Protein AF-A0A950AQI4-F1 (afdb_monomer_lite)

Foldseek 3Di:
DFWPFWDDDPFKIKTKDWDCPPCVPFWPTWMKMKMWGDDPFFTKIKIKTKTWGDFKDKDKDWDPFPFPWAKDWPDDWDADDQFPADPVDDADPPDDPVNVCVVRNQRRQKGWGTKDWDAAWIKMKTPHDPVGWIKIKTKAWDDGWMKIKTFGAGPPPDPPPPPPPDPGIIMIMIMDGHPVRDIDIIITIIMITTHPSHDDWPDWYWDDDPPQKTWIWTQDPVGIKIKIAGNQAQDWDWDQDPVRKIKIFSAGMWIDDPVAIKGWGGAKIAIPVGGMWGDDWFKFWFQFWAQDDDDLFRTWTDGQAAGPPFAVLAQWWKWKQFPVRHIDIFGFHTWDADPRYIIGTTNDGPQWGFDHDQQTWTFGPDPVRDITTDNIMITTIDMID

Sequence (385 aa):
GDFLFFAADPDFQVATLDDPRAYPRSTTRYRQTIVTASGARASYAVSVFEVHGGVQHDQVFHAAPGSPARWRTSIPMAPGPATLLPPSIPFVASARVEDGRWFVQSYGEFTPLGQGRVTRPEMAWLAGTAEMPGVRLHLLGDVPASIITAVSPDPTDSVGRGAADAPGRAGLILRRRSEDGTTLKSTFVTVFEPVGAGPPFARVGRVVSSSELVVVLIETDEGPEQVMVNLAPGTARKAKLADGRVLTTDGLAVRVTDRGLVLAGGTFAETSDGRRVRVEPASGTIHGVVRQASGESRGWFESDTPMPDAPALAGRALLIRHGDGTVRGWTLVQVKNVARGARLFVREEPGFALEKGRDGEARYYQFPRTSKPGPHHFRIARIAR

Radius of gyration: 23.17 Å; chains: 1; bounding box: 58×45×64 Å

Structure (mmCIF, N/CA/C/O backbone):
data_AF-A0A950AQI4-F1
#
_entry.id   AF-A0A950AQI4-F1
#
loop_
_atom_site.group_PDB
_atom_site.id
_atom_site.type_symbol
_atom_site.label_atom_id
_atom_site.label_alt_id
_atom_site.label_comp_id
_atom_site.label_asym_id
_atom_site.label_entity_id
_atom_site.label_seq_id
_atom_site.pdbx_PDB_ins_code
_atom_site.Cartn_x
_atom_site.Cartn_y
_atom_site.Cartn_z
_atom_site.occupancy
_atom_site.B_iso_or_equiv
_atom_site.auth_seq_id
_atom_site.auth_comp_id
_atom_site.auth_asym_id
_atom_site.auth_atom_id
_atom_site.pdbx_PDB_model_num
ATOM 1 N N . GLY A 1 1 ? 9.270 -1.930 8.769 1.00 76.31 1 GLY A N 1
ATOM 2 C CA . GLY A 1 1 ? 8.077 -1.142 8.432 1.00 76.31 1 GLY A CA 1
ATOM 3 C C . GLY A 1 1 ? 7.001 -1.281 9.489 1.00 76.31 1 GLY A C 1
ATOM 4 O O . GLY A 1 1 ? 6.984 -2.258 10.230 1.00 76.31 1 GLY A O 1
ATOM 5 N N . ASP A 1 2 ? 6.134 -0.283 9.561 1.00 89.44 2 ASP A N 1
ATOM 6 C CA . ASP A 1 2 ? 4.992 -0.153 10.454 1.00 89.44 2 ASP A CA 1
ATOM 7 C C . ASP A 1 2 ? 3.702 -0.348 9.641 1.00 89.44 2 ASP A C 1
ATOM 9 O O . ASP A 1 2 ? 3.498 0.300 8.611 1.00 89.44 2 ASP A O 1
ATOM 13 N N . PHE A 1 3 ? 2.818 -1.242 10.092 1.00 90.25 3 PHE A N 1
ATOM 14 C CA . PHE A 1 3 ? 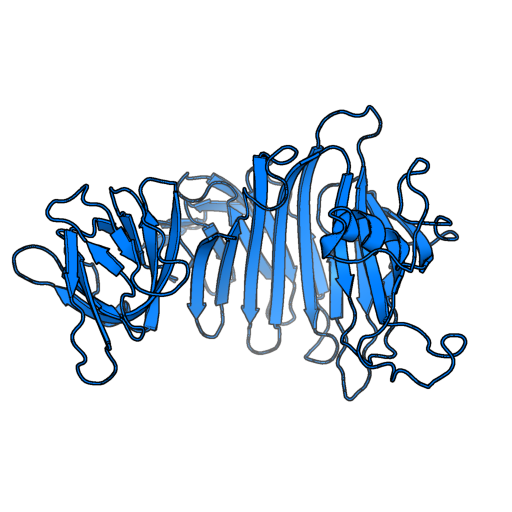1.497 -1.406 9.481 1.00 90.25 3 PHE A CA 1
ATOM 15 C C . PHE A 1 3 ? 0.606 -0.231 9.879 1.00 90.25 3 PHE A C 1
ATOM 17 O O . PHE A 1 3 ? 0.207 -0.090 11.033 1.00 90.25 3 PHE A O 1
ATOM 24 N N . LEU A 1 4 ? 0.273 0.618 8.912 1.00 94.25 4 LEU A N 1
ATOM 25 C CA . LEU A 1 4 ? -0.611 1.759 9.109 1.00 94.25 4 LEU A CA 1
ATOM 26 C C . LEU A 1 4 ? -2.075 1.443 8.792 1.00 94.25 4 LEU A C 1
ATOM 28 O O . LEU A 1 4 ? -2.939 2.256 9.089 1.00 94.25 4 LEU A O 1
ATOM 32 N N . PHE A 1 5 ? -2.400 0.335 8.151 1.00 96.88 5 PHE A N 1
ATOM 33 C CA . PHE A 1 5 ? -3.787 -0.079 7.972 1.00 96.88 5 PHE A CA 1
ATOM 34 C C . PHE A 1 5 ? -3.801 -1.523 7.501 1.00 96.88 5 PHE A C 1
ATOM 36 O O . PHE A 1 5 ? -2.950 -1.903 6.698 1.00 96.88 5 PHE A O 1
ATOM 43 N N . PHE A 1 6 ? -4.765 -2.306 7.970 1.00 96.94 6 PHE A N 1
ATOM 44 C CA . PHE A 1 6 ? -5.069 -3.601 7.382 1.00 96.94 6 PHE A CA 1
ATOM 45 C C . PHE A 1 6 ? -6.526 -3.946 7.650 1.00 96.94 6 PHE A C 1
ATOM 47 O O . PHE A 1 6 ? -6.919 -4.118 8.801 1.00 96.94 6 PHE A O 1
ATOM 54 N N . ALA A 1 7 ? -7.324 -4.052 6.599 1.00 96.25 7 ALA A N 1
ATOM 55 C CA . ALA A 1 7 ? -8.656 -4.622 6.686 1.00 96.25 7 ALA A CA 1
ATOM 56 C C . ALA A 1 7 ? -8.922 -5.468 5.446 1.00 96.25 7 ALA A C 1
ATOM 58 O O . ALA A 1 7 ? -8.535 -5.091 4.341 1.00 96.25 7 ALA A O 1
ATOM 59 N N . ALA A 1 8 ? -9.588 -6.598 5.648 1.00 95.44 8 ALA A N 1
ATOM 60 C CA . ALA A 1 8 ? -9.932 -7.528 4.591 1.00 95.44 8 ALA A CA 1
ATOM 61 C C . ALA A 1 8 ? -11.395 -7.941 4.738 1.00 95.44 8 ALA A C 1
ATOM 63 O O . ALA A 1 8 ? -11.787 -8.499 5.763 1.00 95.44 8 ALA A O 1
ATOM 64 N N . ASP A 1 9 ? -12.176 -7.653 3.706 1.00 94.75 9 ASP A N 1
ATOM 65 C CA . ASP A 1 9 ? -13.454 -8.290 3.423 1.00 94.75 9 ASP A CA 1
ATOM 66 C C . ASP A 1 9 ? -13.278 -9.203 2.190 1.00 94.75 9 ASP A C 1
ATOM 68 O O . ASP A 1 9 ? -12.279 -9.070 1.472 1.00 94.75 9 ASP A O 1
ATOM 72 N N . PRO A 1 10 ? -14.206 -10.140 1.917 1.00 92.62 10 PRO A N 1
ATOM 73 C CA . PRO A 1 10 ? -14.045 -11.109 0.828 1.00 92.62 10 PRO A CA 1
ATOM 74 C C . PRO A 1 10 ? -13.777 -10.494 -0.555 1.00 92.62 10 PRO A C 1
ATOM 76 O O . PRO A 1 10 ? -13.023 -11.067 -1.337 1.00 92.62 10 PRO A O 1
ATOM 79 N N . ASP A 1 11 ? -14.370 -9.332 -0.839 1.00 94.25 11 ASP A N 1
ATOM 80 C CA . ASP A 1 11 ? -14.351 -8.650 -2.138 1.00 94.25 11 ASP A CA 1
ATOM 81 C C . ASP A 1 11 ? -13.507 -7.363 -2.165 1.00 94.25 11 ASP A C 1
ATOM 83 O O . ASP A 1 11 ? -13.350 -6.739 -3.218 1.00 94.25 11 ASP A O 1
ATOM 87 N N . PHE A 1 12 ? -12.983 -6.931 -1.013 1.00 97.19 12 PHE A N 1
ATOM 88 C CA . PHE A 1 12 ? -12.209 -5.699 -0.889 1.00 97.19 12 PHE A CA 1
ATOM 89 C C . PHE A 1 12 ? -11.249 -5.765 0.296 1.00 97.19 12 PHE A C 1
ATOM 91 O O . PHE A 1 12 ? -11.668 -5.944 1.441 1.00 97.19 12 PHE A O 1
ATOM 98 N N . GLN A 1 13 ? -9.955 -5.591 0.042 1.00 98.00 13 GLN A N 1
ATOM 99 C CA . GLN A 1 13 ? -8.935 -5.582 1.088 1.00 98.00 13 GLN A CA 1
ATOM 100 C C . GLN A 1 13 ? -7.980 -4.419 0.878 1.00 98.00 13 GLN A C 1
ATOM 102 O O . GLN A 1 13 ? -7.653 -4.052 -0.249 1.00 98.00 13 GLN A O 1
ATOM 107 N N . VAL A 1 14 ? -7.527 -3.826 1.976 1.00 98.50 14 VAL A N 1
ATOM 108 C CA . VAL A 1 14 ? -6.619 -2.681 1.947 1.00 98.50 14 VAL A CA 1
ATOM 109 C C . VAL A 1 14 ? -5.551 -2.864 3.006 1.00 98.50 14 VAL A C 1
ATOM 111 O O . VAL A 1 14 ? -5.854 -3.103 4.176 1.00 98.50 14 VAL A O 1
ATOM 114 N N . ALA A 1 15 ? -4.298 -2.706 2.596 1.00 98.12 15 ALA A N 1
ATOM 115 C CA . ALA A 1 15 ? -3.141 -2.696 3.473 1.00 98.12 15 ALA A CA 1
ATOM 116 C C . ALA A 1 15 ? -2.306 -1.443 3.210 1.00 98.12 15 ALA A C 1
ATOM 118 O O . ALA A 1 15 ? -2.033 -1.111 2.059 1.00 98.12 15 ALA A O 1
ATOM 119 N N . THR A 1 16 ? -1.858 -0.776 4.271 1.00 98.06 16 THR A N 1
ATOM 120 C CA . THR A 1 16 ? -0.880 0.311 4.173 1.00 98.06 16 THR A CA 1
ATOM 121 C C . THR A 1 16 ? 0.282 0.033 5.102 1.00 98.06 16 THR A C 1
ATOM 123 O O . THR A 1 16 ? 0.084 -0.218 6.291 1.00 98.06 16 THR A O 1
ATOM 126 N N . LEU A 1 17 ? 1.492 0.123 4.565 1.00 95.75 17 LEU A N 1
ATOM 127 C CA . LEU A 1 17 ? 2.746 -0.055 5.283 1.00 95.75 17 LEU A CA 1
ATOM 128 C C . LEU A 1 17 ? 3.630 1.166 5.050 1.00 95.75 17 LEU A C 1
ATOM 130 O O . LEU A 1 17 ? 3.672 1.680 3.936 1.00 95.75 17 LEU A O 1
ATOM 134 N N . ASP A 1 18 ? 4.336 1.615 6.079 1.00 94.81 18 ASP A N 1
ATOM 135 C CA . ASP A 1 18 ? 5.338 2.685 5.991 1.00 94.81 18 ASP A CA 1
ATOM 136 C C . ASP A 1 18 ? 6.663 2.190 6.566 1.00 94.81 18 ASP A C 1
ATOM 138 O O . ASP A 1 18 ? 6.672 1.395 7.505 1.00 94.81 18 AS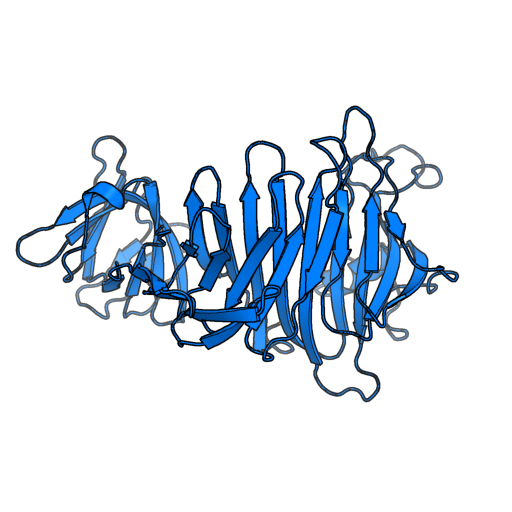P A O 1
ATOM 142 N N . ASP A 1 19 ? 7.794 2.624 6.024 1.00 92.56 19 ASP A N 1
ATOM 143 C CA . ASP A 1 19 ? 9.094 2.321 6.615 1.00 92.56 19 ASP A CA 1
ATOM 144 C C . ASP A 1 19 ? 10.013 3.544 6.668 1.00 92.56 19 ASP A C 1
ATOM 146 O O . ASP A 1 19 ? 10.917 3.689 5.840 1.00 92.56 19 ASP A O 1
ATOM 150 N N . PRO A 1 20 ? 9.861 4.405 7.691 1.00 88.38 20 PRO A N 1
ATOM 151 C CA . PRO A 1 20 ? 10.747 5.555 7.867 1.00 88.38 20 PRO A CA 1
ATOM 152 C C . PRO A 1 20 ? 12.207 5.153 8.146 1.00 88.38 20 PRO A C 1
ATOM 154 O O . PRO A 1 20 ? 13.095 6.003 8.133 1.00 88.38 20 PRO A O 1
ATOM 157 N N . ARG A 1 21 ? 12.476 3.865 8.410 1.00 88.31 21 ARG A N 1
ATOM 158 C CA . ARG A 1 21 ? 13.806 3.335 8.737 1.00 88.31 21 ARG A CA 1
ATOM 159 C C . ARG A 1 21 ? 14.492 2.669 7.547 1.00 88.31 21 ARG A C 1
ATOM 161 O O . ARG A 1 21 ? 15.654 2.303 7.688 1.00 88.31 21 ARG A O 1
ATOM 168 N N . ALA A 1 22 ? 13.821 2.523 6.401 1.00 87.12 22 ALA A N 1
ATOM 169 C CA . ALA A 1 22 ? 14.419 1.910 5.215 1.00 87.12 22 ALA A CA 1
ATOM 170 C C . ALA A 1 22 ? 15.615 2.729 4.697 1.00 87.12 22 ALA A C 1
ATOM 172 O O . ALA A 1 22 ? 16.681 2.178 4.434 1.00 87.12 22 ALA A O 1
ATOM 173 N N . TYR A 1 23 ? 15.461 4.058 4.624 1.00 88.81 23 TYR A N 1
ATOM 174 C CA . TYR A 1 23 ? 16.510 4.989 4.193 1.00 88.81 23 TYR A CA 1
ATOM 175 C C . TYR A 1 23 ? 16.523 6.253 5.073 1.00 88.81 23 TYR A C 1
ATOM 177 O O . TYR A 1 23 ? 16.213 7.351 4.608 1.00 88.81 23 TYR A O 1
ATOM 185 N N . PRO A 1 24 ? 16.918 6.145 6.354 1.00 85.31 24 PRO A N 1
ATOM 186 C CA . PRO A 1 24 ? 16.646 7.163 7.376 1.00 85.31 24 PRO A CA 1
ATOM 187 C C . PRO A 1 24 ? 17.345 8.509 7.134 1.00 85.31 24 PRO A C 1
ATOM 189 O O . PRO A 1 24 ? 16.967 9.517 7.720 1.00 85.31 24 PRO A O 1
ATOM 192 N N . ARG A 1 25 ? 18.377 8.542 6.280 1.00 89.25 25 ARG A N 1
ATOM 193 C CA . ARG A 1 25 ? 19.100 9.771 5.902 1.00 89.25 25 ARG A CA 1
ATOM 194 C C . ARG A 1 25 ? 18.665 10.358 4.563 1.00 89.25 25 ARG A C 1
ATOM 196 O O . ARG A 1 25 ? 19.067 11.469 4.240 1.00 89.25 25 ARG A O 1
ATOM 203 N N . SER A 1 26 ? 17.913 9.605 3.764 1.00 89.44 26 SER A N 1
ATOM 204 C CA . SER A 1 26 ? 17.645 9.956 2.367 1.00 89.44 26 SER A CA 1
ATOM 205 C C . SER A 1 26 ? 16.165 10.054 2.051 1.00 89.44 26 SER A C 1
ATOM 207 O O . SER A 1 26 ? 15.835 10.723 1.079 1.00 89.44 26 SER A O 1
ATOM 209 N N . THR A 1 27 ? 15.286 9.443 2.849 1.00 92.50 27 THR A N 1
ATOM 210 C CA . THR A 1 27 ? 13.840 9.468 2.623 1.00 92.50 27 THR A CA 1
ATOM 211 C C . THR A 1 27 ? 13.086 10.023 3.819 1.00 92.50 27 THR A C 1
ATOM 213 O O . THR A 1 27 ? 13.374 9.666 4.956 1.00 92.50 27 THR A O 1
ATOM 216 N N . THR A 1 28 ? 12.063 10.829 3.554 1.00 94.25 28 THR A N 1
ATOM 217 C CA . THR A 1 28 ? 11.080 11.281 4.555 1.00 94.25 28 THR A CA 1
ATOM 218 C C . THR A 1 28 ? 9.743 10.549 4.434 1.00 94.25 28 THR A C 1
ATOM 220 O O . THR A 1 28 ? 8.886 10.679 5.305 1.00 94.25 28 THR A O 1
ATOM 223 N N . ARG A 1 29 ? 9.557 9.774 3.359 1.00 95.19 29 ARG A N 1
ATOM 224 C CA . ARG A 1 29 ? 8.380 8.942 3.103 1.00 95.19 29 ARG A CA 1
ATOM 225 C C . ARG A 1 29 ? 8.796 7.688 2.350 1.00 95.19 29 ARG A C 1
ATOM 227 O O . ARG A 1 29 ? 9.491 7.810 1.343 1.00 95.19 29 ARG A O 1
ATOM 234 N N . TYR A 1 30 ? 8.342 6.528 2.819 1.00 96.38 30 TYR A N 1
ATOM 235 C CA . TYR A 1 30 ? 8.510 5.245 2.140 1.00 96.38 30 TYR A CA 1
ATOM 236 C C . TYR A 1 30 ? 7.285 4.371 2.433 1.00 96.38 30 TYR A C 1
ATOM 238 O O . TYR A 1 30 ? 7.325 3.463 3.263 1.00 96.38 30 TYR A O 1
ATOM 246 N N . ARG A 1 31 ? 6.156 4.708 1.800 1.00 97.38 31 ARG A N 1
ATOM 247 C CA . ARG A 1 31 ? 4.841 4.150 2.139 1.00 97.38 31 ARG A CA 1
ATOM 248 C C . ARG A 1 31 ? 4.205 3.461 0.949 1.00 97.38 31 ARG A C 1
ATOM 250 O O . ARG A 1 31 ? 4.088 4.058 -0.114 1.00 97.38 31 ARG A O 1
ATOM 257 N N . GLN A 1 32 ? 3.713 2.246 1.150 1.00 97.94 32 GLN A N 1
ATOM 258 C CA . GLN A 1 32 ? 2.958 1.502 0.151 1.00 97.94 32 GLN A CA 1
ATOM 259 C C . GLN A 1 32 ? 1.541 1.238 0.651 1.00 97.94 32 GLN A C 1
ATOM 261 O O . GLN A 1 32 ? 1.346 0.704 1.741 1.00 97.94 32 GLN A O 1
ATOM 266 N N . THR A 1 33 ? 0.555 1.594 -0.166 1.00 98.69 33 THR A N 1
ATOM 267 C CA . THR A 1 33 ? -0.833 1.156 -0.018 1.00 98.69 33 THR A CA 1
ATOM 268 C C . THR A 1 33 ? -1.146 0.152 -1.115 1.00 98.69 33 THR A C 1
ATOM 270 O O . THR A 1 33 ? -0.856 0.396 -2.287 1.00 98.69 33 THR A O 1
ATOM 273 N N . ILE A 1 34 ? -1.722 -0.982 -0.738 1.00 98.62 34 ILE A N 1
ATOM 274 C CA . ILE A 1 34 ? -2.213 -2.007 -1.653 1.00 98.62 34 ILE A CA 1
ATOM 275 C C . ILE A 1 34 ? -3.708 -2.146 -1.410 1.00 98.62 34 ILE A C 1
ATOM 277 O O . ILE A 1 34 ? -4.136 -2.353 -0.276 1.00 98.62 34 ILE A O 1
ATOM 281 N N . VAL A 1 35 ? -4.481 -2.021 -2.479 1.00 98.69 35 VAL A N 1
ATOM 282 C CA . VAL A 1 35 ? -5.916 -2.287 -2.509 1.00 98.69 35 VAL A CA 1
ATOM 283 C C . VAL A 1 35 ? -6.123 -3.515 -3.377 1.00 98.69 35 VAL A C 1
ATOM 285 O O . VAL A 1 35 ? -5.701 -3.508 -4.527 1.00 98.69 35 VAL A O 1
ATOM 288 N N . THR A 1 36 ? -6.756 -4.558 -2.863 1.00 97.88 36 THR A N 1
ATOM 289 C CA . THR A 1 36 ? -7.225 -5.683 -3.673 1.00 97.88 36 THR A CA 1
ATOM 290 C C . THR A 1 36 ? -8.737 -5.631 -3.754 1.00 97.88 36 THR A C 1
ATOM 292 O O . THR A 1 36 ? -9.418 -5.306 -2.779 1.00 97.88 36 THR A O 1
ATOM 295 N N . ALA A 1 37 ? -9.266 -5.917 -4.933 1.00 95.44 37 ALA A N 1
ATOM 296 C CA . ALA A 1 37 ? -10.695 -6.002 -5.147 1.00 95.44 37 ALA A CA 1
ATOM 297 C C . ALA A 1 37 ? -11.001 -7.206 -6.025 1.00 95.44 37 ALA A C 1
ATOM 299 O O . ALA A 1 37 ? -10.246 -7.540 -6.943 1.00 95.44 37 ALA A O 1
ATOM 300 N N . SER A 1 38 ? -12.124 -7.844 -5.736 1.00 91.62 38 SER A N 1
ATOM 301 C CA . SER A 1 38 ? -12.682 -8.906 -6.558 1.00 91.62 38 SER A CA 1
ATOM 302 C C . SER A 1 38 ? -14.172 -8.665 -6.792 1.00 91.62 38 SER A C 1
ATOM 304 O O . SER A 1 38 ? -14.884 -8.066 -5.979 1.00 91.62 38 SER A O 1
ATOM 306 N N . GLY A 1 39 ? -14.617 -9.069 -7.972 1.00 84.00 39 GLY A N 1
ATOM 307 C CA . GLY A 1 39 ? -16.001 -9.257 -8.376 1.00 84.00 39 GLY A CA 1
ATOM 308 C C . GLY A 1 39 ? -16.248 -10.735 -8.674 1.00 84.00 39 GLY A C 1
ATOM 309 O O . GLY A 1 39 ? -15.477 -11.604 -8.262 1.00 84.00 39 GLY A O 1
ATOM 310 N N . ALA A 1 40 ? -17.318 -11.032 -9.405 1.00 80.38 40 ALA A N 1
ATOM 311 C CA . ALA A 1 40 ? -17.630 -12.399 -9.812 1.00 80.38 40 ALA A CA 1
ATOM 312 C C . ALA A 1 40 ? -16.689 -12.919 -10.917 1.00 80.38 40 ALA A C 1
ATOM 314 O O . ALA A 1 40 ? -16.460 -14.125 -11.006 1.00 80.38 40 ALA A O 1
ATOM 315 N N . ARG A 1 41 ? -16.166 -12.027 -11.766 1.00 82.19 41 ARG A N 1
ATOM 316 C CA . ARG A 1 41 ? -15.380 -12.350 -12.972 1.00 82.19 41 ARG A CA 1
ATOM 317 C C . ARG A 1 41 ? -14.075 -11.577 -13.103 1.00 82.19 41 ARG A C 1
ATOM 319 O O . ARG A 1 41 ? -13.217 -11.961 -13.894 1.00 82.19 41 ARG A O 1
ATOM 326 N N . ALA A 1 42 ? -13.903 -10.523 -12.313 1.00 88.00 42 ALA A N 1
ATOM 327 C CA . ALA A 1 42 ? -12.705 -9.702 -12.308 1.00 88.00 42 ALA A CA 1
ATOM 328 C C . ALA A 1 42 ? -12.061 -9.691 -10.923 1.00 88.00 42 ALA A C 1
ATOM 330 O O . ALA A 1 42 ? -12.737 -9.612 -9.902 1.00 88.00 42 ALA A O 1
ATOM 331 N N . SER A 1 43 ? -10.735 -9.724 -10.874 1.00 93.06 43 SER A N 1
ATOM 332 C CA . SER A 1 43 ? -9.985 -9.408 -9.660 1.00 93.06 43 SER A CA 1
ATOM 333 C C . SER A 1 43 ? -8.736 -8.633 -10.024 1.00 93.06 43 SER A C 1
ATOM 335 O O . SER A 1 43 ? -8.168 -8.828 -11.096 1.00 93.06 43 SER A O 1
ATOM 337 N N . TYR A 1 44 ? -8.327 -7.723 -9.153 1.00 95.88 44 TYR A N 1
ATOM 338 C CA . TYR A 1 44 ? -7.143 -6.908 -9.364 1.00 95.88 44 TYR A CA 1
ATOM 339 C C . TYR A 1 44 ? -6.536 -6.468 -8.040 1.00 95.88 44 TYR A C 1
ATOM 341 O O . TYR A 1 44 ? -7.178 -6.478 -6.986 1.00 95.88 44 TYR A O 1
ATOM 349 N N . ALA A 1 45 ? -5.288 -6.019 -8.120 1.00 97.69 45 ALA A N 1
ATOM 350 C CA . ALA A 1 45 ? -4.670 -5.230 -7.069 1.00 97.69 45 ALA A CA 1
ATOM 351 C C . ALA A 1 45 ? -4.247 -3.867 -7.619 1.00 97.69 45 ALA A C 1
ATOM 353 O O . ALA A 1 45 ? -3.778 -3.765 -8.746 1.00 97.69 45 ALA A O 1
ATOM 354 N N . VAL A 1 46 ? -4.371 -2.817 -6.822 1.00 98.62 46 VAL A N 1
ATOM 355 C CA . VAL A 1 46 ? -3.819 -1.489 -7.083 1.00 98.62 46 VAL A CA 1
ATOM 356 C C . VAL A 1 46 ? -2.757 -1.244 -6.022 1.00 98.62 46 VAL A C 1
ATOM 358 O O . VAL A 1 46 ? -3.058 -1.248 -4.830 1.00 98.62 46 VAL A O 1
ATOM 361 N N . SER A 1 47 ? -1.514 -1.018 -6.436 1.00 98.62 47 SER A N 1
ATOM 362 C CA . SER A 1 47 ? -0.453 -0.557 -5.545 1.00 98.62 47 SER A CA 1
ATOM 363 C C . SER A 1 47 ? -0.162 0.915 -5.785 1.00 98.62 47 SER A C 1
ATOM 365 O O . SER A 1 47 ? 0.122 1.320 -6.910 1.00 98.62 47 SER A O 1
ATOM 367 N N . VAL A 1 48 ? -0.200 1.693 -4.707 1.00 98.69 48 VAL A N 1
ATOM 368 C CA . VAL A 1 48 ? 0.227 3.090 -4.650 1.00 98.69 48 VAL A CA 1
ATOM 369 C C . VAL A 1 48 ? 1.435 3.170 -3.725 1.00 98.69 48 VAL A C 1
ATOM 371 O O . VAL A 1 48 ? 1.315 2.904 -2.530 1.00 98.69 48 VAL A O 1
ATOM 374 N N . PHE A 1 49 ? 2.600 3.496 -4.275 1.00 98.38 49 PHE A N 1
ATOM 375 C CA . PHE A 1 49 ? 3.865 3.530 -3.549 1.00 98.38 49 PHE A CA 1
ATOM 376 C C . PHE A 1 49 ? 4.484 4.929 -3.598 1.00 98.38 49 PHE A C 1
ATOM 378 O O . PHE A 1 49 ? 4.834 5.431 -4.666 1.00 98.38 49 PHE A O 1
ATOM 385 N N . GLU A 1 50 ? 4.591 5.558 -2.431 1.00 97.94 50 GLU A N 1
ATOM 386 C CA . GLU A 1 50 ? 5.117 6.905 -2.233 1.00 97.94 50 GLU A CA 1
ATOM 387 C C . GLU A 1 50 ? 6.550 6.859 -1.713 1.00 97.94 50 GLU A C 1
ATOM 389 O O . GLU A 1 50 ? 6.822 6.265 -0.663 1.00 97.94 50 GLU A O 1
ATOM 394 N N . VAL A 1 51 ? 7.438 7.583 -2.393 1.00 97.31 51 VAL A N 1
ATOM 395 C CA . VAL A 1 51 ? 8.808 7.815 -1.936 1.00 97.31 51 VAL A CA 1
ATOM 396 C C . VAL A 1 51 ? 9.144 9.298 -2.034 1.00 97.31 51 VAL A C 1
ATOM 398 O O . VAL A 1 51 ? 9.039 9.895 -3.109 1.00 97.31 51 VAL A O 1
ATOM 401 N N . HIS A 1 52 ? 9.536 9.904 -0.913 1.00 97.00 52 HIS A N 1
ATOM 402 C CA . HIS A 1 52 ? 9.993 11.297 -0.852 1.00 97.00 52 HIS A CA 1
ATOM 403 C C . HIS A 1 52 ? 11.423 11.363 -0.330 1.00 97.00 52 HIS A C 1
ATOM 405 O O . HIS A 1 52 ? 11.722 10.752 0.697 1.00 97.00 52 HIS A O 1
ATOM 411 N N . GLY A 1 53 ? 12.258 12.174 -0.974 1.00 96.50 53 GLY A N 1
ATOM 412 C CA . GLY A 1 53 ? 13.695 12.244 -0.726 1.00 96.50 53 GLY A CA 1
ATOM 413 C C . GLY A 1 53 ? 14.473 11.535 -1.833 1.00 96.50 53 GLY A C 1
ATOM 414 O O . GLY A 1 53 ? 13.887 11.170 -2.839 1.00 96.50 53 GLY A O 1
ATOM 415 N N . GLY A 1 54 ? 15.788 11.376 -1.677 1.00 94.31 54 GLY A N 1
ATOM 416 C CA . GLY A 1 54 ? 16.640 10.683 -2.651 1.00 94.31 54 GLY A CA 1
ATOM 417 C C . GLY A 1 54 ? 16.658 11.300 -4.058 1.00 94.31 54 GLY A C 1
ATOM 418 O O . GLY A 1 54 ? 15.926 12.229 -4.377 1.00 94.31 54 GLY A O 1
ATOM 419 N N . VAL A 1 55 ? 17.531 10.784 -4.923 1.00 94.94 55 VAL A N 1
ATOM 420 C CA . VAL A 1 55 ? 17.673 11.250 -6.322 1.00 94.94 55 VAL A CA 1
ATOM 421 C C . VAL A 1 55 ? 17.329 10.167 -7.345 1.00 94.94 55 VAL A C 1
ATOM 423 O O . VAL A 1 55 ? 17.347 10.411 -8.550 1.00 94.94 55 VAL A O 1
ATOM 426 N N . GLN A 1 56 ? 17.027 8.958 -6.876 1.00 94.75 56 GLN A N 1
ATOM 427 C CA . GLN A 1 56 ? 16.620 7.827 -7.696 1.00 94.75 56 GLN A CA 1
ATOM 428 C C . GLN A 1 56 ? 15.637 6.969 -6.908 1.00 94.75 56 GLN A C 1
ATOM 430 O O . 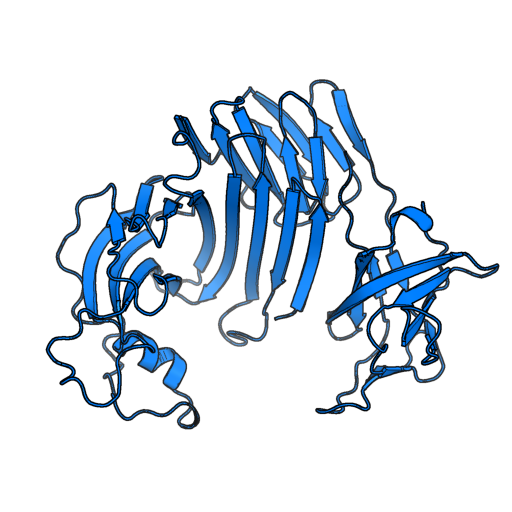GLN A 1 56 ? 15.912 6.614 -5.763 1.00 94.75 56 GLN A O 1
ATOM 435 N N . HIS A 1 57 ? 14.520 6.625 -7.537 1.00 96.69 57 HIS A N 1
ATOM 436 C CA . HIS A 1 57 ? 13.504 5.735 -6.997 1.00 96.69 57 HIS A CA 1
ATOM 437 C C . HIS A 1 57 ? 13.244 4.608 -7.981 1.00 96.69 57 HIS A C 1
ATOM 439 O O . HIS A 1 57 ? 12.940 4.875 -9.143 1.00 96.69 57 HIS A O 1
ATOM 445 N N . ASP A 1 58 ? 13.312 3.374 -7.492 1.00 96.25 58 ASP A N 1
ATOM 446 C CA . ASP A 1 58 ? 13.088 2.171 -8.282 1.00 96.25 58 ASP A CA 1
ATOM 447 C C . ASP A 1 58 ? 11.937 1.366 -7.670 1.00 96.25 58 ASP A C 1
ATOM 449 O O . ASP A 1 58 ? 11.952 1.053 -6.478 1.00 96.25 58 ASP A O 1
ATOM 453 N N . GLN A 1 59 ? 10.943 1.020 -8.488 1.00 97.38 59 GLN A N 1
ATOM 454 C CA . GLN A 1 59 ? 9.973 -0.025 -8.177 1.00 97.38 59 GLN A CA 1
ATOM 455 C C . GLN A 1 59 ? 10.358 -1.277 -8.962 1.00 97.38 59 GLN A C 1
ATOM 457 O O . GLN A 1 59 ? 10.415 -1.248 -10.193 1.00 97.38 59 GLN A O 1
ATOM 462 N N . VAL A 1 60 ? 10.642 -2.362 -8.246 1.00 96.62 60 VAL A N 1
ATOM 463 C CA . VAL A 1 60 ? 11.153 -3.605 -8.831 1.00 96.62 60 VAL A CA 1
ATOM 464 C C . VAL A 1 60 ? 10.090 -4.694 -8.750 1.00 96.62 60 VAL A C 1
ATOM 466 O O . VAL A 1 60 ? 9.515 -4.937 -7.690 1.00 96.62 60 VAL A O 1
ATOM 469 N N . PHE A 1 61 ? 9.860 -5.375 -9.868 1.00 97.00 61 PHE A N 1
ATOM 470 C CA . PHE A 1 61 ? 8.983 -6.534 -9.973 1.00 97.00 61 PHE A CA 1
ATOM 471 C C . PHE A 1 61 ? 9.800 -7.739 -10.412 1.00 97.00 61 PHE A C 1
ATOM 473 O O . PHE A 1 61 ? 10.508 -7.684 -11.415 1.00 97.00 61 PHE A O 1
ATOM 480 N N . HIS A 1 62 ? 9.659 -8.849 -9.699 1.00 94.38 62 HIS A N 1
ATOM 481 C CA . HIS A 1 62 ? 10.299 -10.107 -10.062 1.00 94.38 62 HIS A CA 1
ATOM 482 C C . HIS A 1 62 ? 9.253 -11.136 -10.484 1.00 94.38 62 HIS A C 1
ATOM 484 O O . HIS A 1 62 ? 8.179 -11.207 -9.888 1.00 94.38 62 HIS A O 1
ATOM 490 N N . ALA A 1 63 ? 9.593 -11.978 -11.461 1.00 92.75 63 ALA A N 1
ATOM 491 C CA . ALA A 1 63 ? 8.859 -13.218 -11.710 1.00 92.75 63 ALA A CA 1
ATOM 492 C C . ALA A 1 63 ? 8.905 -14.135 -10.475 1.00 92.75 63 ALA A C 1
ATOM 494 O O . ALA A 1 63 ? 9.713 -13.912 -9.574 1.00 92.75 63 ALA A O 1
ATOM 495 N N . ALA A 1 64 ? 8.066 -15.166 -10.392 1.00 90.06 64 ALA A N 1
ATOM 496 C CA . ALA A 1 64 ? 8.202 -16.163 -9.327 1.00 90.06 64 ALA A CA 1
ATOM 497 C C . ALA A 1 64 ? 9.565 -16.894 -9.426 1.00 90.06 64 ALA A C 1
ATOM 499 O O . ALA A 1 64 ? 10.090 -17.017 -10.535 1.00 90.06 64 ALA A O 1
ATOM 500 N N . PRO A 1 65 ? 10.156 -17.355 -8.307 1.00 89.44 65 PRO A N 1
ATOM 501 C CA . PRO A 1 65 ? 11.322 -18.240 -8.350 1.00 89.44 65 PRO A CA 1
ATOM 502 C C . PRO A 1 65 ? 11.085 -19.464 -9.245 1.00 89.44 65 PRO A C 1
ATOM 504 O O . PRO A 1 65 ? 10.002 -20.047 -9.200 1.00 89.44 65 PRO A O 1
ATOM 507 N N . GLY A 1 66 ? 12.070 -19.829 -10.064 1.00 86.62 66 GLY A N 1
ATOM 508 C CA . GLY A 1 66 ? 11.993 -20.936 -11.023 1.00 86.62 66 GLY A CA 1
ATOM 509 C C . GLY A 1 66 ? 11.119 -20.655 -12.250 1.00 86.62 66 GLY A C 1
ATOM 510 O O . GLY A 1 66 ? 10.916 -21.536 -13.086 1.00 86.62 66 GLY A O 1
ATOM 511 N N . SER A 1 67 ? 10.579 -19.440 -12.386 1.00 87.19 67 SER A N 1
ATOM 512 C CA . SER A 1 67 ? 9.694 -19.106 -13.498 1.00 87.19 67 SER A CA 1
ATOM 513 C C . SER A 1 67 ? 10.476 -18.832 -14.791 1.00 87.19 67 SER A C 1
ATOM 515 O O . SER A 1 67 ? 11.328 -17.937 -14.825 1.00 87.19 67 SER A O 1
ATOM 517 N N . PRO A 1 68 ? 10.131 -19.499 -15.910 1.00 86.12 68 PRO A N 1
ATOM 518 C CA . PRO A 1 68 ? 10.712 -19.190 -17.214 1.00 86.12 68 PRO A CA 1
ATOM 519 C C . PRO A 1 68 ? 10.109 -17.919 -17.835 1.00 86.12 68 PRO A C 1
ATOM 521 O O . PRO A 1 68 ? 10.542 -17.483 -18.901 1.00 86.12 68 PRO A O 1
ATOM 524 N N . ALA A 1 69 ? 9.102 -17.313 -17.197 1.00 89.38 69 ALA A N 1
ATOM 525 C CA . ALA A 1 69 ? 8.398 -16.157 -17.726 1.00 89.38 69 ALA A CA 1
ATOM 526 C C . ALA A 1 69 ? 9.331 -14.951 -17.914 1.00 89.38 69 ALA A C 1
ATOM 528 O O . ALA A 1 69 ? 10.274 -14.736 -17.150 1.00 89.38 69 ALA A O 1
ATOM 529 N N . ARG A 1 70 ? 9.065 -14.137 -18.938 1.00 91.69 70 ARG A N 1
ATOM 530 C CA . ARG A 1 70 ? 9.841 -12.928 -19.245 1.00 91.69 70 ARG A CA 1
ATOM 531 C C . ARG A 1 70 ? 8.928 -11.721 -19.355 1.00 91.69 70 ARG A C 1
ATOM 533 O O . ARG A 1 70 ? 7.812 -11.816 -19.870 1.00 91.69 70 ARG A O 1
ATOM 540 N N . TRP A 1 71 ? 9.420 -10.592 -18.857 1.00 95.44 71 TRP A N 1
ATOM 541 C CA . TRP A 1 71 ? 8.725 -9.320 -18.967 1.00 95.44 71 TRP A CA 1
ATOM 542 C C . TRP A 1 71 ? 8.737 -8.828 -20.409 1.00 95.44 71 TRP A C 1
ATOM 544 O O . TRP A 1 71 ? 9.766 -8.839 -21.081 1.00 95.44 71 TRP A O 1
ATOM 554 N N . ARG A 1 72 ? 7.575 -8.372 -20.865 1.00 95.44 72 ARG A N 1
ATOM 555 C CA . ARG A 1 72 ? 7.375 -7.679 -22.137 1.00 95.44 72 ARG A CA 1
ATOM 556 C C . ARG A 1 72 ? 6.719 -6.332 -21.858 1.00 95.44 72 ARG A C 1
ATOM 558 O O . ARG A 1 72 ? 6.048 -6.174 -20.840 1.00 95.44 72 ARG A O 1
ATOM 565 N N . THR A 1 73 ? 6.918 -5.371 -22.749 1.00 96.81 73 THR A N 1
ATOM 566 C CA . THR A 1 73 ? 6.459 -3.985 -22.590 1.00 96.81 73 THR A CA 1
ATOM 567 C C . THR A 1 73 ? 5.613 -3.554 -23.783 1.00 96.81 73 THR A C 1
ATOM 569 O O . THR A 1 73 ? 5.799 -4.050 -24.894 1.00 96.81 73 THR A O 1
ATOM 572 N N . SER A 1 74 ? 4.698 -2.604 -23.571 1.00 96.75 74 SER A N 1
ATOM 573 C CA . SER A 1 74 ? 3.916 -1.968 -24.645 1.00 96.75 74 SER A CA 1
ATOM 574 C C . SER A 1 74 ? 4.721 -0.972 -25.478 1.00 96.75 74 SER A C 1
ATOM 576 O O . SER A 1 74 ? 4.253 -0.541 -26.529 1.00 96.75 74 SER A O 1
ATOM 578 N N . ILE A 1 75 ? 5.914 -0.593 -25.014 1.00 96.88 75 ILE A N 1
ATOM 579 C CA . ILE A 1 75 ? 6.790 0.365 -25.689 1.00 96.88 75 ILE A CA 1
ATOM 580 C C . ILE A 1 75 ? 8.015 -0.311 -26.303 1.00 96.88 75 ILE A C 1
ATOM 582 O O . ILE A 1 75 ? 8.452 -1.350 -25.793 1.00 96.88 75 ILE A O 1
ATOM 586 N N . PRO A 1 76 ? 8.603 0.297 -27.350 1.00 96.56 76 PRO A N 1
ATOM 587 C CA . PRO A 1 76 ? 9.904 -0.104 -27.865 1.00 96.56 76 PRO A CA 1
ATOM 588 C C . PRO A 1 76 ? 10.990 -0.037 -26.788 1.00 96.56 76 PRO A C 1
ATOM 590 O O . PRO A 1 76 ? 11.034 0.903 -25.991 1.00 96.56 76 PRO A O 1
ATOM 593 N N . MET A 1 77 ? 11.889 -1.019 -26.814 1.00 97.69 77 MET A N 1
ATOM 594 C CA . MET A 1 77 ? 13.022 -1.126 -25.897 1.00 97.69 77 MET A CA 1
ATOM 595 C C . MET A 1 77 ? 14.324 -0.996 -26.689 1.00 97.69 77 MET A C 1
ATOM 597 O O . MET A 1 77 ? 14.509 -1.673 -27.698 1.00 97.69 77 MET A O 1
ATOM 601 N N . ALA A 1 78 ? 15.222 -0.133 -26.225 1.00 97.88 78 ALA A N 1
ATOM 602 C CA . ALA A 1 78 ? 16.620 -0.109 -26.643 1.00 97.88 78 ALA A CA 1
ATOM 603 C C . ALA A 1 78 ? 17.431 -1.095 -25.780 1.00 97.88 78 ALA A C 1
ATOM 605 O O . ALA A 1 78 ? 16.925 -1.526 -24.739 1.00 97.88 78 ALA A O 1
ATOM 606 N N . PRO A 1 79 ? 18.675 -1.445 -26.157 1.00 97.81 79 PRO A N 1
ATOM 607 C CA . PRO A 1 79 ? 19.567 -2.194 -25.278 1.00 97.81 79 PRO A CA 1
ATOM 608 C C . PRO A 1 79 ? 19.653 -1.562 -23.883 1.00 97.81 79 PRO A C 1
ATOM 610 O O . PRO A 1 79 ? 19.698 -0.337 -23.746 1.00 97.81 79 PRO A O 1
ATOM 613 N N . GLY A 1 80 ? 19.628 -2.404 -22.850 1.00 95.06 80 GLY A N 1
ATOM 614 C CA . GLY A 1 80 ? 19.730 -1.955 -21.465 1.00 95.06 80 GLY A CA 1
ATOM 615 C C . GLY A 1 80 ? 21.093 -1.320 -21.154 1.00 95.06 80 GLY A C 1
ATOM 616 O O . GLY A 1 80 ? 22.058 -1.518 -21.896 1.00 95.06 80 GLY A O 1
ATOM 617 N N . PRO A 1 81 ? 21.205 -0.560 -20.050 1.00 94.62 81 PRO A N 1
ATOM 618 C CA . PRO A 1 81 ? 22.499 -0.073 -19.589 1.00 94.62 81 PRO A CA 1
ATOM 619 C C . PRO A 1 81 ? 23.395 -1.252 -19.189 1.00 94.62 81 PRO A C 1
ATOM 621 O O . PRO A 1 81 ? 22.904 -2.288 -18.751 1.00 94.62 81 PRO A O 1
ATOM 624 N N . ALA A 1 82 ? 24.715 -1.075 -19.263 1.00 92.25 82 ALA A N 1
ATOM 625 C CA . ALA A 1 82 ? 25.665 -2.131 -18.897 1.00 92.25 82 ALA A CA 1
ATOM 626 C C . ALA A 1 82 ? 25.529 -2.597 -17.432 1.00 92.25 82 ALA A C 1
ATOM 628 O O . ALA A 1 82 ? 25.832 -3.739 -17.109 1.00 92.25 82 ALA A O 1
ATOM 629 N N . THR A 1 83 ? 25.081 -1.713 -16.538 1.00 93.25 83 THR A N 1
ATOM 630 C CA . THR A 1 83 ? 24.834 -2.017 -15.125 1.00 93.25 83 THR A CA 1
ATOM 631 C C . THR A 1 83 ? 23.757 -1.092 -14.560 1.00 93.25 83 THR A C 1
ATOM 633 O O . THR A 1 83 ? 23.535 0.009 -15.073 1.00 93.25 83 THR A O 1
ATOM 636 N N . LEU A 1 84 ? 23.084 -1.522 -13.487 1.00 93.38 84 LEU A N 1
ATOM 637 C CA . LEU A 1 84 ? 22.200 -0.654 -12.704 1.00 93.38 84 LEU A CA 1
ATOM 638 C C . LEU A 1 84 ? 22.930 0.118 -11.598 1.00 93.38 84 LEU A C 1
ATOM 640 O O . LEU A 1 84 ? 22.309 0.988 -10.979 1.00 93.38 84 LEU A O 1
ATOM 644 N N . LEU A 1 85 ? 24.210 -0.180 -11.356 1.00 91.19 85 LEU A N 1
ATOM 645 C CA . LEU A 1 85 ? 25.034 0.526 -10.383 1.00 91.19 85 LEU A CA 1
ATOM 646 C C . LEU A 1 85 ? 25.372 1.950 -10.855 1.00 91.19 85 LEU A C 1
ATOM 648 O O . LEU A 1 85 ? 25.515 2.202 -12.055 1.00 91.19 85 LEU A O 1
ATOM 652 N N . PRO A 1 86 ? 25.536 2.908 -9.926 1.00 84.81 86 PRO A N 1
ATOM 653 C CA . PRO A 1 86 ? 26.159 4.185 -10.246 1.00 84.81 86 PRO A CA 1
ATOM 654 C C . PRO A 1 86 ? 27.570 3.985 -10.833 1.00 84.81 86 PRO A C 1
ATOM 656 O O . PRO A 1 86 ? 28.283 3.099 -10.364 1.00 84.81 86 PRO A O 1
ATOM 659 N N . PRO A 1 87 ? 28.030 4.841 -11.769 1.00 83.00 87 PRO A N 1
ATOM 660 C CA . PRO A 1 87 ? 29.354 4.702 -12.391 1.00 83.00 87 PRO A CA 1
ATOM 661 C C . PRO A 1 87 ? 30.529 4.663 -11.403 1.00 83.00 87 PRO A C 1
ATOM 663 O O . PRO A 1 87 ? 31.572 4.093 -11.700 1.00 83.00 87 PRO A O 1
ATOM 666 N N . SER A 1 88 ? 30.367 5.267 -10.222 1.00 83.25 88 SER A N 1
ATOM 667 C CA . SER A 1 88 ? 31.376 5.307 -9.160 1.00 83.25 88 SER A CA 1
ATOM 668 C C . SER A 1 88 ? 31.429 4.048 -8.287 1.00 83.25 88 SER A C 1
ATOM 670 O O . SER A 1 88 ? 32.236 3.992 -7.359 1.00 83.25 88 SER A O 1
ATOM 672 N N . ILE A 1 89 ? 30.566 3.056 -8.530 1.00 85.25 89 ILE A N 1
ATOM 673 C CA . ILE A 1 89 ? 30.442 1.861 -7.694 1.00 85.25 89 ILE A CA 1
ATOM 674 C C . ILE A 1 89 ? 30.720 0.622 -8.548 1.00 85.25 89 ILE A C 1
ATOM 676 O O . ILE A 1 89 ? 29.845 0.204 -9.307 1.00 85.25 89 ILE A O 1
ATOM 680 N N . PRO A 1 90 ? 31.914 0.010 -8.431 1.00 85.94 90 PRO A N 1
ATOM 681 C CA . PRO A 1 90 ? 32.177 -1.264 -9.080 1.00 85.94 90 PRO A CA 1
ATOM 682 C C . PRO A 1 90 ? 31.349 -2.374 -8.423 1.00 85.94 90 PRO A C 1
ATOM 684 O O . PRO A 1 90 ? 31.135 -2.370 -7.203 1.00 85.94 90 PRO A O 1
ATOM 687 N N . PHE A 1 91 ? 30.903 -3.328 -9.239 1.00 87.62 91 PHE A N 1
ATOM 688 C CA . PHE A 1 91 ? 30.271 -4.543 -8.745 1.00 87.62 91 PHE A CA 1
ATOM 689 C C . PHE A 1 91 ? 31.318 -5.472 -8.126 1.00 87.62 91 PHE A C 1
ATOM 691 O O . PHE A 1 91 ? 32.383 -5.692 -8.705 1.00 87.62 91 PHE A O 1
ATOM 698 N N . VAL A 1 92 ? 31.006 -6.028 -6.958 1.00 85.19 92 VAL A N 1
ATOM 699 C CA . VAL A 1 92 ? 31.849 -6.982 -6.239 1.00 85.19 92 VAL A CA 1
ATOM 700 C C . VAL A 1 92 ? 31.004 -8.211 -5.916 1.00 85.19 92 VAL A C 1
ATOM 702 O O . VAL A 1 92 ? 30.311 -8.237 -4.904 1.00 85.19 92 VAL A O 1
ATOM 705 N N . ALA A 1 93 ? 31.089 -9.245 -6.758 1.00 78.44 93 ALA A N 1
ATOM 706 C CA . ALA A 1 93 ? 30.293 -10.474 -6.627 1.00 78.44 93 ALA A CA 1
ATOM 707 C C . ALA A 1 93 ? 30.511 -11.226 -5.297 1.00 78.44 93 ALA A C 1
ATOM 709 O O . ALA A 1 93 ? 29.677 -12.020 -4.878 1.00 78.44 93 ALA A O 1
ATOM 710 N N . SER A 1 94 ? 31.638 -10.987 -4.618 1.00 79.50 94 SER A N 1
ATOM 711 C CA . SER A 1 94 ? 31.954 -11.583 -3.316 1.00 79.50 94 SER A CA 1
ATOM 712 C C . SER A 1 94 ? 31.497 -10.747 -2.115 1.00 79.50 94 SER A C 1
ATOM 714 O O . SER A 1 94 ? 31.795 -11.130 -0.983 1.00 79.50 94 SER A O 1
ATOM 716 N N . ALA A 1 95 ? 30.860 -9.589 -2.329 1.00 76.81 95 ALA A N 1
ATOM 717 C CA . ALA A 1 95 ? 30.410 -8.723 -1.243 1.00 76.81 95 ALA A CA 1
ATOM 718 C C . ALA A 1 95 ? 29.324 -9.420 -0.421 1.00 76.81 95 ALA A C 1
ATOM 720 O O . ALA A 1 95 ? 28.366 -9.956 -0.975 1.00 76.81 95 ALA A O 1
ATOM 721 N N . ARG A 1 96 ? 29.454 -9.394 0.905 1.00 72.19 96 ARG A N 1
ATOM 722 C CA . ARG A 1 96 ? 28.503 -10.036 1.813 1.00 72.19 96 ARG A CA 1
ATOM 723 C C . ARG A 1 96 ? 27.547 -9.027 2.434 1.00 72.19 96 ARG A C 1
ATOM 725 O O . ARG A 1 96 ? 27.782 -7.816 2.417 1.00 72.19 96 ARG A O 1
ATOM 732 N N . VAL A 1 97 ? 26.452 -9.529 3.007 1.00 68.06 97 VAL A N 1
ATOM 733 C CA . VAL A 1 97 ? 25.435 -8.699 3.678 1.00 68.06 97 VAL A CA 1
ATOM 734 C C . VAL A 1 97 ? 26.054 -7.903 4.829 1.00 68.06 97 VAL A C 1
ATOM 736 O O . VAL A 1 97 ? 25.773 -6.714 4.988 1.00 68.06 97 VAL A O 1
ATOM 739 N N . GLU A 1 98 ? 26.949 -8.541 5.580 1.00 73.81 98 GLU A N 1
ATOM 740 C CA . GLU A 1 98 ? 27.684 -7.971 6.708 1.00 73.81 98 GLU A CA 1
ATOM 741 C C . GLU A 1 98 ? 28.650 -6.833 6.332 1.00 73.81 98 GLU A C 1
ATOM 743 O O . GLU A 1 98 ? 28.951 -6.000 7.185 1.00 73.81 98 GLU A O 1
ATOM 748 N N . ASP A 1 99 ? 29.059 -6.711 5.063 1.00 70.56 99 ASP A N 1
ATOM 749 C CA . ASP A 1 99 ? 30.001 -5.676 4.604 1.00 70.56 99 ASP A CA 1
ATOM 750 C C . ASP A 1 99 ? 29.345 -4.283 4.465 1.00 70.56 99 ASP A C 1
ATOM 752 O O . ASP A 1 99 ? 29.965 -3.313 4.019 1.00 70.56 99 ASP A O 1
ATOM 756 N N . GLY A 1 100 ? 28.055 -4.158 4.804 1.00 62.06 100 GLY A N 1
ATOM 757 C CA . GLY A 1 100 ? 27.338 -2.882 4.908 1.00 62.06 100 GLY A CA 1
ATOM 758 C C . GLY A 1 100 ? 27.031 -2.179 3.578 1.00 62.06 100 GLY A C 1
ATOM 759 O O . GLY A 1 100 ? 26.378 -1.136 3.575 1.00 62.06 100 GLY A O 1
ATOM 760 N N . ARG A 1 101 ? 27.460 -2.741 2.437 1.00 64.19 101 ARG A N 1
ATOM 761 C CA . ARG A 1 101 ? 27.191 -2.223 1.074 1.00 64.19 101 ARG A CA 1
ATOM 762 C C . ARG A 1 101 ? 26.300 -3.123 0.220 1.00 64.19 101 ARG A C 1
ATOM 764 O O . ARG A 1 101 ? 26.004 -2.774 -0.923 1.00 64.19 101 ARG A O 1
ATOM 771 N N . TRP A 1 102 ? 25.848 -4.245 0.771 1.00 66.00 102 TRP A N 1
ATOM 772 C CA . TRP A 1 102 ? 25.069 -5.256 0.055 1.00 66.00 102 TRP A CA 1
ATOM 773 C C . TRP A 1 102 ? 23.842 -4.701 -0.674 1.00 66.00 102 TRP A C 1
ATOM 775 O O . TRP A 1 102 ? 23.600 -5.059 -1.819 1.00 66.00 102 TRP A O 1
ATOM 785 N N . PHE A 1 103 ? 23.104 -3.768 -0.067 1.00 70.31 103 PHE A N 1
ATOM 786 C CA . PHE A 1 103 ? 21.895 -3.205 -0.684 1.00 70.31 103 PHE A CA 1
ATOM 787 C C . PHE A 1 103 ? 22.167 -2.393 -1.962 1.00 70.31 103 PHE A C 1
ATOM 789 O O . PHE A 1 103 ? 21.265 -2.224 -2.776 1.00 70.31 103 PHE A O 1
ATOM 796 N N . VAL A 1 104 ? 23.380 -1.853 -2.126 1.00 78.75 104 VAL A N 1
ATOM 797 C CA . VAL A 1 104 ? 23.791 -1.200 -3.376 1.00 78.75 104 VAL A CA 1
ATOM 798 C C . VAL A 1 104 ? 24.338 -2.244 -4.335 1.00 78.75 104 VAL A C 1
ATOM 800 O O . VAL A 1 104 ? 23.966 -2.243 -5.501 1.00 78.75 104 VAL A O 1
ATOM 803 N N . GLN A 1 105 ? 25.185 -3.152 -3.843 1.00 86.50 105 GLN A N 1
ATOM 804 C CA . GLN A 1 105 ? 25.798 -4.213 -4.646 1.00 86.50 105 GLN A CA 1
ATOM 805 C C . GLN A 1 105 ? 24.763 -5.150 -5.280 1.00 86.50 105 GLN A C 1
ATOM 807 O O . GLN A 1 105 ? 24.977 -5.600 -6.400 1.00 86.50 105 GLN A O 1
ATOM 812 N N . SER A 1 106 ? 23.601 -5.347 -4.650 1.00 86.12 106 SER A N 1
ATOM 813 C CA . SER A 1 106 ? 22.498 -6.136 -5.208 1.00 86.12 106 SER A CA 1
ATOM 814 C C . SER A 1 106 ? 21.958 -5.589 -6.535 1.00 86.12 106 SER A C 1
ATOM 816 O O . SER A 1 106 ? 21.423 -6.352 -7.331 1.00 86.12 106 SER A O 1
ATOM 818 N N . TYR A 1 107 ? 22.129 -4.295 -6.835 1.00 90.38 107 TYR A N 1
ATOM 819 C CA . TYR A 1 107 ? 21.809 -3.761 -8.164 1.00 90.38 107 TYR A CA 1
ATOM 820 C C . TYR A 1 107 ? 22.773 -4.258 -9.250 1.00 90.38 107 TYR A C 1
ATOM 822 O O . TYR A 1 107 ? 22.397 -4.285 -10.419 1.00 90.38 107 TYR A O 1
ATOM 830 N N . GLY A 1 108 ? 23.996 -4.648 -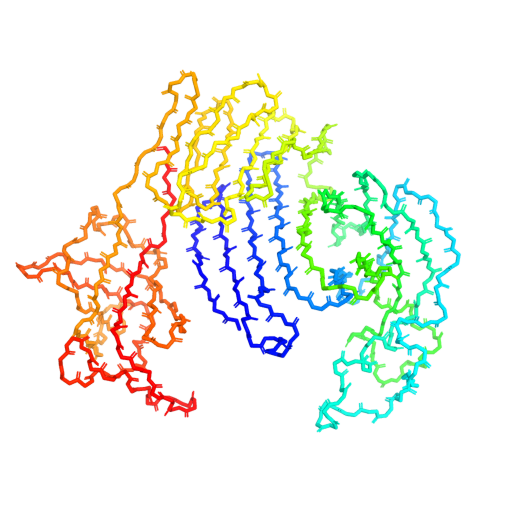8.884 1.00 89.88 108 GLY A N 1
ATOM 831 C CA . GLY A 1 108 ? 24.970 -5.243 -9.800 1.00 89.88 108 GLY A CA 1
ATOM 832 C C . GLY A 1 108 ? 24.651 -6.689 -10.186 1.00 89.88 108 GLY A C 1
ATOM 833 O O . GLY A 1 108 ? 25.108 -7.135 -11.231 1.00 89.88 108 GLY A O 1
ATOM 834 N N . GLU A 1 109 ? 23.811 -7.380 -9.409 1.00 90.12 109 GLU A N 1
ATOM 835 C CA . GLU A 1 109 ? 23.311 -8.729 -9.729 1.00 90.12 109 GLU A CA 1
ATOM 836 C C . GLU A 1 109 ? 22.318 -8.729 -10.899 1.00 90.12 109 GLU A C 1
ATOM 838 O O . GLU A 1 109 ? 22.040 -9.764 -11.505 1.00 90.12 109 GLU A O 1
ATOM 843 N N . PHE A 1 110 ? 21.741 -7.571 -11.223 1.00 93.12 110 PHE A N 1
ATOM 844 C CA . PHE A 1 110 ? 20.881 -7.449 -12.388 1.00 93.12 110 PHE A CA 1
ATOM 845 C C . PHE A 1 110 ? 21.724 -7.299 -13.645 1.00 93.12 110 PHE A C 1
ATOM 847 O O . PHE A 1 110 ? 22.531 -6.379 -13.756 1.00 93.12 110 PHE A O 1
ATOM 854 N N . THR A 1 111 ? 21.431 -8.131 -14.637 1.00 95.06 111 THR A N 1
ATOM 855 C CA . THR A 1 111 ? 21.871 -7.950 -16.021 1.00 95.06 111 THR A CA 1
ATOM 856 C C . THR A 1 111 ? 20.740 -7.283 -16.806 1.00 95.06 111 THR A C 1
ATOM 858 O O . THR A 1 111 ? 19.737 -7.944 -17.106 1.00 95.06 111 THR A O 1
ATOM 861 N N . PRO A 1 112 ? 20.824 -5.973 -17.116 1.00 96.69 112 PRO A N 1
ATOM 862 C CA . PRO A 1 112 ? 19.787 -5.284 -17.872 1.00 96.69 112 PRO A CA 1
ATOM 863 C C . PRO A 1 112 ? 19.776 -5.762 -19.322 1.00 96.69 112 PRO A C 1
ATOM 865 O O . PRO A 1 112 ? 20.799 -5.781 -19.996 1.00 96.69 112 PRO A O 1
ATOM 868 N N . LEU A 1 113 ? 18.597 -6.123 -19.814 1.00 96.50 113 LEU A N 1
ATOM 869 C CA . LEU A 1 113 ? 18.390 -6.600 -21.181 1.00 96.50 113 LEU A CA 1
ATOM 870 C C . LEU A 1 113 ? 17.907 -5.479 -22.102 1.00 96.50 113 LEU A C 1
ATOM 872 O O . LEU A 1 113 ? 18.303 -5.396 -23.260 1.00 96.50 113 LEU A O 1
ATOM 876 N N . GLY A 1 114 ? 17.053 -4.598 -21.581 1.00 97.50 114 GLY A N 1
ATOM 877 C CA . GLY A 1 114 ? 16.428 -3.544 -22.367 1.00 97.50 114 GLY A CA 1
ATOM 878 C C . GLY A 1 114 ? 15.996 -2.367 -21.509 1.00 97.50 114 GLY A C 1
ATOM 879 O O . GLY A 1 114 ? 15.675 -2.547 -20.335 1.00 97.50 114 GLY A O 1
ATOM 880 N N . GLN A 1 115 ? 15.943 -1.177 -22.103 1.00 98.25 115 GLN A N 1
ATOM 881 C CA . GLN A 1 115 ? 15.425 0.040 -21.483 1.00 98.25 115 GLN A CA 1
ATOM 882 C C . GLN A 1 115 ? 14.505 0.810 -22.440 1.00 98.25 115 GLN A C 1
ATOM 884 O O . GLN A 1 115 ? 14.792 0.944 -23.627 1.00 98.25 115 GLN A O 1
ATOM 889 N N . GLY A 1 116 ? 13.420 1.365 -21.904 1.00 98.00 116 GLY A N 1
ATOM 890 C CA . GLY A 1 116 ? 12.502 2.257 -22.610 1.00 98.00 116 GLY A CA 1
ATOM 891 C C . GLY A 1 116 ? 12.138 3.480 -21.765 1.00 98.00 116 GLY A C 1
ATOM 892 O O . GLY A 1 116 ? 12.247 3.457 -20.535 1.00 98.00 116 GLY A O 1
ATOM 893 N N . ARG A 1 117 ? 11.701 4.564 -22.416 1.00 97.69 117 ARG A N 1
ATOM 894 C CA . ARG A 1 117 ? 11.239 5.792 -21.746 1.00 97.69 117 ARG A CA 1
ATOM 895 C C . ARG A 1 117 ? 9.717 5.788 -21.627 1.00 97.69 117 ARG A C 1
ATOM 897 O O . ARG A 1 117 ? 9.019 5.643 -22.622 1.00 97.69 117 ARG A O 1
ATOM 904 N N . VAL A 1 118 ? 9.220 6.017 -20.418 1.00 97.62 118 VAL A N 1
ATOM 905 C CA . VAL A 1 118 ? 7.794 6.106 -20.091 1.00 97.62 118 VAL A CA 1
ATOM 906 C C . VAL A 1 118 ? 7.426 7.580 -19.923 1.00 97.62 118 VAL A C 1
ATOM 908 O O . VAL A 1 118 ? 7.940 8.256 -19.030 1.00 97.62 118 VAL A O 1
ATOM 911 N N . THR A 1 119 ? 6.554 8.090 -20.792 1.00 97.00 119 THR A N 1
ATOM 912 C CA . THR A 1 119 ? 6.079 9.494 -20.784 1.00 97.00 119 THR A CA 1
ATOM 913 C C . THR A 1 119 ? 4.564 9.622 -20.631 1.00 97.00 119 THR A C 1
ATOM 915 O O . THR A 1 119 ? 4.047 10.724 -20.477 1.00 97.00 119 THR A O 1
ATOM 918 N N . ARG A 1 120 ? 3.854 8.496 -20.653 1.00 96.06 120 ARG A N 1
ATOM 919 C CA . ARG A 1 120 ? 2.408 8.353 -20.465 1.00 96.06 120 ARG A CA 1
ATOM 920 C C . ARG A 1 120 ? 2.141 7.003 -19.782 1.00 96.06 120 ARG A C 1
ATOM 922 O O . ARG A 1 120 ? 3.093 6.241 -19.622 1.00 96.06 120 ARG A O 1
ATOM 929 N N . PRO A 1 121 ? 0.899 6.688 -19.378 1.00 96.50 121 PRO A N 1
ATOM 930 C CA . PRO A 1 121 ? 0.564 5.346 -18.916 1.00 96.50 121 PRO A CA 1
ATOM 931 C C . PRO A 1 121 ? 0.980 4.266 -19.923 1.00 96.50 121 PRO A C 1
ATOM 933 O O . PRO A 1 121 ? 0.776 4.431 -21.129 1.00 96.50 121 PRO A O 1
ATOM 936 N N . GLU A 1 122 ? 1.558 3.176 -19.420 1.00 97.00 122 GLU A N 1
ATOM 937 C CA . GLU A 1 122 ? 2.049 2.049 -20.223 1.00 97.00 122 GLU A CA 1
ATOM 938 C C . GLU A 1 122 ? 1.677 0.709 -19.595 1.00 97.00 122 GLU A C 1
ATOM 940 O O . GLU A 1 122 ? 1.268 0.636 -18.436 1.00 97.00 122 GLU A O 1
ATOM 945 N N . MET A 1 123 ? 1.859 -0.367 -20.357 1.00 97.12 123 MET A N 1
ATOM 946 C CA . MET A 1 123 ? 1.670 -1.727 -19.876 1.00 97.12 123 MET A CA 1
ATOM 947 C C . MET A 1 123 ? 2.974 -2.515 -19.925 1.00 97.12 123 MET A C 1
ATOM 949 O O . MET A 1 123 ? 3.769 -2.409 -20.861 1.00 97.12 123 MET A O 1
ATOM 953 N N . ALA A 1 124 ? 3.147 -3.383 -18.939 1.00 97.38 124 ALA A N 1
ATOM 954 C CA . ALA A 1 124 ? 4.103 -4.475 -18.994 1.00 97.38 124 ALA A CA 1
ATOM 955 C C . ALA A 1 124 ? 3.379 -5.774 -18.662 1.00 97.38 124 ALA A C 1
ATOM 957 O O . ALA A 1 124 ? 2.417 -5.768 -17.903 1.00 97.38 124 ALA A O 1
ATOM 958 N N . TRP A 1 125 ? 3.803 -6.898 -19.216 1.00 95.50 125 TRP A N 1
ATOM 959 C CA . TRP A 1 125 ? 3.214 -8.183 -18.863 1.00 95.50 125 TRP A CA 1
ATOM 960 C C . TRP A 1 125 ? 4.276 -9.254 -18.734 1.00 95.50 125 TRP A C 1
ATOM 962 O O . TRP A 1 125 ? 5.219 -9.339 -19.523 1.00 95.50 125 TRP A O 1
ATOM 972 N N . LEU A 1 126 ? 4.092 -10.074 -17.713 1.00 93.81 126 LEU A N 1
ATOM 973 C CA . LEU A 1 126 ? 4.827 -11.298 -17.501 1.00 93.81 126 LEU A CA 1
ATOM 974 C C . LEU A 1 126 ? 3.958 -12.416 -18.067 1.00 93.81 126 LEU A C 1
ATOM 976 O O . LEU A 1 126 ? 2.922 -12.752 -17.490 1.00 93.81 126 LEU A O 1
ATOM 980 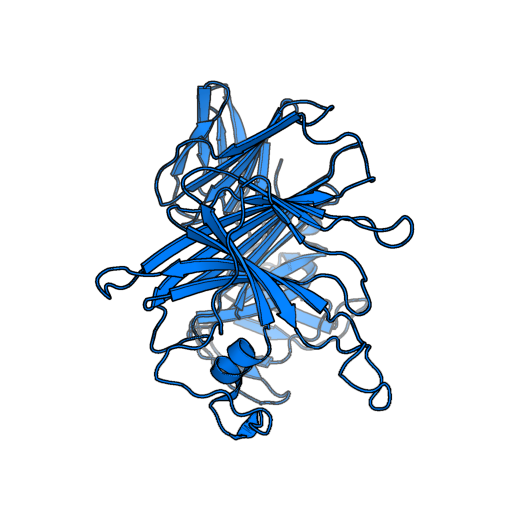N N . ALA A 1 127 ? 4.336 -12.937 -19.234 1.00 81.94 127 ALA A N 1
ATOM 981 C CA . ALA A 1 127 ? 3.607 -14.040 -19.849 1.00 81.94 127 ALA A CA 1
ATOM 982 C C . ALA A 1 127 ? 3.784 -15.297 -18.989 1.00 81.94 127 ALA A C 1
ATOM 984 O O . ALA A 1 127 ? 4.899 -15.793 -18.843 1.00 81.94 127 ALA A O 1
ATOM 985 N N . GLY A 1 128 ? 2.689 -15.767 -18.398 1.00 74.50 128 GLY A N 1
ATOM 986 C CA . GLY A 1 128 ? 2.675 -16.987 -17.601 1.00 74.50 128 GLY A CA 1
ATOM 987 C C . GLY A 1 128 ? 2.706 -18.257 -18.446 1.00 74.50 128 GLY A C 1
ATOM 988 O O . GLY A 1 128 ? 2.609 -18.214 -19.673 1.00 74.50 128 GLY A O 1
ATOM 989 N N . THR A 1 129 ? 2.802 -19.393 -17.768 1.00 72.19 129 THR A N 1
ATOM 990 C CA . THR A 1 129 ? 2.517 -20.720 -18.329 1.00 72.19 129 THR A CA 1
ATOM 991 C C . THR A 1 129 ? 1.109 -21.158 -17.908 1.00 72.19 129 THR A C 1
ATOM 993 O O . THR A 1 129 ? 0.453 -20.474 -17.124 1.00 72.19 129 THR A O 1
ATOM 996 N N . ALA A 1 130 ? 0.629 -22.303 -18.404 1.00 70.81 130 ALA A N 1
ATOM 997 C CA . ALA A 1 130 ? -0.644 -22.870 -17.946 1.00 70.81 130 ALA A CA 1
ATOM 998 C C . ALA A 1 130 ? -0.652 -23.155 -16.427 1.00 70.81 130 ALA A C 1
ATOM 1000 O O . ALA A 1 130 ? -1.682 -23.016 -15.779 1.00 70.81 130 ALA A O 1
ATOM 1001 N N . GLU A 1 131 ? 0.505 -23.515 -15.865 1.00 70.62 131 GLU A N 1
ATOM 1002 C CA . GLU A 1 131 ? 0.683 -23.846 -14.443 1.00 70.62 131 GLU A CA 1
ATOM 1003 C C . GLU A 1 131 ? 0.998 -22.616 -13.575 1.00 70.62 131 GLU A C 1
ATOM 1005 O O . GLU A 1 131 ? 0.714 -22.604 -12.380 1.00 70.62 131 GLU A O 1
ATOM 1010 N N . MET A 1 132 ? 1.574 -21.566 -14.170 1.00 72.81 132 MET A N 1
ATOM 1011 C CA . MET A 1 132 ? 1.889 -20.301 -13.507 1.00 72.81 132 MET A CA 1
ATOM 1012 C C . MET A 1 132 ? 1.259 -19.149 -14.290 1.00 72.81 132 MET A C 1
ATOM 1014 O O . MET A 1 132 ? 1.926 -18.598 -15.174 1.00 72.81 132 MET A O 1
ATOM 1018 N N . PRO A 1 133 ? -0.003 -18.776 -14.001 1.00 79.62 133 PRO A N 1
ATOM 1019 C CA . PRO A 1 133 ? -0.673 -17.701 -14.716 1.00 79.62 133 PRO A CA 1
ATOM 1020 C C . PRO A 1 133 ? 0.118 -16.396 -14.608 1.00 79.62 133 PRO A C 1
ATOM 1022 O O . PRO A 1 133 ? 0.767 -16.096 -13.604 1.00 79.62 133 PRO A O 1
ATOM 1025 N N . GLY A 1 134 ? 0.096 -15.636 -15.699 1.00 89.12 134 GLY A N 1
ATOM 1026 C CA . GLY A 1 134 ? 0.864 -14.408 -15.825 1.00 89.12 134 GLY A CA 1
ATOM 1027 C C . GLY A 1 134 ? 0.226 -13.236 -15.091 1.00 89.12 134 GLY A C 1
ATOM 1028 O O . GLY A 1 134 ? -0.880 -13.321 -14.556 1.00 89.12 134 GLY A O 1
ATOM 1029 N N . VAL A 1 135 ? 0.898 -12.092 -15.152 1.00 94.19 135 VAL A N 1
ATOM 1030 C CA . VAL A 1 135 ? 0.345 -10.823 -14.674 1.00 94.19 135 VAL A CA 1
ATOM 1031 C C . VAL A 1 135 ? 0.563 -9.739 -15.718 1.00 94.19 135 VAL A C 1
ATOM 1033 O O . VAL A 1 135 ? 1.639 -9.639 -16.313 1.00 94.19 135 VAL A O 1
ATOM 1036 N N . ARG A 1 136 ? -0.459 -8.915 -15.940 1.00 96.06 136 ARG A N 1
ATOM 1037 C CA . ARG A 1 136 ? -0.351 -7.661 -16.680 1.00 96.06 136 ARG A CA 1
ATOM 1038 C C . ARG A 1 136 ? -0.321 -6.515 -15.675 1.00 96.06 136 ARG A C 1
ATOM 1040 O O . ARG A 1 136 ? -1.157 -6.427 -14.784 1.00 96.06 136 ARG A O 1
ATOM 1047 N N . LEU A 1 137 ? 0.677 -5.658 -15.810 1.00 98.00 137 LEU A N 1
ATOM 1048 C CA . LEU A 1 137 ? 0.857 -4.445 -15.035 1.00 98.00 137 LEU A CA 1
ATOM 1049 C C . LEU A 1 137 ? 0.411 -3.255 -15.875 1.00 98.00 137 LEU A C 1
ATOM 1051 O O . LEU A 1 137 ? 0.938 -3.040 -16.967 1.00 98.00 137 LEU A O 1
ATOM 1055 N N . HIS A 1 138 ? -0.502 -2.455 -15.338 1.00 98.38 138 HIS A N 1
ATOM 1056 C CA . HIS A 1 138 ? -0.819 -1.130 -15.866 1.00 98.38 138 HIS A CA 1
ATOM 1057 C C . HIS A 1 138 ? -0.052 -0.099 -15.045 1.00 98.38 138 HIS A C 1
ATOM 1059 O O . HIS A 1 138 ? -0.325 0.080 -13.857 1.00 98.38 138 HIS A O 1
ATOM 1065 N N . LEU A 1 139 ? 0.934 0.544 -15.664 1.00 98.44 139 LEU A N 1
ATOM 1066 C CA . LEU A 1 139 ? 1.863 1.479 -15.037 1.00 98.44 139 LEU A CA 1
ATOM 1067 C C . LEU A 1 139 ? 1.307 2.900 -15.180 1.00 98.44 139 LEU A C 1
ATOM 1069 O O . LEU A 1 139 ? 1.361 3.500 -16.251 1.00 98.44 139 LEU A O 1
ATOM 1073 N N . LEU A 1 140 ? 0.750 3.427 -14.091 1.00 98.31 140 LEU A N 1
ATOM 1074 C CA . LEU A 1 140 ? -0.021 4.677 -14.034 1.00 98.31 140 LEU A CA 1
ATOM 1075 C C . LEU A 1 140 ? 0.634 5.756 -13.145 1.00 98.31 140 LEU A C 1
ATOM 1077 O O . LEU A 1 140 ? 0.001 6.753 -12.775 1.00 98.31 140 LEU A O 1
ATOM 1081 N N . GLY A 1 141 ? 1.872 5.508 -12.714 1.00 96.62 141 GLY A N 1
ATOM 1082 C CA . GLY A 1 141 ? 2.625 6.381 -11.817 1.00 96.62 141 GLY A CA 1
ATOM 1083 C C . GLY A 1 141 ? 3.078 7.690 -12.463 1.00 96.62 141 GLY A C 1
ATOM 1084 O O . GLY A 1 141 ? 2.777 7.988 -13.617 1.00 96.62 141 GLY A O 1
ATOM 1085 N N . ASP A 1 142 ? 3.816 8.479 -11.691 1.00 95.88 142 ASP A N 1
ATOM 1086 C CA . ASP A 1 142 ? 4.391 9.733 -12.173 1.00 95.88 142 ASP A CA 1
ATOM 1087 C C . ASP A 1 142 ? 5.407 9.502 -13.305 1.00 95.88 142 ASP A C 1
ATOM 1089 O O . ASP A 1 142 ? 6.235 8.590 -13.251 1.00 95.88 142 ASP A O 1
ATOM 1093 N N . VAL A 1 143 ? 5.385 10.394 -14.291 1.00 95.06 143 VAL A N 1
ATOM 1094 C CA . VAL A 1 143 ? 6.262 10.401 -15.470 1.00 95.06 143 VAL A CA 1
ATOM 1095 C C . VAL A 1 143 ? 7.032 11.732 -15.548 1.00 95.06 143 VAL A C 1
ATOM 1097 O O . VAL A 1 143 ? 6.569 12.722 -14.980 1.00 95.06 143 VAL A O 1
ATOM 1100 N N . PRO A 1 144 ? 8.196 11.800 -16.225 1.00 96.69 144 PRO A N 1
ATOM 1101 C CA . PRO A 1 144 ? 8.865 10.717 -16.945 1.00 96.69 144 PRO A CA 1
ATOM 1102 C C . PRO A 1 144 ? 9.484 9.660 -16.019 1.00 96.69 144 PRO A C 1
ATOM 1104 O O . PRO A 1 144 ? 9.895 9.947 -14.893 1.00 96.69 144 PRO A O 1
ATOM 1107 N N . ALA A 1 145 ? 9.572 8.432 -16.529 1.00 97.69 145 ALA A N 1
ATOM 1108 C CA . ALA A 1 145 ? 10.279 7.314 -15.908 1.00 97.69 145 ALA A CA 1
ATOM 1109 C C . ALA A 1 145 ? 11.016 6.485 -16.975 1.00 97.69 145 ALA A C 1
ATOM 1111 O O . ALA A 1 145 ? 10.789 6.640 -18.176 1.00 97.69 145 ALA A O 1
ATOM 1112 N N . SER A 1 146 ? 11.911 5.601 -16.545 1.00 97.88 146 SER A N 1
ATOM 1113 C CA . SER A 1 146 ? 12.485 4.542 -17.377 1.00 97.88 146 SER A CA 1
ATOM 1114 C C . SER A 1 146 ? 11.912 3.199 -16.960 1.00 97.88 146 SER A C 1
ATOM 1116 O O . SER A 1 146 ? 11.817 2.922 -15.769 1.00 97.88 146 SER A O 1
ATOM 1118 N N . ILE A 1 147 ? 11.579 2.356 -17.927 1.00 98.31 147 ILE A N 1
ATOM 1119 C CA . ILE A 1 147 ? 11.301 0.939 -17.697 1.00 98.31 147 ILE A CA 1
ATOM 1120 C C . ILE A 1 147 ? 12.512 0.138 -18.153 1.00 98.31 147 ILE A C 1
ATOM 1122 O O . ILE A 1 147 ? 13.057 0.400 -19.224 1.00 98.31 147 ILE A O 1
ATOM 1126 N N . ILE A 1 148 ? 12.965 -0.798 -17.329 1.00 98.44 148 ILE A N 1
ATOM 1127 C CA . ILE A 1 148 ? 14.138 -1.625 -17.600 1.00 98.44 148 ILE A CA 1
ATOM 1128 C C . ILE A 1 148 ? 13.739 -3.080 -17.392 1.00 98.44 148 ILE A C 1
ATOM 1130 O O . ILE A 1 148 ? 13.269 -3.447 -16.318 1.00 98.44 148 ILE A O 1
ATOM 1134 N N . THR A 1 149 ? 13.932 -3.915 -18.406 1.00 98.06 149 THR A N 1
ATOM 1135 C CA . THR A 1 149 ? 13.842 -5.372 -18.262 1.00 98.06 149 THR A CA 1
ATOM 1136 C C . THR A 1 149 ? 15.222 -5.913 -17.935 1.00 98.06 149 THR A C 1
ATOM 1138 O O . THR A 1 149 ? 16.195 -5.516 -18.576 1.00 98.06 149 THR A O 1
ATOM 1141 N N . ALA A 1 150 ? 15.318 -6.824 -16.977 1.00 96.62 150 ALA A N 1
ATOM 1142 C CA . ALA A 1 150 ? 16.576 -7.415 -16.541 1.00 96.62 150 ALA A CA 1
ATOM 1143 C C . ALA A 1 150 ? 16.394 -8.892 -16.169 1.00 96.62 150 ALA A C 1
ATOM 1145 O O . ALA A 1 150 ? 15.268 -9.374 -16.028 1.00 96.62 150 ALA A O 1
ATOM 1146 N N . VAL A 1 151 ? 17.504 -9.595 -15.978 1.00 95.06 151 VAL A N 1
ATOM 1147 C CA . VAL A 1 151 ? 17.548 -10.893 -15.290 1.00 95.06 151 VAL A CA 1
ATOM 1148 C C . VAL A 1 151 ? 18.456 -10.793 -14.070 1.00 95.06 151 VAL A C 1
ATOM 1150 O O . VAL A 1 151 ? 19.408 -10.016 -14.078 1.00 95.06 151 VAL A O 1
ATOM 1153 N N . SER A 1 152 ? 18.143 -11.542 -13.019 1.00 92.31 152 SER A N 1
ATOM 1154 C CA . SER A 1 152 ? 18.939 -11.657 -11.790 1.00 92.31 152 SER A CA 1
ATOM 1155 C C . SER A 1 152 ? 19.103 -13.135 -11.411 1.00 92.31 152 SER A C 1
ATOM 1157 O O . SER A 1 152 ? 18.349 -13.960 -11.935 1.00 92.31 152 SER A O 1
ATOM 1159 N N . PRO A 1 153 ? 20.006 -13.501 -10.483 1.00 89.56 153 PRO A N 1
ATOM 1160 C CA . PRO A 1 153 ? 20.093 -14.870 -9.975 1.00 89.56 153 PRO A CA 1
ATOM 1161 C C . PRO A 1 153 ? 18.733 -15.406 -9.498 1.00 89.56 153 PRO A C 1
ATOM 1163 O O . PRO A 1 153 ? 17.963 -14.679 -8.854 1.00 89.56 153 PRO A O 1
ATOM 1166 N N . ASP A 1 154 ? 18.420 -16.661 -9.830 1.00 88.25 154 ASP A N 1
ATOM 1167 C CA . ASP A 1 154 ? 17.220 -17.345 -9.346 1.00 88.25 154 ASP A CA 1
ATOM 1168 C C . ASP A 1 154 ? 17.570 -18.207 -8.123 1.00 88.25 154 ASP A C 1
ATOM 1170 O O . ASP A 1 154 ? 18.497 -19.013 -8.189 1.00 88.25 154 ASP A O 1
ATOM 1174 N N . PRO A 1 155 ? 16.852 -18.086 -6.991 1.00 84.94 155 PRO A N 1
ATOM 1175 C CA . PRO A 1 155 ? 17.151 -18.885 -5.802 1.00 84.94 155 PRO A CA 1
ATOM 1176 C C . PRO A 1 155 ? 16.866 -20.388 -5.978 1.00 84.94 155 PRO A C 1
ATOM 1178 O O . PRO A 1 155 ? 17.222 -21.169 -5.099 1.00 84.94 155 PRO A O 1
ATOM 1181 N N . THR A 1 156 ? 16.205 -20.802 -7.064 1.00 83.19 156 THR A N 1
ATOM 1182 C CA . THR A 1 156 ? 15.975 -22.219 -7.396 1.00 83.19 156 THR A CA 1
ATOM 1183 C C . THR A 1 156 ? 17.098 -22.839 -8.225 1.00 83.19 156 THR A C 1
ATOM 1185 O O . THR A 1 156 ? 17.156 -24.066 -8.338 1.00 83.19 156 THR A O 1
ATOM 1188 N N . ASP A 1 157 ? 18.011 -22.028 -8.768 1.00 76.00 157 ASP A N 1
ATOM 1189 C CA . ASP A 1 157 ? 19.169 -22.537 -9.488 1.00 76.00 157 ASP A CA 1
ATOM 1190 C C . ASP A 1 157 ? 20.092 -23.253 -8.491 1.00 76.00 157 ASP A C 1
ATOM 1192 O O . ASP A 1 157 ? 20.711 -22.654 -7.612 1.00 76.00 157 ASP A O 1
ATOM 1196 N N . SER A 1 158 ? 20.154 -24.583 -8.591 1.00 56.22 158 SER A N 1
ATOM 1197 C CA . SER A 1 158 ? 21.014 -25.405 -7.742 1.00 56.22 158 SER A CA 1
ATOM 1198 C C . SER A 1 158 ? 22.478 -24.998 -7.910 1.00 56.22 158 SER A C 1
ATOM 1200 O O . SER A 1 158 ? 22.965 -24.938 -9.044 1.00 56.22 158 SER A O 1
ATOM 1202 N N . VAL A 1 159 ? 23.187 -24.829 -6.789 1.00 51.06 159 VAL A N 1
ATOM 1203 C CA . VAL A 1 159 ? 24.652 -24.705 -6.708 1.00 51.06 159 VAL A CA 1
ATOM 1204 C C . VAL A 1 159 ? 25.282 -25.949 -7.354 1.00 51.06 159 VAL A C 1
ATOM 1206 O O . VAL A 1 159 ? 25.472 -26.965 -6.696 1.00 51.06 159 VAL A O 1
ATOM 1209 N N . GLY A 1 160 ? 25.510 -25.935 -8.668 1.00 45.41 160 GLY A N 1
ATOM 1210 C CA . GLY A 1 160 ? 25.986 -27.115 -9.401 1.00 45.41 160 GLY A CA 1
ATOM 1211 C C . GLY A 1 160 ? 25.587 -27.190 -10.875 1.00 45.41 160 GLY A C 1
ATOM 1212 O O . GLY A 1 160 ? 26.263 -27.877 -11.637 1.00 45.41 160 GLY A O 1
ATOM 1213 N N . ARG A 1 161 ? 24.556 -26.457 -11.322 1.00 43.75 161 ARG A N 1
ATOM 1214 C CA . ARG A 1 161 ? 24.422 -26.150 -12.756 1.00 43.75 161 ARG A CA 1
ATOM 1215 C C . ARG A 1 161 ? 25.370 -24.997 -13.059 1.00 43.75 161 ARG A C 1
ATOM 1217 O O . ARG A 1 161 ? 25.347 -23.994 -12.351 1.00 43.75 161 ARG A O 1
ATOM 1224 N N . GLY A 1 162 ? 26.242 -25.159 -14.053 1.00 43.19 162 GLY A N 1
ATOM 1225 C CA . GLY A 1 162 ? 27.135 -24.086 -14.481 1.00 43.19 162 GLY A CA 1
ATOM 1226 C C . GLY A 1 162 ? 26.324 -22.813 -14.718 1.00 43.19 162 GLY A C 1
ATOM 1227 O O . GLY A 1 162 ? 25.363 -22.833 -15.483 1.00 43.19 162 GLY A O 1
ATOM 1228 N N . ALA A 1 163 ? 26.699 -21.725 -14.042 1.00 49.41 163 ALA A N 1
ATOM 1229 C CA . ALA A 1 163 ? 25.981 -20.447 -14.029 1.00 49.41 163 ALA A CA 1
ATOM 1230 C C . ALA A 1 163 ? 25.772 -19.812 -15.424 1.00 49.41 163 ALA A C 1
ATOM 1232 O O . ALA A 1 163 ? 25.082 -18.808 -15.538 1.00 49.41 163 ALA A O 1
ATOM 1233 N N . ALA A 1 164 ? 26.368 -20.382 -16.475 1.00 47.72 164 ALA A N 1
ATOM 1234 C CA . ALA A 1 164 ? 26.307 -19.882 -17.841 1.00 47.72 164 ALA A CA 1
ATOM 1235 C C . ALA A 1 164 ? 24.983 -20.185 -18.575 1.00 47.72 164 ALA A C 1
ATOM 1237 O O . ALA A 1 164 ? 24.627 -19.419 -19.465 1.00 47.72 164 ALA A O 1
ATOM 1238 N N . ASP A 1 165 ? 24.241 -21.237 -18.195 1.00 50.72 165 ASP A N 1
ATOM 1239 C CA . ASP A 1 165 ? 23.062 -21.705 -18.959 1.00 50.72 165 ASP A CA 1
ATOM 1240 C C . ASP A 1 165 ? 21.714 -21.525 -18.236 1.00 50.72 165 ASP A C 1
ATOM 1242 O O . ASP A 1 165 ? 20.653 -21.782 -18.812 1.00 50.72 165 ASP A O 1
ATOM 1246 N N . ALA A 1 166 ? 21.713 -21.088 -16.972 1.00 60.72 166 ALA A N 1
ATOM 1247 C CA . ALA A 1 166 ? 20.473 -20.814 -16.253 1.00 60.72 166 ALA A CA 1
ATOM 1248 C C . ALA A 1 166 ? 19.929 -19.440 -16.681 1.00 60.72 166 ALA A C 1
ATOM 1250 O O . ALA A 1 166 ? 20.624 -18.432 -16.549 1.00 60.72 166 ALA A O 1
ATOM 1251 N N . PRO A 1 167 ? 18.691 -19.344 -17.193 1.00 70.12 167 PRO A N 1
ATOM 1252 C CA . PRO A 1 167 ? 18.238 -18.147 -17.896 1.00 70.12 167 PRO A CA 1
ATOM 1253 C C . PRO A 1 167 ? 17.939 -16.956 -16.954 1.00 70.12 167 PRO A C 1
ATOM 1255 O O . PRO A 1 167 ? 17.505 -15.902 -17.430 1.00 70.12 167 PRO A O 1
ATOM 1258 N N . GLY A 1 168 ? 18.158 -17.112 -15.642 1.00 87.00 168 GLY A N 1
ATOM 1259 C CA . GLY A 1 168 ? 17.940 -16.114 -14.598 1.00 87.00 168 GLY A CA 1
ATOM 1260 C C . GLY A 1 168 ? 16.464 -15.824 -14.313 1.00 87.00 168 GLY A C 1
ATOM 1261 O O . GLY A 1 168 ? 15.564 -16.090 -15.121 1.00 87.00 168 GLY A O 1
ATOM 1262 N N . ARG A 1 169 ? 16.207 -15.224 -13.151 1.00 92.88 169 ARG A N 1
ATOM 1263 C CA . ARG A 1 169 ? 14.891 -14.742 -12.732 1.00 92.88 169 ARG A CA 1
ATOM 1264 C C . ARG A 1 169 ? 14.589 -13.409 -13.405 1.00 92.88 169 ARG A C 1
ATOM 1266 O O . ARG A 1 169 ? 15.361 -12.459 -13.288 1.00 92.88 169 ARG A O 1
ATOM 1273 N N . ALA A 1 170 ? 13.453 -13.307 -14.092 1.00 94.56 170 ALA A N 1
ATOM 1274 C CA . ALA A 1 170 ? 13.089 -12.079 -14.793 1.00 94.56 170 ALA A CA 1
ATOM 1275 C C . ALA A 1 170 ? 12.739 -10.938 -13.823 1.00 94.56 170 ALA A C 1
ATOM 1277 O O . ALA A 1 170 ? 11.951 -11.115 -12.889 1.00 94.56 170 ALA A O 1
ATOM 1278 N N . GLY A 1 171 ? 13.285 -9.755 -14.095 1.00 96.44 171 GLY A N 1
ATOM 1279 C CA . GLY A 1 171 ? 13.045 -8.512 -13.374 1.00 96.44 171 GLY A CA 1
ATOM 1280 C C . GLY A 1 171 ? 12.515 -7.405 -14.288 1.00 96.44 171 GLY A C 1
ATOM 1281 O O . GLY A 1 171 ? 12.900 -7.302 -15.454 1.00 96.44 171 GLY A O 1
ATOM 1282 N N . LEU A 1 172 ? 11.638 -6.568 -13.745 1.00 98.06 172 LEU A N 1
ATOM 1283 C CA . LEU A 1 172 ? 11.199 -5.305 -14.329 1.00 98.06 172 LEU A CA 1
ATOM 1284 C C . LEU A 1 172 ? 11.480 -4.198 -13.321 1.00 98.06 172 LEU A C 1
ATOM 1286 O O . LEU A 1 172 ? 11.061 -4.297 -12.171 1.00 98.06 172 LEU A O 1
ATOM 1290 N N . ILE A 1 173 ? 12.161 -3.143 -13.745 1.00 98.31 173 ILE A N 1
ATOM 1291 C CA . ILE A 1 173 ? 12.468 -1.989 -12.909 1.00 98.31 173 ILE A CA 1
ATOM 1292 C C . ILE A 1 173 ? 11.804 -0.767 -13.530 1.00 98.31 173 ILE A C 1
ATOM 1294 O O . ILE A 1 173 ? 12.087 -0.419 -14.676 1.00 98.31 173 ILE A O 1
ATOM 1298 N N . LEU A 1 174 ? 10.941 -0.105 -12.767 1.00 98.31 174 LEU A N 1
ATOM 1299 C CA . LEU A 1 174 ? 10.428 1.219 -13.091 1.00 98.31 174 LEU A CA 1
ATOM 1300 C C . LEU A 1 174 ? 11.222 2.253 -12.290 1.00 98.31 174 LEU A C 1
ATOM 1302 O O . LEU A 1 174 ? 11.127 2.304 -11.066 1.00 98.31 174 LEU A O 1
ATOM 1306 N N . ARG A 1 175 ? 12.016 3.061 -12.991 1.00 98.00 175 ARG A N 1
ATOM 1307 C CA . ARG A 1 175 ? 13.001 3.983 -12.423 1.00 98.00 175 ARG A CA 1
ATOM 1308 C C . ARG A 1 175 ? 12.620 5.434 -12.670 1.00 98.00 175 ARG A C 1
ATOM 1310 O O . ARG A 1 175 ? 12.476 5.855 -13.817 1.00 98.00 175 ARG A O 1
ATOM 1317 N N . ARG A 1 176 ? 12.565 6.231 -11.606 1.00 97.50 176 ARG A N 1
ATOM 1318 C CA . ARG A 1 176 ? 12.603 7.697 -11.676 1.00 97.50 176 ARG A CA 1
ATOM 1319 C C . ARG A 1 176 ? 13.960 8.179 -11.190 1.00 97.50 176 ARG A C 1
ATOM 1321 O O . ARG A 1 176 ? 14.454 7.702 -10.173 1.00 97.50 176 ARG A O 1
ATOM 1328 N N . ARG A 1 177 ? 14.561 9.122 -11.910 1.00 95.44 177 ARG A N 1
ATOM 1329 C CA . ARG A 1 177 ? 15.850 9.721 -11.561 1.00 95.44 177 ARG A CA 1
ATOM 1330 C C . ARG A 1 177 ? 15.755 11.233 -11.684 1.00 95.44 177 ARG A C 1
ATOM 1332 O O . ARG A 1 177 ? 15.125 11.723 -12.615 1.00 95.44 177 ARG A O 1
ATOM 1339 N N . SER A 1 178 ? 16.355 11.935 -10.735 1.00 94.38 178 SER A N 1
ATOM 1340 C CA . SER A 1 178 ? 16.516 13.381 -10.792 1.00 94.38 178 SER A CA 1
ATOM 1341 C C . SER A 1 178 ? 17.533 13.747 -11.873 1.00 94.38 178 SER A C 1
ATOM 1343 O O . SER A 1 178 ? 18.587 13.115 -11.958 1.00 94.38 178 SER A O 1
ATOM 1345 N N . GLU A 1 179 ? 17.205 14.732 -12.709 1.00 90.94 179 GLU A N 1
ATOM 1346 C CA . GLU A 1 179 ? 18.091 15.215 -13.778 1.00 90.94 179 GLU A CA 1
ATOM 1347 C C . GLU A 1 179 ? 19.084 16.269 -13.261 1.00 90.94 179 GLU A C 1
ATOM 1349 O O . GLU A 1 179 ? 20.215 16.331 -13.732 1.00 90.94 179 GLU A O 1
ATOM 1354 N N . ASP A 1 180 ? 18.691 17.049 -12.252 1.00 92.69 180 ASP A N 1
ATOM 1355 C CA . ASP A 1 180 ? 19.461 18.160 -11.673 1.00 92.69 180 ASP A CA 1
ATOM 1356 C C . ASP A 1 180 ? 20.021 17.850 -10.270 1.00 92.69 180 ASP A C 1
ATOM 1358 O O . ASP A 1 180 ? 20.641 18.698 -9.631 1.00 92.69 180 ASP A O 1
ATOM 1362 N N . GLY A 1 181 ? 19.804 16.629 -9.772 1.00 92.12 181 GLY A N 1
ATOM 1363 C CA . GLY A 1 181 ? 20.240 16.199 -8.443 1.00 92.12 181 GLY A CA 1
ATOM 1364 C C . GLY A 1 181 ? 19.327 16.654 -7.301 1.00 92.12 181 GLY A C 1
ATOM 1365 O O . GLY A 1 181 ? 19.631 16.378 -6.139 1.00 92.12 181 GLY A O 1
ATOM 1366 N N . THR A 1 182 ? 18.195 17.303 -7.594 1.00 95.38 182 THR A N 1
ATOM 1367 C CA . THR A 1 182 ? 17.182 17.634 -6.584 1.00 95.38 182 THR A CA 1
ATOM 1368 C C . THR A 1 182 ? 16.499 16.386 -6.032 1.00 95.38 182 THR A C 1
ATOM 1370 O O . THR A 1 182 ? 16.434 15.337 -6.683 1.00 95.38 182 THR A O 1
ATOM 1373 N N . THR A 1 183 ? 15.978 16.496 -4.806 1.00 96.56 183 THR A N 1
ATOM 1374 C CA . THR A 1 183 ? 15.274 15.376 -4.179 1.00 96.56 183 THR A CA 1
ATOM 1375 C C . THR A 1 183 ? 13.921 15.125 -4.829 1.00 96.56 183 THR A C 1
ATOM 1377 O O . THR A 1 183 ? 13.158 16.050 -5.112 1.00 96.56 183 THR A O 1
ATOM 1380 N N . LEU A 1 184 ? 13.605 13.853 -5.047 1.00 97.06 184 LEU A N 1
ATOM 1381 C CA . LEU A 1 184 ? 12.381 13.452 -5.719 1.00 97.06 184 LEU A CA 1
ATOM 1382 C C . LEU A 1 184 ? 11.205 13.337 -4.742 1.00 97.06 184 LEU A C 1
ATOM 1384 O O . LEU A 1 184 ? 11.343 12.975 -3.572 1.00 97.06 184 LEU A O 1
ATOM 1388 N N . LYS A 1 185 ? 10.003 13.573 -5.268 1.00 96.81 185 LYS A N 1
ATOM 1389 C CA . LYS A 1 185 ? 8.742 13.090 -4.696 1.00 96.81 185 LYS A CA 1
ATOM 1390 C C . LYS A 1 185 ? 8.058 12.248 -5.762 1.00 96.81 185 LYS A C 1
ATOM 1392 O O . LYS A 1 185 ? 7.724 12.758 -6.833 1.00 96.81 185 LYS A O 1
ATOM 1397 N N . SER A 1 186 ? 7.935 10.951 -5.512 1.00 97.31 186 SER A N 1
ATOM 1398 C CA . SER A 1 186 ? 7.416 9.995 -6.486 1.00 97.31 186 SER A CA 1
ATOM 1399 C C . SER A 1 186 ? 6.250 9.205 -5.940 1.00 97.31 186 SER A C 1
ATOM 1401 O O . SER A 1 186 ? 6.337 8.649 -4.851 1.00 97.31 186 SER A O 1
ATOM 1403 N N . THR A 1 187 ? 5.201 9.109 -6.753 1.00 97.94 187 THR A N 1
ATOM 1404 C CA . THR A 1 187 ? 4.093 8.178 -6.571 1.00 97.94 187 THR A CA 1
ATOM 1405 C C . THR A 1 187 ? 4.092 7.184 -7.725 1.00 97.94 187 THR A C 1
ATOM 1407 O O . THR A 1 187 ? 3.767 7.522 -8.867 1.00 97.94 187 THR A O 1
ATOM 1410 N N . PHE A 1 188 ? 4.455 5.940 -7.436 1.00 98.50 188 PHE A N 1
ATOM 1411 C CA . PHE A 1 188 ? 4.240 4.833 -8.358 1.00 98.50 188 PHE A CA 1
ATOM 1412 C C . PHE A 1 188 ? 2.817 4.314 -8.175 1.00 98.50 188 PHE A C 1
ATOM 1414 O O . PHE A 1 188 ? 2.378 4.084 -7.050 1.00 98.50 188 PHE A O 1
ATOM 1421 N N . VAL A 1 189 ? 2.095 4.131 -9.278 1.00 98.69 189 VAL A N 1
ATOM 1422 C CA . VAL A 1 189 ? 0.742 3.566 -9.280 1.00 98.69 189 VAL A CA 1
ATOM 1423 C C . VAL A 1 189 ? 0.741 2.407 -10.261 1.00 98.69 189 VAL A C 1
ATOM 1425 O O . VAL A 1 189 ? 1.020 2.614 -11.439 1.00 98.69 189 VAL A O 1
ATOM 1428 N N . THR A 1 190 ? 0.466 1.198 -9.782 1.00 98.69 190 THR A N 1
ATOM 1429 C CA . THR A 1 190 ? 0.439 -0.012 -10.613 1.00 98.69 190 THR A CA 1
ATOM 1430 C C . THR A 1 190 ? -0.846 -0.786 -10.373 1.00 98.69 190 THR A C 1
ATOM 1432 O O . THR A 1 190 ? -1.152 -1.107 -9.225 1.00 98.69 190 THR A O 1
ATOM 1435 N N . VAL A 1 191 ? -1.573 -1.115 -11.441 1.00 98.56 191 VAL A N 1
ATOM 1436 C CA . VAL A 1 191 ? -2.678 -2.084 -11.386 1.00 98.56 191 VAL A CA 1
ATOM 1437 C C . VAL A 1 191 ? -2.164 -3.441 -11.840 1.00 98.56 191 VAL A C 1
ATOM 1439 O O . VAL A 1 191 ? -1.584 -3.550 -12.917 1.00 98.56 191 VAL A O 1
ATOM 1442 N N . PHE A 1 192 ? -2.383 -4.461 -11.021 1.00 97.38 192 PHE A N 1
ATOM 1443 C CA . PHE A 1 192 ? -2.077 -5.855 -11.301 1.00 97.38 192 PHE A CA 1
ATOM 1444 C C . PHE A 1 192 ? -3.349 -6.534 -11.792 1.00 97.38 192 PHE A C 1
ATOM 1446 O O . PHE A 1 192 ? -4.308 -6.689 -11.036 1.00 97.38 192 PHE A O 1
ATOM 1453 N N . GLU A 1 193 ? -3.336 -6.933 -13.054 1.00 95.44 193 GLU A N 1
ATOM 1454 C CA . GLU A 1 193 ? -4.380 -7.715 -13.697 1.00 95.44 193 GLU A CA 1
ATOM 1455 C C . GLU A 1 193 ? -3.890 -9.167 -13.848 1.00 95.44 193 GLU A C 1
ATOM 1457 O O . GLU A 1 193 ? -2.879 -9.403 -14.525 1.00 95.44 193 GLU A O 1
ATOM 1462 N N . PRO A 1 194 ? -4.559 -10.152 -13.226 1.00 91.38 194 PRO A N 1
ATOM 1463 C CA . PRO A 1 194 ? -4.223 -11.557 -13.408 1.00 91.38 194 PRO A CA 1
ATOM 1464 C C . PRO A 1 194 ? -4.536 -11.992 -14.844 1.00 91.38 194 PRO A C 1
ATOM 1466 O O . PRO A 1 194 ? -5.630 -11.763 -15.357 1.00 91.38 194 PRO A O 1
ATOM 1469 N N . VAL A 1 195 ? -3.584 -12.651 -15.507 1.00 86.12 195 VAL A N 1
ATOM 1470 C CA . VAL A 1 195 ? -3.775 -13.154 -16.875 1.00 86.12 195 VAL A CA 1
ATOM 1471 C C . VAL A 1 195 ? -4.329 -14.575 -16.826 1.00 86.12 195 VAL A C 1
ATOM 1473 O O . VAL A 1 195 ? -3.753 -15.443 -16.177 1.00 86.12 195 VAL A O 1
ATOM 1476 N N . GLY A 1 196 ? -5.421 -14.824 -17.553 1.00 77.81 196 GLY A N 1
ATOM 1477 C CA . GLY A 1 196 ? -6.032 -16.154 -17.682 1.00 77.81 196 GLY A CA 1
ATOM 1478 C C . GLY A 1 196 ? -7.108 -16.482 -16.642 1.00 77.81 196 GLY A C 1
ATOM 1479 O O . GLY A 1 196 ? -7.737 -17.528 -16.748 1.00 77.81 196 GLY A O 1
ATOM 1480 N N . ALA A 1 197 ? -7.367 -15.591 -15.680 1.00 73.19 197 ALA A N 1
ATOM 1481 C CA . ALA A 1 197 ? -8.424 -15.751 -14.674 1.00 73.19 197 ALA A CA 1
ATOM 1482 C C . ALA A 1 197 ? -9.800 -15.195 -15.112 1.00 73.19 197 ALA A C 1
ATOM 1484 O O . ALA A 1 197 ? -10.763 -15.286 -14.357 1.00 73.19 197 ALA A O 1
ATOM 1485 N N . GLY A 1 198 ? -9.895 -14.611 -16.311 1.00 78.00 198 GLY A N 1
ATOM 1486 C CA . GLY A 1 198 ? -11.095 -13.951 -16.829 1.00 78.00 198 GLY A CA 1
ATOM 1487 C C . GLY A 1 198 ? -10.816 -13.178 -18.125 1.00 78.00 198 GLY A C 1
ATOM 1488 O O . GLY A 1 198 ? -9.687 -13.228 -18.635 1.00 78.00 198 GLY A O 1
ATOM 1489 N N . PRO A 1 199 ? -11.824 -12.482 -18.686 1.00 85.25 199 PRO A N 1
ATOM 1490 C CA . PRO A 1 199 ? -11.607 -11.571 -19.802 1.00 85.25 199 PRO A CA 1
ATOM 1491 C C . PRO A 1 199 ? -10.673 -10.426 -19.378 1.00 85.25 199 PRO A C 1
ATOM 1493 O O . PRO A 1 199 ? -10.715 -9.994 -18.224 1.00 85.25 199 PRO A O 1
ATOM 1496 N N . PRO A 1 200 ? -9.825 -9.921 -20.290 1.00 88.69 200 PRO A N 1
ATOM 1497 C CA . PRO A 1 200 ? -8.965 -8.796 -19.972 1.00 88.69 200 PRO A CA 1
ATOM 1498 C C . PRO A 1 200 ? -9.785 -7.532 -19.695 1.00 88.69 200 PRO A C 1
ATOM 1500 O O . PRO A 1 200 ? -10.863 -7.349 -20.263 1.00 88.69 200 PRO A O 1
ATOM 1503 N N . PHE A 1 201 ? -9.246 -6.630 -18.876 1.00 93.94 201 PHE A N 1
ATOM 1504 C CA . PHE A 1 201 ? -9.877 -5.331 -18.636 1.00 93.94 201 PHE A CA 1
ATOM 1505 C C . PHE A 1 201 ? -9.985 -4.533 -19.937 1.00 93.94 201 PHE A C 1
ATOM 1507 O O . PHE A 1 201 ? -9.016 -4.415 -20.690 1.00 93.94 201 PHE A O 1
ATOM 1514 N N . ALA A 1 202 ? -11.163 -3.959 -20.187 1.00 93.50 202 ALA A N 1
ATOM 1515 C CA . ALA A 1 202 ? -11.428 -3.174 -21.389 1.00 93.50 202 ALA A CA 1
ATOM 1516 C C . ALA A 1 202 ? -10.619 -1.870 -21.389 1.00 93.50 202 ALA A C 1
ATOM 1518 O O . ALA A 1 202 ? -10.112 -1.436 -22.425 1.00 93.50 202 ALA A O 1
ATOM 1519 N N . ARG A 1 203 ? -10.473 -1.255 -20.210 1.00 95.44 203 ARG A N 1
ATOM 1520 C CA . ARG A 1 203 ? -9.720 -0.016 -20.025 1.00 95.44 203 ARG A CA 1
ATOM 1521 C C . ARG A 1 203 ? -9.213 0.099 -18.600 1.00 95.44 203 ARG A C 1
ATOM 1523 O O . ARG A 1 203 ? -9.941 -0.158 -17.649 1.00 95.44 203 ARG A O 1
ATOM 1530 N N . VAL A 1 204 ? -7.979 0.559 -18.454 1.00 97.62 204 VAL A N 1
ATOM 1531 C CA . VAL A 1 204 ? -7.396 0.913 -17.160 1.00 97.62 204 VAL A CA 1
ATOM 1532 C C . VAL A 1 204 ? -6.699 2.255 -17.306 1.00 97.62 204 VAL A C 1
ATOM 1534 O O . VAL A 1 204 ? -5.994 2.494 -18.286 1.00 97.62 204 VAL A O 1
ATOM 1537 N N . GLY A 1 205 ? -6.905 3.156 -16.353 1.00 97.56 205 GLY A N 1
ATOM 1538 C CA . GLY A 1 205 ? -6.307 4.482 -16.420 1.00 97.56 205 GLY A CA 1
ATOM 1539 C C . GLY A 1 205 ? -6.324 5.215 -15.092 1.00 97.56 205 GLY A C 1
ATOM 1540 O O . GLY A 1 205 ? -7.005 4.823 -14.148 1.00 97.56 205 GLY A O 1
ATOM 1541 N N . ARG A 1 206 ? -5.568 6.309 -15.022 1.00 97.06 206 ARG A N 1
ATOM 1542 C CA . ARG A 1 206 ? -5.562 7.222 -13.877 1.00 97.06 206 ARG A CA 1
ATOM 1543 C C . ARG A 1 206 ? -6.368 8.463 -14.224 1.00 97.06 206 ARG A C 1
ATOM 1545 O O . ARG A 1 206 ? -6.099 9.115 -15.230 1.00 97.06 206 ARG A O 1
ATOM 1552 N N . VAL A 1 207 ? -7.354 8.781 -13.394 1.00 96.75 207 VAL A N 1
ATOM 1553 C CA . VAL A 1 207 ? -8.123 10.022 -13.508 1.00 96.75 207 VAL A CA 1
ATOM 1554 C C . VAL A 1 207 ? -7.279 11.158 -12.934 1.00 96.75 207 VAL A C 1
ATOM 1556 O O . VAL A 1 207 ? -6.612 10.988 -11.913 1.00 96.75 207 VAL A O 1
ATOM 1559 N N . VAL A 1 208 ? -7.284 12.314 -13.600 1.00 93.06 208 VAL A N 1
ATOM 1560 C CA . VAL A 1 208 ? -6.555 13.500 -13.132 1.00 93.06 208 VAL A CA 1
ATOM 1561 C C . VAL A 1 208 ? -7.085 13.917 -11.758 1.00 93.06 208 VAL A C 1
ATOM 1563 O O . VAL A 1 208 ? -8.278 14.170 -11.589 1.00 93.06 208 VAL A O 1
ATOM 1566 N N . SER A 1 209 ? -6.186 14.004 -10.782 1.00 93.19 209 SER A N 1
ATOM 1567 C CA . SER A 1 209 ? -6.480 14.325 -9.384 1.00 93.19 209 SER A CA 1
ATOM 1568 C C . SER A 1 209 ? -5.387 15.219 -8.792 1.00 93.19 209 SER A C 1
ATOM 1570 O O . SER A 1 209 ? -4.347 15.438 -9.416 1.00 93.19 209 SER A O 1
ATOM 1572 N N . SER A 1 210 ? -5.610 15.754 -7.587 1.00 92.75 210 SER A N 1
ATOM 1573 C CA . SER A 1 210 ? -4.550 16.458 -6.854 1.00 92.75 210 SER A CA 1
ATOM 1574 C C . SER A 1 210 ? -3.399 15.507 -6.502 1.00 92.75 210 SER A C 1
ATOM 1576 O O . SER A 1 210 ? -3.568 14.288 -6.480 1.00 92.75 210 SER A O 1
ATOM 1578 N N . SER A 1 211 ? -2.232 16.059 -6.163 1.00 91.81 211 SER A N 1
ATOM 1579 C CA . SER A 1 211 ? -1.051 15.284 -5.744 1.00 91.81 211 SER A CA 1
ATOM 1580 C C . SER A 1 211 ? -1.236 14.509 -4.434 1.00 91.81 211 SER A C 1
ATOM 1582 O O . SER A 1 211 ? -0.396 13.688 -4.090 1.00 91.81 211 SER A O 1
ATOM 1584 N N . GLU A 1 212 ? -2.325 14.754 -3.704 1.00 94.81 212 GLU A N 1
ATOM 1585 C CA . GLU A 1 212 ? -2.667 14.075 -2.450 1.00 94.81 212 GLU A CA 1
ATOM 1586 C C . GLU A 1 212 ? -3.661 12.923 -2.658 1.00 94.81 212 GLU A C 1
ATOM 1588 O O . GLU A 1 212 ? -4.096 12.296 -1.692 1.00 94.81 212 GLU A O 1
ATOM 1593 N N . LEU A 1 213 ? -4.040 12.652 -3.909 1.00 97.12 213 LEU A N 1
ATOM 1594 C CA . LEU A 1 213 ? -5.012 11.639 -4.289 1.00 97.12 213 LEU A CA 1
ATOM 1595 C C . LEU A 1 213 ? -4.512 10.813 -5.472 1.00 97.12 213 LEU A C 1
ATOM 1597 O O . LEU A 1 213 ? -3.907 11.326 -6.415 1.00 97.12 213 LEU A O 1
ATOM 1601 N N . VAL A 1 214 ? -4.870 9.535 -5.471 1.00 98.44 214 VAL A N 1
ATOM 1602 C CA . VAL A 1 214 ? -4.790 8.671 -6.650 1.00 98.44 214 VAL A CA 1
ATOM 1603 C C . VAL A 1 214 ? -6.189 8.157 -6.949 1.00 98.44 214 VAL A C 1
ATOM 1605 O O . VAL A 1 214 ? -6.820 7.581 -6.071 1.00 98.44 214 VAL A O 1
ATOM 1608 N N . VAL A 1 215 ? -6.673 8.359 -8.175 1.00 98.44 215 VAL A N 1
ATOM 1609 C CA . VAL A 1 215 ? -7.951 7.813 -8.652 1.00 98.44 215 VAL A CA 1
ATOM 1610 C C . VAL A 1 215 ? -7.675 6.948 -9.875 1.00 98.44 215 VAL A C 1
ATOM 1612 O O . VAL A 1 215 ? -7.142 7.432 -10.875 1.00 98.44 215 VAL A O 1
ATOM 1615 N N . VAL A 1 216 ? -8.021 5.669 -9.794 1.00 98.56 216 VAL A N 1
ATOM 1616 C CA . VAL A 1 216 ? -7.831 4.686 -10.864 1.00 98.56 216 VAL A CA 1
ATOM 1617 C C . VAL A 1 216 ? -9.193 4.257 -11.390 1.00 98.56 216 VAL A C 1
ATOM 1619 O O . VAL A 1 216 ? -10.051 3.882 -10.600 1.00 98.56 216 VAL A O 1
ATOM 1622 N N . LEU A 1 217 ? -9.377 4.308 -12.709 1.00 98.12 217 LEU A N 1
ATOM 1623 C CA . LEU A 1 217 ? -10.509 3.728 -13.432 1.00 98.12 217 LEU A CA 1
ATOM 1624 C C . LEU A 1 217 ? -10.124 2.335 -13.928 1.00 98.12 217 LEU A C 1
ATOM 1626 O O . LEU A 1 217 ? -9.057 2.171 -14.526 1.00 98.12 217 LEU A O 1
ATOM 1630 N N . ILE A 1 218 ? -11.012 1.368 -13.722 1.00 97.25 218 ILE A N 1
ATOM 1631 C CA . ILE A 1 218 ? -10.878 -0.011 -14.185 1.00 97.25 218 ILE A CA 1
ATOM 1632 C C . ILE A 1 218 ? -12.212 -0.409 -14.818 1.00 97.25 218 ILE A C 1
ATOM 1634 O O . ILE A 1 218 ? -13.223 -0.508 -14.132 1.00 97.25 218 ILE A O 1
ATOM 1638 N N . GLU A 1 219 ? -12.233 -0.610 -16.130 1.00 95.75 219 GLU A N 1
ATOM 1639 C CA . GLU A 1 219 ? -13.403 -1.102 -16.855 1.00 95.75 219 GLU A CA 1
ATOM 1640 C C . GLU A 1 219 ? -13.303 -2.615 -17.003 1.00 95.75 219 GLU A C 1
ATOM 1642 O O . GLU A 1 219 ? -12.493 -3.137 -17.775 1.00 95.75 219 GLU A O 1
ATOM 1647 N N . THR A 1 220 ? -14.125 -3.302 -16.217 1.00 91.38 220 THR A N 1
ATOM 1648 C CA . THR A 1 220 ? -14.274 -4.757 -16.237 1.00 91.38 220 THR A CA 1
ATOM 1649 C C . THR A 1 220 ? -15.443 -5.157 -17.142 1.00 91.38 220 THR A C 1
ATOM 1651 O O . THR A 1 220 ? -16.180 -4.300 -17.633 1.00 91.38 220 THR A O 1
ATOM 1654 N N . ASP A 1 221 ? -15.645 -6.456 -17.349 1.00 88.00 221 ASP A N 1
ATOM 1655 C CA . ASP A 1 221 ? -16.836 -6.981 -18.027 1.00 88.00 221 ASP A CA 1
ATOM 1656 C C . ASP A 1 221 ? -18.125 -6.803 -17.200 1.00 88.00 221 ASP A C 1
ATOM 1658 O O . ASP A 1 221 ? -19.218 -6.793 -17.762 1.00 88.00 221 ASP A O 1
ATOM 1662 N N . GLU A 1 222 ? -18.003 -6.610 -15.883 1.00 88.12 222 GLU A N 1
ATOM 1663 C CA . GLU A 1 222 ? -19.111 -6.275 -14.978 1.00 88.12 222 GLU A CA 1
ATOM 1664 C C . GLU A 1 222 ? -19.458 -4.777 -14.977 1.00 88.12 222 GLU A C 1
ATOM 1666 O O . GLU A 1 222 ? -20.503 -4.390 -14.456 1.00 88.12 222 GLU A O 1
ATOM 1671 N N . GLY A 1 223 ? -18.607 -3.936 -15.569 1.00 91.94 223 GLY A N 1
ATOM 1672 C CA . GLY A 1 223 ? -18.787 -2.490 -15.641 1.00 91.94 223 GLY A CA 1
ATOM 1673 C C . GLY A 1 223 ? -17.591 -1.688 -15.113 1.00 91.94 223 GLY A C 1
ATOM 1674 O O . GLY A 1 223 ? -16.558 -2.251 -14.725 1.00 91.94 223 GLY A O 1
ATOM 1675 N N . PRO A 1 224 ? -17.700 -0.346 -15.134 1.00 94.50 224 PRO A N 1
ATOM 1676 C CA . PRO A 1 224 ? -16.652 0.546 -14.665 1.00 94.50 224 PRO A CA 1
ATOM 1677 C C . PRO A 1 224 ? -16.591 0.586 -13.137 1.00 94.50 224 PRO A C 1
ATOM 1679 O O . PRO A 1 224 ? -17.575 0.868 -12.451 1.00 94.50 224 PRO A O 1
ATOM 1682 N N . GLU A 1 225 ? -15.388 0.410 -12.611 1.00 95.69 225 GLU A N 1
ATOM 1683 C CA . GLU A 1 225 ? -15.055 0.601 -11.209 1.00 95.69 225 GLU A CA 1
ATOM 1684 C C . GLU A 1 225 ? -14.019 1.705 -11.056 1.00 95.69 225 GLU A C 1
ATOM 1686 O O . GLU A 1 225 ? -13.165 1.918 -11.921 1.00 95.69 225 GLU A O 1
ATOM 1691 N N . GLN A 1 226 ? 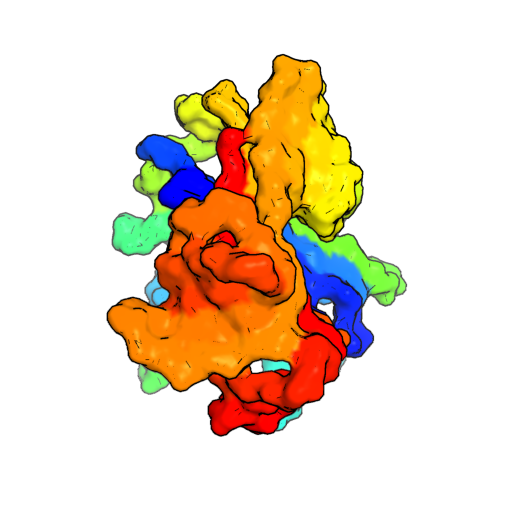-14.071 2.408 -9.929 1.00 97.06 226 GLN A N 1
ATOM 1692 C CA . GLN A 1 226 ? -13.062 3.400 -9.591 1.00 97.06 226 GLN A CA 1
ATOM 1693 C C . GLN A 1 226 ? -12.533 3.170 -8.186 1.00 97.06 226 GLN A C 1
ATOM 1695 O O . GLN A 1 226 ? -13.304 3.047 -7.237 1.00 97.06 226 GLN A O 1
ATOM 1700 N N . VAL A 1 227 ? -11.212 3.147 -8.048 1.00 98.25 227 VAL A N 1
ATOM 1701 C CA . VAL A 1 227 ? -10.535 3.073 -6.754 1.00 98.25 227 VAL A CA 1
ATOM 1702 C C . VAL A 1 227 ? -9.853 4.400 -6.490 1.00 98.25 227 VAL A C 1
ATOM 1704 O O . VAL A 1 227 ? -8.965 4.816 -7.236 1.00 98.25 227 VAL A O 1
ATOM 1707 N N . MET A 1 228 ? -10.259 5.061 -5.412 1.00 98.44 228 MET A N 1
ATOM 1708 C CA . MET A 1 228 ? -9.562 6.220 -4.878 1.00 98.44 228 MET A CA 1
ATOM 1709 C C . MET A 1 228 ? -8.671 5.793 -3.712 1.00 98.44 228 MET A C 1
ATOM 1711 O O . MET A 1 228 ? -9.128 5.070 -2.832 1.00 98.44 228 MET A O 1
ATOM 1715 N N . VAL A 1 229 ? -7.438 6.295 -3.668 1.00 98.75 229 VAL A N 1
ATOM 1716 C CA . VAL A 1 229 ? -6.541 6.235 -2.508 1.00 98.75 229 VAL A CA 1
ATOM 1717 C C . VAL A 1 229 ? -6.220 7.661 -2.059 1.00 98.75 229 VAL A C 1
ATOM 1719 O O . VAL A 1 229 ? -5.710 8.467 -2.840 1.00 98.75 229 VAL A O 1
ATOM 1722 N N . ASN A 1 230 ? -6.522 7.977 -0.800 1.00 98.38 230 ASN A N 1
ATOM 1723 C CA . ASN A 1 230 ? -6.175 9.244 -0.163 1.00 98.38 230 ASN A CA 1
ATOM 1724 C C . ASN A 1 230 ? -4.786 9.148 0.462 1.00 98.38 230 ASN A C 1
ATOM 1726 O O . ASN A 1 230 ? -4.552 8.349 1.372 1.00 98.38 230 ASN A O 1
ATOM 1730 N N . LEU A 1 231 ? -3.861 9.995 0.014 1.00 97.31 231 LEU A N 1
ATOM 1731 C CA . LEU A 1 231 ? -2.492 9.982 0.519 1.00 97.31 231 LEU A CA 1
ATOM 1732 C C . LEU A 1 231 ? -2.364 10.686 1.886 1.00 97.31 231 LEU A C 1
ATOM 1734 O O . LEU A 1 231 ? -1.340 10.555 2.562 1.00 97.31 231 LEU A O 1
ATOM 1738 N N . ALA A 1 232 ? -3.412 11.356 2.357 1.00 95.75 232 ALA A N 1
ATOM 1739 C CA . ALA A 1 232 ? -3.504 11.942 3.691 1.00 95.75 232 ALA A CA 1
ATOM 1740 C C . ALA A 1 232 ? -4.808 11.493 4.388 1.00 95.75 232 ALA A C 1
ATOM 1742 O O . ALA A 1 232 ? -5.702 12.317 4.596 1.00 95.75 232 ALA A O 1
ATOM 1743 N N . PRO A 1 233 ? -4.948 10.192 4.724 1.00 95.12 233 PRO A N 1
ATOM 1744 C CA . PRO A 1 233 ? -6.159 9.677 5.362 1.00 95.12 233 PRO A CA 1
ATOM 1745 C C . PRO A 1 233 ? -6.427 10.386 6.697 1.00 95.12 233 PRO A C 1
ATOM 1747 O O . PRO A 1 233 ? -5.496 10.687 7.443 1.00 95.12 233 PRO A O 1
ATOM 1750 N N . GLY A 1 234 ? -7.701 10.635 6.995 1.00 95.06 234 GLY A N 1
ATOM 1751 C CA . GLY A 1 234 ? -8.173 11.478 8.099 1.00 95.06 234 GLY A CA 1
ATOM 1752 C C . GLY A 1 234 ? -8.402 12.941 7.704 1.00 95.06 234 GLY A C 1
ATOM 1753 O O . GLY A 1 234 ? -9.121 13.653 8.399 1.00 95.06 234 GLY A O 1
ATOM 1754 N N . THR A 1 235 ? -7.860 13.384 6.566 1.00 97.12 235 THR A N 1
ATOM 1755 C CA . THR A 1 235 ? -8.171 14.693 5.982 1.00 97.12 235 THR A CA 1
ATOM 1756 C C . THR A 1 235 ? -9.140 14.511 4.825 1.00 97.12 235 THR A C 1
ATOM 1758 O O . THR A 1 235 ? -8.848 13.771 3.884 1.00 97.12 235 THR A O 1
ATOM 1761 N N . ALA A 1 236 ? -10.278 15.207 4.872 1.00 97.75 236 ALA A N 1
ATOM 1762 C CA . ALA A 1 236 ? -11.266 15.179 3.802 1.00 97.75 236 ALA A CA 1
ATOM 1763 C C . ALA A 1 236 ? -10.679 15.718 2.490 1.00 97.75 236 ALA A C 1
ATOM 1765 O O . ALA A 1 236 ? -10.154 16.831 2.433 1.00 97.75 236 ALA A O 1
ATOM 1766 N N . ARG A 1 237 ? -10.801 14.934 1.420 1.00 97.75 237 ARG A N 1
ATOM 1767 C CA . ARG A 1 237 ? -10.364 15.274 0.065 1.00 97.75 237 ARG A CA 1
ATOM 1768 C C . ARG A 1 237 ? -11.511 15.119 -0.918 1.00 97.75 237 ARG A C 1
ATOM 1770 O O . ARG A 1 237 ? -12.453 14.370 -0.670 1.00 97.75 237 ARG A O 1
ATOM 1777 N N . LYS A 1 238 ? -11.415 15.834 -2.040 1.00 97.69 238 LYS A N 1
ATOM 1778 C CA . LYS A 1 238 ? -12.381 15.796 -3.142 1.00 97.69 238 LYS A CA 1
ATOM 1779 C C . LYS A 1 238 ? -11.688 15.386 -4.433 1.00 97.69 238 LYS A C 1
ATOM 1781 O O . LYS A 1 238 ? -10.636 15.935 -4.752 1.00 97.69 238 LYS A O 1
ATOM 1786 N N . ALA A 1 239 ? -12.295 14.473 -5.180 1.00 97.12 239 ALA A N 1
ATOM 1787 C CA . ALA A 1 239 ? -11.808 14.027 -6.480 1.00 97.12 239 ALA A CA 1
ATOM 1788 C C . ALA A 1 239 ? -12.957 13.963 -7.487 1.00 97.12 239 ALA A C 1
ATOM 1790 O O . ALA A 1 239 ? -14.065 13.549 -7.145 1.00 97.12 239 ALA A O 1
ATOM 1791 N N . LYS A 1 240 ? -12.682 14.339 -8.737 1.00 97.88 240 LYS A N 1
ATOM 1792 C CA . LYS A 1 240 ? -13.585 14.050 -9.850 1.00 97.88 240 LYS A CA 1
ATOM 1793 C C . LYS A 1 240 ? -13.382 12.596 -10.278 1.00 97.88 240 LYS A C 1
ATOM 1795 O O . LYS A 1 240 ? -12.249 12.144 -10.419 1.00 97.88 240 LYS A O 1
ATOM 1800 N N . LEU A 1 241 ? -14.483 11.890 -10.469 1.00 97.50 241 LEU A N 1
ATOM 1801 C CA . LEU A 1 241 ? -14.548 10.538 -10.998 1.00 97.50 241 LEU A CA 1
ATOM 1802 C C . LEU A 1 241 ? -14.600 10.569 -12.536 1.00 97.50 241 LEU A C 1
ATOM 1804 O O . LEU A 1 241 ? -14.946 11.586 -13.142 1.00 97.50 241 LEU A O 1
ATOM 1808 N N . ALA A 1 242 ? -14.267 9.454 -13.184 1.00 95.75 242 ALA A N 1
ATOM 1809 C CA . ALA A 1 242 ? -14.251 9.315 -14.642 1.00 95.75 242 ALA A CA 1
ATOM 1810 C C . ALA A 1 242 ? -15.621 9.578 -15.293 1.00 95.75 242 ALA A C 1
ATOM 1812 O O . ALA A 1 242 ? -15.690 10.088 -16.407 1.00 95.75 242 ALA A O 1
ATOM 1813 N N . ASP A 1 243 ? -16.703 9.275 -14.577 1.00 94.62 243 ASP A N 1
ATOM 1814 C CA . ASP A 1 243 ? -18.094 9.528 -14.981 1.00 94.62 243 ASP A CA 1
ATOM 1815 C C . ASP A 1 243 ? -18.570 10.970 -14.714 1.00 94.62 243 ASP A C 1
ATOM 1817 O O . ASP A 1 243 ? -19.726 11.307 -14.955 1.00 94.62 243 ASP A O 1
ATOM 1821 N N . GLY A 1 244 ? -17.691 11.836 -14.206 1.00 95.56 244 GLY A N 1
ATOM 1822 C CA . GLY A 1 244 ? -17.987 13.236 -13.927 1.00 95.56 244 GLY A CA 1
ATOM 1823 C C . GLY A 1 244 ? -18.506 13.528 -12.520 1.00 95.56 244 GLY A C 1
ATOM 1824 O O . GLY A 1 244 ? -18.509 14.701 -12.139 1.00 95.56 244 GLY A O 1
ATOM 1825 N N . ARG A 1 245 ? -18.875 12.513 -11.728 1.00 97.25 245 ARG A N 1
ATOM 1826 C CA . ARG A 1 245 ? -19.273 12.698 -10.323 1.00 97.25 245 ARG A CA 1
ATOM 1827 C C . ARG A 1 245 ? -18.101 13.192 -9.480 1.00 97.25 245 ARG A C 1
ATOM 1829 O O . ARG A 1 245 ? -16.938 13.014 -9.834 1.00 97.25 245 ARG A O 1
ATOM 1836 N N . VAL A 1 246 ? -18.400 13.791 -8.333 1.00 98.12 246 VAL A N 1
ATOM 1837 C CA . VAL A 1 246 ? -17.385 14.189 -7.349 1.00 98.12 246 VAL A CA 1
ATOM 1838 C C . VAL A 1 246 ? -17.492 13.283 -6.135 1.00 98.12 246 VAL A C 1
ATOM 1840 O O . VAL A 1 246 ? -18.562 13.201 -5.542 1.00 98.12 246 VAL A O 1
ATOM 1843 N N . LEU A 1 247 ? -16.393 12.633 -5.758 1.00 98.50 247 LEU A N 1
ATOM 1844 C CA . LEU A 1 247 ? -16.253 11.886 -4.510 1.00 98.50 247 LEU A CA 1
ATOM 1845 C C . LEU A 1 247 ? -15.587 12.779 -3.457 1.00 98.50 247 LEU A C 1
ATOM 1847 O O . LEU A 1 247 ? -14.536 13.362 -3.721 1.00 98.50 247 LEU A O 1
ATOM 1851 N N . THR A 1 248 ? -16.177 12.863 -2.265 1.00 98.50 248 THR A N 1
ATOM 1852 C CA . THR A 1 248 ? -15.584 13.482 -1.073 1.00 98.50 248 THR A CA 1
ATOM 1853 C C . THR A 1 248 ? -15.407 12.427 0.011 1.00 98.50 248 THR A C 1
ATOM 1855 O O . THR A 1 248 ? -16.351 11.708 0.323 1.00 98.50 248 THR A O 1
ATOM 1858 N N . THR A 1 249 ? -14.220 12.323 0.601 1.00 98.50 249 THR A N 1
ATOM 1859 C CA . THR A 1 249 ? -13.949 11.344 1.663 1.00 98.50 249 THR A CA 1
ATOM 1860 C C . THR A 1 249 ? -12.725 11.745 2.477 1.00 98.50 249 THR A C 1
ATOM 1862 O O . THR A 1 249 ? -11.791 12.347 1.946 1.00 98.50 249 THR A O 1
ATOM 1865 N N . ASP A 1 250 ? -12.714 11.414 3.763 1.00 98.19 250 ASP A N 1
ATOM 1866 C CA . ASP A 1 250 ? -11.516 11.430 4.609 1.00 98.19 250 ASP A CA 1
ATOM 1867 C C . ASP A 1 250 ? -10.819 10.062 4.654 1.00 98.19 250 ASP A C 1
ATOM 1869 O O . ASP A 1 250 ? -9.807 9.888 5.335 1.00 98.19 250 ASP A O 1
ATOM 1873 N N . GLY A 1 251 ? -11.358 9.081 3.936 1.00 97.94 251 GLY A N 1
ATOM 1874 C CA . GLY A 1 251 ? -10.933 7.706 4.029 1.00 97.94 251 GLY A CA 1
ATOM 1875 C C . GLY A 1 251 ? -9.650 7.382 3.307 1.00 97.94 251 GLY A C 1
ATOM 1876 O O . GLY A 1 251 ? -9.228 8.128 2.432 1.00 97.94 251 GLY A O 1
ATOM 1877 N N . LEU A 1 252 ? -9.026 6.266 3.683 1.00 98.44 252 LEU A N 1
ATOM 1878 C CA . LEU A 1 252 ? -7.776 5.806 3.079 1.00 98.44 252 LEU A CA 1
ATOM 1879 C C . LEU A 1 252 ? -8.007 5.309 1.656 1.00 98.44 252 LEU A C 1
ATOM 1881 O O . LEU A 1 252 ? -7.269 5.702 0.753 1.00 98.44 252 LEU A O 1
ATOM 1885 N N . ALA A 1 253 ? -9.013 4.463 1.456 1.00 98.62 253 ALA A N 1
ATOM 1886 C CA . ALA A 1 253 ? -9.385 3.994 0.134 1.00 98.62 253 ALA A CA 1
ATOM 1887 C C . ALA A 1 253 ? -10.902 3.901 -0.020 1.00 98.62 253 ALA A C 1
ATOM 1889 O O . ALA A 1 253 ? -11.613 3.558 0.925 1.00 98.62 253 ALA A O 1
ATOM 1890 N N . VAL A 1 254 ? -11.384 4.185 -1.228 1.00 98.56 254 VAL A N 1
ATOM 1891 C CA . VAL A 1 254 ? -12.796 4.046 -1.590 1.00 98.56 254 VAL A CA 1
ATOM 1892 C C . VAL A 1 254 ? -12.903 3.319 -2.923 1.00 98.56 254 VAL A C 1
ATOM 1894 O O . VAL A 1 254 ? -12.328 3.776 -3.911 1.00 98.56 254 VAL A O 1
ATOM 1897 N N . ARG A 1 255 ? -13.654 2.214 -2.962 1.00 97.88 255 ARG A N 1
ATOM 1898 C CA . ARG A 1 255 ? -14.108 1.579 -4.208 1.00 97.88 255 ARG A CA 1
ATOM 1899 C C . ARG A 1 255 ? -15.482 2.133 -4.553 1.00 97.88 255 ARG A C 1
ATOM 1901 O O . ARG A 1 255 ? -16.379 2.138 -3.713 1.00 97.88 255 ARG A O 1
ATOM 1908 N N . VAL A 1 256 ? -15.637 2.605 -5.780 1.00 97.25 256 VAL A N 1
ATOM 1909 C CA . VAL A 1 256 ? -16.889 3.123 -6.329 1.00 97.25 256 VAL A CA 1
ATOM 1910 C C . VAL A 1 256 ? -17.306 2.222 -7.477 1.00 97.25 256 VAL A C 1
ATOM 1912 O O . VAL A 1 256 ? -16.565 2.076 -8.449 1.00 97.25 256 VAL A O 1
ATOM 1915 N N . THR A 1 257 ? -18.501 1.656 -7.372 1.00 95.06 257 THR A N 1
ATOM 1916 C CA . THR A 1 257 ? -19.147 0.888 -8.440 1.00 95.06 257 THR A CA 1
ATOM 1917 C C . THR A 1 257 ? -20.526 1.481 -8.733 1.00 95.06 257 THR A C 1
ATOM 1919 O O . THR A 1 257 ? -20.922 2.500 -8.154 1.00 95.06 257 THR A O 1
ATOM 1922 N N . ASP A 1 258 ? -21.270 0.873 -9.647 1.00 91.69 258 ASP A N 1
ATOM 1923 C CA . ASP A 1 258 ? -22.702 1.122 -9.824 1.00 91.69 258 ASP A CA 1
ATOM 1924 C C . ASP A 1 258 ? -23.511 0.715 -8.575 1.00 91.69 258 ASP A C 1
ATOM 1926 O O . ASP A 1 258 ? -24.394 1.461 -8.151 1.00 91.69 258 ASP A O 1
ATOM 1930 N N . ARG A 1 259 ? -23.140 -0.401 -7.930 1.00 89.81 259 ARG A N 1
ATOM 1931 C CA . ARG A 1 259 ? -23.805 -0.962 -6.740 1.00 89.81 259 ARG A CA 1
ATOM 1932 C C . ARG A 1 259 ? -23.632 -0.124 -5.476 1.00 89.81 259 ARG A C 1
ATOM 1934 O O . ARG A 1 259 ? -24.472 -0.217 -4.585 1.00 89.81 259 ARG A O 1
ATOM 1941 N N . GLY A 1 260 ? -22.574 0.679 -5.367 1.00 94.81 260 GLY A N 1
ATOM 1942 C CA . GLY A 1 260 ? -22.388 1.535 -4.198 1.00 94.81 260 GLY A CA 1
ATOM 1943 C C . GLY A 1 260 ? -20.959 2.006 -3.964 1.00 94.81 260 GLY A C 1
ATOM 1944 O O . GLY A 1 260 ? -20.145 2.102 -4.885 1.00 94.81 260 GLY A O 1
ATOM 1945 N N . LEU A 1 261 ? -20.688 2.341 -2.703 1.00 97.75 261 LEU A N 1
ATOM 1946 C CA . LEU A 1 261 ? -19.387 2.774 -2.210 1.00 97.75 261 LEU A CA 1
ATOM 1947 C C . LEU A 1 261 ? -18.889 1.752 -1.189 1.00 97.75 261 LEU A C 1
ATOM 1949 O O . LEU A 1 261 ? -19.652 1.296 -0.348 1.00 97.75 261 LEU A O 1
ATOM 1953 N N . VAL A 1 262 ? -17.602 1.432 -1.225 1.00 97.88 262 VAL A N 1
ATOM 1954 C CA . VAL A 1 262 ? -16.934 0.672 -0.164 1.00 97.88 262 VAL A CA 1
ATOM 1955 C C . VAL A 1 262 ? -15.813 1.540 0.383 1.00 97.88 262 VAL A C 1
ATOM 1957 O O . VAL A 1 262 ? -14.897 1.897 -0.353 1.00 97.88 262 VAL A O 1
ATOM 1960 N N . LEU A 1 263 ? -15.893 1.903 1.660 1.00 98.38 263 LEU A N 1
ATOM 1961 C CA . LEU A 1 263 ? -14.944 2.770 2.359 1.00 98.38 263 LEU A CA 1
ATOM 1962 C C . LEU A 1 263 ? -14.022 1.927 3.240 1.00 98.38 263 LEU A C 1
ATOM 1964 O O . LEU A 1 263 ? -14.507 1.228 4.123 1.00 98.38 263 LEU A O 1
ATOM 1968 N N . ALA A 1 264 ? -12.707 2.044 3.070 1.00 98.12 264 ALA A N 1
ATOM 1969 C CA . ALA A 1 264 ? -11.708 1.454 3.959 1.00 98.12 264 ALA A CA 1
ATOM 1970 C C . ALA A 1 264 ? -10.896 2.544 4.661 1.00 98.12 264 ALA A C 1
ATOM 1972 O O . ALA A 1 264 ? -10.193 3.312 4.002 1.00 98.12 264 ALA A O 1
ATOM 1973 N N . GLY A 1 265 ? -10.965 2.561 5.999 1.00 95.75 265 GLY A N 1
ATOM 1974 C CA . GLY A 1 265 ? -10.327 3.563 6.861 1.00 95.75 265 GLY A CA 1
ATOM 1975 C C . GLY A 1 265 ? -10.907 4.967 6.667 1.00 95.75 265 GLY A C 1
ATOM 1976 O O . GLY A 1 265 ? -11.164 5.357 5.543 1.00 95.75 265 GLY A O 1
ATOM 1977 N N . GLY A 1 266 ? -11.101 5.737 7.740 1.00 95.94 266 GLY A N 1
ATOM 1978 C CA . GLY A 1 266 ? -11.778 7.047 7.702 1.00 95.94 266 GLY A CA 1
ATOM 1979 C C . GLY A 1 266 ? -13.158 7.007 8.344 1.00 95.94 266 GLY A C 1
ATOM 1980 O O . GLY A 1 266 ? -13.486 6.032 9.019 1.00 95.94 266 GLY A O 1
ATOM 1981 N N . THR A 1 267 ? -13.941 8.066 8.152 1.00 97.06 267 THR A N 1
ATOM 1982 C CA . THR A 1 267 ? -15.265 8.233 8.769 1.00 97.06 267 THR A CA 1
ATOM 1983 C C . THR A 1 267 ? -16.384 8.400 7.754 1.00 97.06 267 THR A C 1
ATOM 1985 O O . THR A 1 267 ? -17.533 8.085 8.073 1.00 97.06 267 THR A O 1
ATOM 1988 N N . PHE A 1 268 ? -16.092 8.835 6.522 1.00 98.31 268 PHE A N 1
ATOM 1989 C CA . PHE A 1 268 ? -17.119 8.940 5.490 1.00 98.31 268 PHE A CA 1
ATOM 1990 C C . PHE A 1 268 ? -16.592 8.879 4.054 1.00 98.31 268 PHE A C 1
ATOM 1992 O O . PHE A 1 268 ? -15.447 9.219 3.765 1.00 98.31 268 PHE A O 1
ATOM 1999 N N . ALA A 1 269 ? -17.483 8.517 3.134 1.00 98.50 269 ALA A N 1
ATOM 2000 C CA . ALA A 1 269 ? -17.346 8.731 1.698 1.00 98.50 269 ALA A CA 1
ATOM 2001 C C . ALA A 1 269 ? -18.702 9.145 1.121 1.00 98.50 269 ALA A C 1
ATOM 2003 O O . ALA A 1 269 ? -19.720 8.563 1.485 1.00 98.50 269 ALA A O 1
ATOM 2004 N N . GLU A 1 270 ? -18.729 10.142 0.242 1.00 98.44 270 GLU A N 1
ATOM 2005 C CA . GLU A 1 270 ? -19.961 10.669 -0.349 1.00 98.44 270 GLU A CA 1
ATOM 2006 C C . GLU A 1 270 ? -19.731 11.110 -1.794 1.00 98.44 270 GLU A C 1
ATOM 2008 O O . GLU A 1 270 ? -18.752 11.800 -2.089 1.00 98.44 270 GLU A O 1
ATOM 2013 N N . THR A 1 271 ? -20.632 10.725 -2.697 1.00 98.31 271 THR A N 1
ATOM 2014 C CA . THR A 1 271 ? -20.628 11.185 -4.087 1.00 98.31 271 THR A CA 1
ATOM 2015 C C . THR A 1 271 ? -21.670 12.273 -4.325 1.00 98.31 271 THR A C 1
ATOM 2017 O O . THR A 1 271 ? -22.703 12.326 -3.665 1.00 98.31 271 THR A O 1
ATOM 2020 N N . SER A 1 272 ? -21.425 13.140 -5.309 1.00 97.81 272 SER A N 1
ATOM 2021 C CA . SER A 1 272 ? -22.311 14.262 -5.664 1.00 97.81 272 SER A CA 1
ATOM 2022 C C . SER A 1 272 ? -23.724 13.860 -6.116 1.00 97.81 272 SER A C 1
ATOM 2024 O O . SER A 1 272 ? -24.579 14.727 -6.244 1.00 97.81 272 SER A O 1
ATOM 2026 N N . ASP A 1 273 ? -23.968 12.572 -6.375 1.00 95.94 273 ASP A N 1
ATOM 2027 C CA . ASP A 1 273 ? -25.286 11.988 -6.669 1.00 95.94 273 ASP A CA 1
ATOM 2028 C C . ASP A 1 273 ? -26.043 11.515 -5.405 1.00 95.94 273 ASP A C 1
ATOM 2030 O O . ASP A 1 273 ? -27.130 10.954 -5.512 1.00 95.94 273 ASP A O 1
ATOM 2034 N N . GLY A 1 274 ? -25.486 11.738 -4.209 1.00 95.56 274 GLY A N 1
ATOM 2035 C CA . GLY A 1 274 ? -26.128 11.473 -2.918 1.00 95.56 274 GLY A CA 1
ATOM 2036 C C . GLY A 1 274 ? -25.806 10.117 -2.282 1.00 95.56 274 GLY A C 1
ATOM 2037 O O . GLY A 1 274 ? -26.225 9.872 -1.147 1.00 95.56 274 GLY A O 1
ATOM 2038 N N . ARG A 1 275 ? -25.050 9.232 -2.948 1.00 97.25 275 ARG A N 1
ATOM 2039 C CA . ARG A 1 275 ? -24.601 7.973 -2.321 1.00 97.25 275 ARG A CA 1
ATOM 2040 C C . ARG A 1 275 ? -23.572 8.282 -1.238 1.00 97.25 275 ARG A C 1
ATOM 2042 O O . ARG A 1 275 ? -22.656 9.072 -1.458 1.00 97.25 275 ARG A O 1
ATOM 2049 N N . ARG A 1 276 ? -23.717 7.662 -0.064 1.00 97.69 276 ARG A N 1
ATOM 2050 C CA . ARG A 1 276 ? -22.865 7.940 1.096 1.00 97.69 276 ARG A CA 1
ATOM 2051 C C . ARG A 1 276 ? -22.663 6.723 1.984 1.00 97.69 276 ARG A C 1
ATOM 2053 O O . ARG A 1 276 ? -23.586 5.941 2.176 1.00 97.69 276 ARG A O 1
ATOM 2060 N N . VAL A 1 277 ? -21.493 6.661 2.603 1.00 97.88 277 VAL A N 1
ATOM 2061 C CA . VAL A 1 277 ? -21.122 5.702 3.646 1.00 97.88 277 VAL A CA 1
ATOM 2062 C C . VAL A 1 277 ? -20.572 6.490 4.819 1.00 97.88 277 VAL A C 1
ATOM 2064 O O . VAL A 1 277 ? -19.797 7.427 4.624 1.00 97.88 277 VAL A O 1
ATOM 2067 N N . ARG A 1 278 ? -20.975 6.127 6.037 1.00 96.56 278 ARG A N 1
ATOM 2068 C CA . ARG A 1 278 ? -20.427 6.686 7.276 1.00 96.56 278 ARG A CA 1
ATOM 2069 C C . ARG A 1 278 ? -20.068 5.567 8.229 1.00 96.56 278 ARG A C 1
ATOM 2071 O O . ARG A 1 278 ? -20.785 4.576 8.320 1.00 96.56 278 ARG A O 1
ATOM 2078 N N . VAL A 1 279 ? -18.974 5.749 8.951 1.00 94.75 279 VAL A N 1
ATOM 2079 C CA . VAL A 1 279 ? -18.521 4.800 9.957 1.00 94.75 279 VAL A CA 1
ATOM 2080 C C . VAL A 1 279 ? -18.055 5.556 11.190 1.00 94.75 279 VAL A C 1
ATOM 2082 O O . VAL A 1 279 ? -17.311 6.532 11.102 1.00 94.75 279 VAL A O 1
ATOM 2085 N N . GLU A 1 280 ? -18.514 5.110 12.353 1.00 93.88 280 GLU A N 1
ATOM 2086 C CA . GLU A 1 280 ? -18.039 5.656 13.616 1.00 93.88 280 GLU A CA 1
ATOM 2087 C C . GLU A 1 280 ? -16.607 5.156 13.892 1.00 93.88 280 GLU A C 1
ATOM 2089 O O . GLU A 1 280 ? -16.344 3.949 13.749 1.00 93.88 280 GLU A O 1
ATOM 2094 N N . PRO A 1 281 ? -15.664 6.045 14.261 1.00 92.62 281 PRO A N 1
ATOM 2095 C CA . PRO A 1 281 ? -14.307 5.645 14.609 1.00 92.62 281 PRO A CA 1
ATOM 2096 C C . PRO A 1 281 ? -14.285 4.629 15.754 1.00 92.62 281 PRO A C 1
ATOM 2098 O O . PRO A 1 281 ? -14.870 4.847 16.809 1.00 92.62 281 PRO A O 1
ATOM 2101 N N . ALA A 1 282 ? -13.546 3.538 15.572 1.00 95.44 282 ALA A N 1
ATOM 2102 C CA . ALA A 1 282 ? -13.241 2.588 16.637 1.00 95.44 282 ALA A CA 1
ATOM 2103 C C . ALA A 1 282 ? -11.777 2.782 17.060 1.00 95.44 282 ALA A C 1
ATOM 2105 O O . ALA A 1 282 ? -10.864 2.164 16.509 1.00 95.44 282 ALA A O 1
ATOM 2106 N N . SER A 1 283 ? -11.542 3.715 17.980 1.00 96.19 283 SER A N 1
ATOM 2107 C CA . SER A 1 283 ? -10.207 4.133 18.426 1.00 96.19 283 SER A CA 1
ATOM 2108 C C . SER A 1 283 ? -10.227 4.619 19.869 1.00 96.19 283 SER A C 1
ATOM 2110 O O . SER A 1 283 ? -11.276 5.016 20.367 1.00 96.19 283 SER A O 1
ATOM 2112 N N . GLY A 1 284 ? -9.066 4.651 20.515 1.00 95.88 284 GLY A N 1
ATOM 2113 C CA . GLY A 1 284 ? -8.929 5.155 21.880 1.00 95.88 284 GLY A CA 1
ATOM 2114 C C . GLY A 1 284 ? -7.499 5.035 22.395 1.00 95.88 284 GLY A C 1
ATOM 2115 O O . GLY A 1 284 ? -6.552 4.904 21.614 1.00 95.88 284 GLY A O 1
ATOM 2116 N N . THR A 1 285 ? -7.346 5.047 23.716 1.00 96.25 285 THR A N 1
ATOM 2117 C CA . THR A 1 285 ? -6.055 4.856 24.394 1.00 96.25 285 THR A CA 1
ATOM 2118 C C . THR A 1 285 ? -6.058 3.546 25.173 1.00 96.25 285 THR A C 1
ATOM 2120 O O . THR A 1 285 ? -7.089 3.156 25.727 1.00 96.25 285 THR A O 1
ATOM 2123 N N . ILE A 1 286 ? -4.913 2.864 25.207 1.00 95.88 286 ILE A N 1
ATOM 2124 C CA . ILE A 1 286 ? -4.685 1.680 26.035 1.00 95.88 286 ILE A CA 1
ATOM 2125 C C . ILE A 1 286 ? -4.095 2.108 27.376 1.00 95.88 286 ILE A C 1
ATOM 2127 O O . ILE A 1 286 ? -3.075 2.791 27.415 1.00 95.88 286 ILE A O 1
ATOM 2131 N N . HIS A 1 287 ? -4.718 1.679 28.472 1.00 93.94 287 HIS A N 1
ATOM 2132 C CA . HIS A 1 287 ? -4.242 1.945 29.835 1.00 93.94 287 HIS A CA 1
ATOM 2133 C C . HIS A 1 287 ? -3.955 0.668 30.637 1.00 93.94 287 HIS A C 1
ATOM 2135 O O . HIS A 1 287 ? -3.538 0.742 31.792 1.00 93.94 287 HIS A O 1
ATOM 2141 N N . GLY A 1 288 ? -4.232 -0.504 30.065 1.00 94.88 288 GLY A N 1
ATOM 2142 C CA . GLY A 1 288 ? -4.041 -1.789 30.722 1.00 94.88 288 GLY A CA 1
ATOM 2143 C C . GLY A 1 288 ? -3.775 -2.894 29.712 1.00 94.88 288 GLY A C 1
ATOM 2144 O O . GLY A 1 288 ? -4.305 -2.881 28.599 1.00 94.88 288 GLY A O 1
ATOM 2145 N N . VAL A 1 289 ? -2.944 -3.853 30.112 1.00 96.38 289 VAL A N 1
ATOM 2146 C CA . VAL A 1 289 ? -2.659 -5.070 29.349 1.00 96.38 289 VAL A CA 1
ATOM 2147 C C . VAL A 1 289 ? -2.828 -6.248 30.284 1.00 96.38 289 VAL A C 1
ATOM 2149 O O . VAL A 1 289 ? -2.219 -6.279 31.354 1.00 96.38 289 VAL A O 1
ATOM 2152 N N . VAL A 1 290 ? -3.636 -7.224 29.881 1.00 96.38 290 VAL A N 1
ATOM 2153 C CA . VAL A 1 290 ? -3.857 -8.435 30.666 1.00 96.38 290 VAL A CA 1
ATOM 2154 C C . VAL A 1 290 ? -3.498 -9.658 29.842 1.00 96.38 290 VAL A C 1
ATOM 2156 O O . VAL A 1 290 ? -4.081 -9.922 28.790 1.00 96.38 290 VAL A O 1
ATOM 2159 N N . ARG A 1 291 ? -2.550 -10.440 30.360 1.00 95.69 291 ARG A N 1
ATOM 2160 C CA . ARG A 1 291 ? -2.133 -11.722 29.796 1.00 95.69 291 ARG A CA 1
ATOM 2161 C C . ARG A 1 291 ? -2.870 -12.850 30.504 1.00 95.69 291 ARG A C 1
ATOM 2163 O O . ARG A 1 291 ? -2.407 -13.381 31.510 1.00 95.69 291 ARG A O 1
ATOM 2170 N N . GLN A 1 292 ? -4.025 -13.213 29.968 1.00 95.31 292 GLN A N 1
ATOM 2171 C CA . GLN A 1 292 ? -4.818 -14.327 30.466 1.00 95.31 292 GLN A CA 1
ATOM 2172 C C . GLN A 1 292 ? -5.486 -15.026 29.286 1.00 95.31 292 GLN A C 1
ATOM 2174 O O . GLN A 1 292 ? -6.279 -14.426 28.564 1.00 95.31 292 GLN A O 1
ATOM 2179 N N . ALA A 1 293 ? -5.157 -16.303 29.096 1.00 92.69 293 ALA A N 1
ATOM 2180 C CA . ALA A 1 293 ? -5.756 -17.109 28.045 1.00 92.69 293 ALA A CA 1
ATOM 2181 C C . ALA A 1 293 ? -7.201 -17.488 28.404 1.00 92.69 293 ALA A C 1
ATOM 2183 O O . ALA A 1 293 ? -7.483 -17.881 29.536 1.00 92.69 293 ALA A O 1
ATOM 2184 N N . SER A 1 294 ? -8.105 -17.379 27.433 1.00 90.62 294 SER A N 1
ATOM 2185 C CA . SER A 1 294 ? -9.505 -17.783 27.553 1.00 90.62 294 SER A CA 1
ATOM 2186 C C . SER A 1 294 ? -10.081 -18.071 26.167 1.00 90.62 294 SER A C 1
ATOM 2188 O O . SER A 1 294 ? -10.189 -17.167 25.335 1.00 90.62 294 SER A O 1
ATOM 2190 N N . GLY A 1 295 ? -10.428 -19.335 25.903 1.00 92.00 295 GLY A N 1
ATOM 2191 C CA . GLY A 1 295 ? -10.878 -19.777 24.580 1.00 92.00 295 GLY A CA 1
ATOM 2192 C C . GLY A 1 295 ? -9.841 -19.475 23.491 1.00 92.00 295 GLY A C 1
ATOM 2193 O O . GLY A 1 295 ? -8.675 -19.845 23.621 1.00 92.00 295 GLY A O 1
ATOM 2194 N N . GLU A 1 296 ? -10.265 -18.775 22.435 1.00 93.81 296 GLU A N 1
ATOM 2195 C CA . GLU A 1 296 ? -9.394 -18.325 21.336 1.00 93.81 296 GLU A CA 1
ATOM 2196 C C . GLU A 1 296 ? -8.506 -17.121 21.690 1.00 93.81 296 GLU A C 1
ATOM 2198 O O . GLU A 1 296 ? -7.585 -16.793 20.941 1.00 93.81 296 GLU A O 1
ATOM 2203 N N . SER A 1 297 ? -8.766 -16.445 22.813 1.00 96.62 297 SER A N 1
ATOM 2204 C CA . SER A 1 297 ? -8.001 -15.271 23.225 1.00 96.62 297 SER A CA 1
ATOM 2205 C C . SER A 1 297 ? -6.804 -15.648 24.095 1.00 96.62 297 SER A C 1
ATOM 2207 O O . SER A 1 297 ? -6.878 -16.536 24.950 1.00 96.62 297 SER A O 1
ATOM 2209 N N . ARG A 1 298 ? -5.689 -14.935 23.914 1.00 97.25 298 ARG A N 1
ATOM 2210 C CA . ARG A 1 298 ? -4.472 -15.069 24.735 1.00 97.25 298 ARG A CA 1
ATOM 2211 C C . ARG A 1 298 ? -4.250 -13.879 25.678 1.00 97.25 298 ARG A C 1
ATOM 2213 O O . ARG A 1 298 ? -3.250 -13.849 26.393 1.00 97.25 298 ARG A O 1
ATOM 2220 N N . GLY A 1 299 ? -5.183 -12.929 25.704 1.00 97.75 299 GLY A N 1
ATOM 2221 C CA . GLY A 1 299 ? -5.153 -11.737 26.545 1.00 97.75 299 GLY A CA 1
ATOM 2222 C C . GLY A 1 299 ? -6.025 -10.614 25.987 1.00 97.75 299 GLY A C 1
ATOM 2223 O O . GLY A 1 299 ? -6.663 -10.761 24.943 1.00 97.75 299 GLY A O 1
ATOM 2224 N N . TRP A 1 300 ? -6.057 -9.477 26.676 1.00 98.00 300 TRP A N 1
ATOM 2225 C CA . TRP A 1 300 ? -6.772 -8.293 26.202 1.00 98.00 300 TRP A CA 1
ATOM 2226 C C . TRP A 1 300 ? -6.069 -6.991 26.561 1.00 98.00 300 TRP A C 1
ATOM 2228 O O . TRP A 1 300 ? -5.280 -6.915 27.506 1.00 98.00 300 TRP A O 1
ATOM 2238 N N . PHE A 1 301 ? -6.423 -5.953 25.812 1.00 97.62 301 PHE A N 1
ATOM 2239 C CA . PHE A 1 301 ? -6.098 -4.571 26.132 1.00 97.62 301 PHE A CA 1
ATOM 2240 C C . PHE A 1 301 ? -7.295 -3.875 26.775 1.00 97.62 301 PHE A C 1
ATOM 2242 O O . PHE A 1 301 ? -8.445 -4.137 26.414 1.00 97.62 301 PHE A O 1
ATOM 2249 N N . GLU A 1 302 ? -7.029 -2.989 27.727 1.00 96.81 302 GLU A N 1
ATOM 2250 C CA . GLU A 1 302 ? -8.047 -2.169 28.379 1.00 96.81 302 GLU A CA 1
ATOM 2251 C C . GLU A 1 302 ? -8.000 -0.742 27.841 1.00 96.81 302 GLU A C 1
ATOM 2253 O O . GLU A 1 302 ? -6.934 -0.120 27.792 1.00 96.81 302 GLU A O 1
ATOM 2258 N N . SER A 1 303 ? -9.167 -0.243 27.443 1.00 95.94 303 SER A N 1
ATOM 2259 C CA . SER A 1 303 ? -9.373 1.123 26.986 1.00 95.94 303 SER A CA 1
ATOM 2260 C C . SER A 1 303 ? -10.436 1.821 27.818 1.00 95.94 303 SER A C 1
ATOM 2262 O O . SER A 1 303 ? -11.386 1.193 28.283 1.00 95.94 303 SER A O 1
ATOM 2264 N N . ASP A 1 304 ? -10.302 3.139 27.927 1.00 92.38 304 ASP A N 1
ATOM 2265 C CA . ASP A 1 304 ? -11.282 4.035 28.530 1.00 92.38 304 ASP A CA 1
ATOM 2266 C C . ASP A 1 304 ? -12.444 4.400 27.596 1.00 92.38 304 ASP A C 1
ATOM 2268 O O . ASP A 1 304 ? -13.432 4.992 28.028 1.00 92.38 304 ASP A O 1
ATOM 2272 N N . THR A 1 305 ? -12.335 4.044 26.318 1.00 94.88 305 THR A N 1
ATOM 2273 C CA . THR A 1 305 ? -13.311 4.396 25.292 1.00 94.88 305 THR A CA 1
ATOM 2274 C C . THR A 1 305 ? -14.210 3.186 25.012 1.00 94.88 305 THR A C 1
ATOM 2276 O O . THR A 1 305 ? -13.691 2.111 24.699 1.00 94.88 305 THR A O 1
ATOM 2279 N N . PRO A 1 306 ? -15.546 3.298 25.137 1.00 96.25 306 PRO A N 1
ATOM 2280 C CA . PRO A 1 306 ? -16.451 2.246 24.685 1.00 96.25 306 PRO A CA 1
ATOM 2281 C C . PRO A 1 306 ? -16.395 2.138 23.159 1.00 96.25 306 PRO A C 1
ATOM 2283 O O . PRO A 1 306 ? -16.279 3.142 22.460 1.00 96.25 306 PRO A O 1
ATOM 2286 N N . MET A 1 307 ? -16.469 0.921 22.630 1.00 96.62 307 MET A N 1
ATOM 2287 C CA . MET A 1 307 ? -16.357 0.675 21.195 1.00 96.62 307 MET A CA 1
ATOM 2288 C C . MET A 1 307 ? -17.732 0.641 20.519 1.00 96.62 307 MET A C 1
ATOM 2290 O O . MET A 1 307 ? -18.626 -0.063 21.013 1.00 96.62 307 MET A O 1
ATOM 2294 N N . PRO A 1 308 ? -17.901 1.340 19.382 1.00 95.06 308 PRO A N 1
ATOM 2295 C CA . PRO A 1 308 ? -19.119 1.256 18.592 1.00 95.06 308 PRO A CA 1
ATOM 2296 C C . PRO A 1 308 ? -19.210 -0.115 17.923 1.00 95.06 308 PRO A C 1
ATOM 2298 O O . PRO A 1 308 ? -18.202 -0.643 17.453 1.00 95.06 308 PRO A O 1
ATOM 2301 N N . ASP A 1 309 ? -20.419 -0.680 17.878 1.00 92.81 309 ASP A N 1
ATOM 2302 C CA . ASP A 1 309 ? -20.701 -1.958 17.210 1.00 92.81 309 ASP A CA 1
ATOM 2303 C C . ASP A 1 309 ? -19.689 -3.069 17.568 1.00 92.81 309 ASP A C 1
ATOM 2305 O O . ASP A 1 309 ? -19.110 -3.742 16.715 1.00 92.81 309 ASP A O 1
ATOM 2309 N N . ALA A 1 310 ? -19.426 -3.225 18.872 1.00 94.69 310 ALA A N 1
ATOM 2310 C CA . ALA A 1 310 ? -18.411 -4.135 19.402 1.00 94.69 310 ALA A CA 1
ATOM 2311 C C . ALA A 1 310 ? -18.444 -5.568 18.812 1.00 94.69 310 ALA A C 1
ATOM 2313 O O . ALA A 1 310 ? -17.363 -6.109 18.557 1.00 94.69 310 ALA A O 1
ATOM 2314 N N . PRO A 1 311 ? -19.614 -6.194 18.549 1.00 94.44 311 PRO A N 1
ATOM 2315 C CA . PRO A 1 311 ? -19.664 -7.507 17.906 1.00 94.44 311 PRO A CA 1
ATOM 2316 C C . PRO A 1 311 ? -19.043 -7.539 16.500 1.00 94.44 311 PRO A C 1
ATOM 2318 O O . PRO A 1 311 ? -18.350 -8.500 16.171 1.00 94.44 311 PRO A O 1
ATOM 2321 N N . ALA A 1 312 ? -19.217 -6.489 15.690 1.00 93.12 312 ALA A N 1
ATOM 2322 C CA . ALA A 1 312 ? -18.704 -6.425 14.317 1.00 93.12 312 ALA A CA 1
ATOM 2323 C C . ALA A 1 312 ? -17.182 -6.191 14.223 1.00 93.12 312 ALA A C 1
ATOM 2325 O O . ALA A 1 312 ? -16.605 -6.215 13.130 1.00 93.12 312 ALA A O 1
ATOM 2326 N N . LEU A 1 313 ? -16.517 -5.949 15.358 1.00 95.94 313 LEU A N 1
ATOM 2327 C CA . LEU A 1 313 ? -15.069 -5.731 15.432 1.00 95.94 313 LEU A CA 1
ATOM 2328 C C . LEU A 1 313 ? -14.272 -7.037 15.578 1.00 95.94 313 LEU A C 1
ATOM 2330 O O . LEU A 1 313 ? -13.045 -7.014 15.471 1.00 95.94 313 LEU A O 1
ATOM 2334 N N . ALA A 1 314 ? -14.936 -8.175 15.801 1.00 95.94 314 ALA A N 1
ATOM 2335 C CA . ALA A 1 314 ? -14.281 -9.480 15.803 1.00 95.94 314 ALA A CA 1
ATOM 2336 C C . ALA A 1 314 ? -13.624 -9.778 14.439 1.00 95.94 314 ALA A C 1
ATOM 2338 O O . ALA A 1 314 ? -14.162 -9.455 13.381 1.00 95.94 314 ALA A O 1
ATOM 2339 N N . GLY A 1 315 ? -12.426 -10.361 14.464 1.00 95.62 315 GLY A N 1
ATOM 2340 C CA . GLY A 1 315 ? -11.605 -10.645 13.283 1.00 95.62 315 GLY A CA 1
ATOM 2341 C C . GLY A 1 315 ? -10.899 -9.427 12.675 1.00 95.62 315 GLY A C 1
ATOM 2342 O O . GLY A 1 315 ? -10.093 -9.590 11.761 1.00 95.62 315 GLY A O 1
ATOM 2343 N N . ARG A 1 316 ? -11.165 -8.206 13.160 1.00 96.50 316 ARG A N 1
ATOM 2344 C CA . ARG A 1 316 ? -10.525 -6.982 12.654 1.00 96.50 316 ARG A CA 1
ATOM 2345 C C . ARG A 1 316 ? -9.143 -6.773 13.270 1.00 96.50 316 ARG A C 1
ATOM 2347 O O . ARG A 1 316 ? -8.859 -7.222 14.382 1.00 96.50 316 ARG A O 1
ATOM 2354 N N . ALA A 1 317 ? -8.286 -6.054 12.547 1.00 97.06 317 ALA A N 1
ATOM 2355 C CA . ALA A 1 317 ? -6.963 -5.692 13.035 1.00 97.06 317 ALA A CA 1
ATOM 2356 C C . ALA A 1 317 ? -7.045 -4.523 14.026 1.00 97.06 317 ALA A C 1
ATOM 2358 O O . ALA A 1 317 ? -7.544 -3.442 13.698 1.00 97.06 317 ALA A O 1
ATOM 2359 N N . LEU A 1 318 ? -6.505 -4.738 15.221 1.00 97.75 318 LEU A N 1
ATOM 2360 C CA . LEU A 1 318 ? -6.200 -3.715 16.210 1.00 97.75 318 LEU A CA 1
ATOM 2361 C C . LEU A 1 318 ? -4.771 -3.226 15.978 1.00 97.75 318 LEU A C 1
ATOM 2363 O O . LEU A 1 318 ? -3.829 -4.003 16.102 1.00 97.75 318 LEU A O 1
ATOM 2367 N N . LEU A 1 319 ? -4.601 -1.942 15.678 1.00 97.38 319 LEU A N 1
ATOM 2368 C CA . LEU A 1 319 ? -3.291 -1.321 15.493 1.00 97.38 319 LEU A CA 1
ATOM 2369 C C . LEU A 1 319 ? -3.013 -0.373 16.657 1.00 97.38 319 LEU A C 1
ATOM 2371 O O . LEU A 1 319 ? -3.722 0.624 16.795 1.00 97.38 319 LEU A O 1
ATOM 2375 N N . ILE A 1 320 ? -1.983 -0.656 17.457 1.00 96.94 320 ILE A N 1
ATOM 2376 C CA . ILE A 1 320 ? -1.527 0.209 18.554 1.00 96.94 320 ILE A CA 1
ATOM 2377 C C . ILE A 1 320 ? -0.295 0.982 18.092 1.00 96.94 320 ILE A C 1
ATOM 2379 O O . ILE A 1 320 ? 0.709 0.386 17.706 1.00 96.94 320 ILE A O 1
ATOM 2383 N N . ARG A 1 321 ? -0.384 2.310 18.143 1.00 96.31 321 ARG A N 1
ATOM 2384 C CA . ARG A 1 321 ? 0.707 3.260 17.944 1.00 96.31 321 ARG A CA 1
ATOM 2385 C C . ARG A 1 321 ? 1.223 3.724 19.304 1.00 96.31 321 ARG A C 1
ATOM 2387 O O . ARG A 1 321 ? 0.464 4.293 20.088 1.00 96.31 321 ARG A O 1
ATOM 2394 N N . HIS A 1 322 ? 2.506 3.501 19.547 1.00 95.50 322 HIS A N 1
ATOM 2395 C CA . HIS A 1 322 ? 3.206 3.959 20.745 1.00 95.50 322 HIS A CA 1
ATOM 2396 C C . HIS A 1 322 ? 3.621 5.439 20.626 1.00 95.50 322 HIS A C 1
ATOM 2398 O O . HIS A 1 322 ? 3.532 6.034 19.548 1.00 95.50 322 HIS A O 1
ATOM 2404 N N . GLY A 1 323 ? 4.113 6.030 21.717 1.00 94.44 323 GLY A N 1
ATOM 2405 C CA . GLY A 1 323 ? 4.537 7.433 21.776 1.00 94.44 323 GLY A CA 1
ATOM 2406 C C . GLY A 1 323 ? 5.734 7.767 20.881 1.00 94.44 323 GLY A C 1
ATOM 2407 O O . GLY A 1 323 ? 5.872 8.904 20.441 1.00 94.44 323 GLY A O 1
ATOM 2408 N N . ASP A 1 324 ? 6.557 6.771 20.534 1.00 92.50 324 ASP A N 1
ATOM 2409 C CA . ASP A 1 324 ? 7.654 6.909 19.562 1.00 92.50 324 ASP A CA 1
ATOM 2410 C C . ASP A 1 324 ? 7.187 6.790 18.097 1.00 92.50 324 ASP A C 1
ATOM 2412 O O . ASP A 1 324 ? 8.002 6.800 17.176 1.00 92.50 324 ASP A O 1
ATOM 2416 N N . GLY A 1 325 ? 5.877 6.645 17.872 1.00 91.56 325 GLY A N 1
ATOM 2417 C CA . GLY A 1 325 ? 5.265 6.504 16.555 1.00 91.56 325 GLY A CA 1
ATOM 2418 C C . GLY A 1 325 ? 5.289 5.086 15.983 1.00 91.56 325 GLY A C 1
ATOM 2419 O O . GLY A 1 325 ? 4.621 4.846 14.976 1.00 91.56 325 GLY A O 1
ATOM 2420 N N . THR A 1 326 ? 5.989 4.133 16.609 1.00 91.69 326 THR A N 1
ATOM 2421 C CA . THR A 1 326 ? 6.000 2.742 16.131 1.00 91.69 326 THR A CA 1
ATOM 2422 C C . THR A 1 326 ? 4.626 2.098 16.268 1.00 91.69 326 THR A C 1
ATOM 2424 O O . THR A 1 326 ? 3.885 2.383 17.213 1.00 91.69 326 THR A O 1
ATOM 2427 N N . VAL A 1 327 ? 4.276 1.224 15.317 1.00 94.19 327 VAL A N 1
ATOM 2428 C CA . VAL A 1 327 ? 2.957 0.577 15.275 1.00 94.19 327 VAL A CA 1
ATOM 2429 C C . VAL A 1 327 ? 3.089 -0.936 15.329 1.00 94.19 327 VAL A C 1
ATOM 2431 O O . VAL A 1 327 ? 3.907 -1.533 14.626 1.00 94.19 327 VAL A O 1
ATOM 2434 N N . ARG A 1 328 ? 2.241 -1.567 16.141 1.00 93.50 328 ARG A N 1
ATOM 2435 C CA . ARG A 1 328 ? 2.085 -3.022 16.220 1.00 93.50 328 ARG A CA 1
ATOM 2436 C C . ARG A 1 328 ? 0.628 -3.416 16.011 1.00 93.50 328 ARG A C 1
ATOM 2438 O O . ARG A 1 328 ? -0.273 -2.620 16.269 1.00 93.50 328 ARG A O 1
ATOM 2445 N N . GLY A 1 329 ? 0.418 -4.624 15.495 1.00 95.25 329 GLY A N 1
ATOM 2446 C CA . GLY A 1 329 ? -0.896 -5.137 15.125 1.00 95.25 329 GLY A CA 1
ATOM 2447 C C . GLY A 1 329 ? -1.249 -6.423 15.862 1.00 95.25 329 GLY A C 1
ATOM 2448 O O . GLY A 1 329 ? -0.377 -7.260 16.079 1.00 95.25 329 GLY A O 1
ATOM 2449 N N . TRP A 1 330 ? -2.528 -6.567 16.197 1.00 97.00 330 TRP A N 1
ATOM 2450 C CA . TRP A 1 330 ? -3.138 -7.768 16.769 1.00 97.00 330 TRP A CA 1
ATOM 2451 C C . TRP A 1 330 ? -4.460 -8.066 16.064 1.00 97.00 330 TRP A C 1
ATOM 2453 O O . TRP A 1 330 ? -5.108 -7.162 15.531 1.00 97.00 330 TRP A O 1
ATOM 2463 N N . THR A 1 331 ? -4.895 -9.319 16.108 1.00 97.19 331 THR A N 1
ATOM 2464 C CA . THR A 1 331 ? -6.200 -9.757 15.613 1.00 97.19 331 THR A CA 1
ATOM 2465 C C . THR A 1 331 ? -7.198 -9.777 16.764 1.00 97.19 331 THR A C 1
ATOM 2467 O O . THR A 1 331 ? -6.998 -10.482 17.756 1.00 97.19 331 THR A O 1
ATOM 2470 N N . LEU A 1 332 ? -8.299 -9.036 16.641 1.00 97.81 332 LEU A N 1
ATOM 2471 C CA . LEU A 1 332 ? -9.367 -9.065 17.637 1.00 97.81 332 LEU A CA 1
ATOM 2472 C C . LEU A 1 332 ? -10.143 -10.380 17.568 1.00 97.81 332 LEU A C 1
ATOM 2474 O O . LEU A 1 332 ? -10.611 -10.785 16.509 1.00 97.81 332 LEU A O 1
ATOM 2478 N N . VAL A 1 333 ? -10.336 -11.014 18.718 1.00 97.69 333 VAL A N 1
ATOM 2479 C CA . VAL A 1 333 ? -11.270 -12.136 18.891 1.00 97.69 333 VAL A CA 1
ATOM 2480 C C . VAL A 1 333 ? -12.641 -11.601 19.283 1.00 97.69 333 VAL A C 1
ATOM 2482 O O . VAL A 1 333 ? -13.660 -12.035 18.758 1.00 97.69 333 VAL A O 1
ATOM 2485 N N . GLN A 1 334 ? -12.670 -10.639 20.205 1.00 97.19 334 GLN A N 1
ATOM 2486 C CA . GLN A 1 334 ? -13.902 -10.064 20.729 1.00 97.19 334 GLN A CA 1
ATOM 2487 C C . GLN A 1 334 ? -13.637 -8.682 21.326 1.00 97.19 334 GLN A C 1
ATOM 2489 O O . GLN A 1 334 ? -12.576 -8.425 21.891 1.00 97.19 334 GLN A O 1
ATOM 2494 N N . VAL A 1 335 ? -14.649 -7.819 21.294 1.00 97.94 335 VAL A N 1
ATOM 2495 C CA . VAL A 1 335 ? -14.680 -6.583 22.076 1.00 97.94 335 VAL A CA 1
ATOM 2496 C C . VAL A 1 335 ? -15.821 -6.651 23.088 1.00 97.94 335 VAL A C 1
ATOM 2498 O O . VAL A 1 335 ? -16.933 -7.058 22.754 1.00 97.94 335 VAL A O 1
ATOM 2501 N N . LYS A 1 336 ? -15.552 -6.269 24.340 1.00 97.44 336 LYS A N 1
ATOM 2502 C CA . LYS A 1 336 ? -16.577 -6.142 25.387 1.00 97.44 336 LYS A CA 1
ATOM 2503 C C . LYS A 1 336 ? -16.545 -4.742 25.976 1.00 97.44 336 LYS A C 1
ATOM 2505 O O . LYS A 1 336 ? -15.565 -4.383 26.627 1.00 97.44 336 LYS A O 1
ATOM 2510 N N . ASN A 1 337 ? -17.624 -3.987 25.800 1.00 97.88 337 ASN A N 1
ATOM 2511 C CA . ASN A 1 337 ? -17.802 -2.732 26.521 1.00 97.88 337 ASN A CA 1
ATOM 2512 C C . ASN A 1 337 ? -18.047 -3.028 28.005 1.00 97.88 337 ASN A C 1
ATOM 2514 O O . ASN A 1 337 ? -18.784 -3.945 28.365 1.00 97.88 337 ASN A O 1
ATOM 2518 N N . VAL A 1 338 ? -17.386 -2.262 28.861 1.00 96.56 338 VAL A N 1
ATOM 2519 C CA . VAL A 1 338 ? -17.479 -2.321 30.321 1.00 96.56 338 VAL A CA 1
ATOM 2520 C C . VAL A 1 338 ? -17.815 -0.926 30.845 1.00 96.56 338 VAL A C 1
ATOM 2522 O O . VAL A 1 338 ? -17.723 0.053 30.110 1.00 96.56 338 VAL A O 1
ATOM 2525 N N . ALA A 1 339 ? -18.174 -0.803 32.125 1.00 91.75 339 ALA A N 1
ATOM 2526 C CA . ALA A 1 339 ? -18.656 0.461 32.697 1.00 91.75 339 ALA A CA 1
ATOM 2527 C C . ALA A 1 339 ? -17.726 1.675 32.477 1.00 91.75 339 ALA A C 1
ATOM 2529 O O . ALA A 1 339 ? -18.197 2.807 32.484 1.00 91.75 339 ALA A O 1
ATOM 2530 N N . ARG A 1 340 ? -16.415 1.456 32.297 1.00 89.25 340 ARG A N 1
ATOM 2531 C CA . ARG A 1 340 ? -15.407 2.511 32.089 1.00 89.25 340 ARG A CA 1
ATOM 2532 C C . ARG A 1 340 ? -14.636 2.380 30.769 1.00 89.25 340 ARG A C 1
ATOM 2534 O O . ARG A 1 340 ? -13.477 2.765 30.730 1.00 89.25 340 ARG A O 1
ATOM 2541 N N . GLY A 1 341 ? -15.248 1.812 29.726 1.00 96.00 341 GLY A N 1
ATOM 2542 C CA . GLY A 1 341 ? -14.651 1.733 28.390 1.00 96.00 341 GLY A CA 1
ATOM 2543 C C . GLY A 1 341 ? -14.811 0.361 27.748 1.00 96.00 341 GLY A C 1
ATOM 2544 O O . GLY A 1 341 ? -15.928 -0.148 27.655 1.00 96.00 341 GLY A O 1
ATOM 2545 N N . ALA A 1 342 ? -13.716 -0.256 27.307 1.00 97.88 342 ALA A N 1
ATOM 2546 C CA . ALA A 1 342 ? -13.756 -1.533 26.601 1.00 97.88 342 ALA A CA 1
ATOM 2547 C C . ALA A 1 342 ? -12.574 -2.453 26.930 1.00 97.88 342 ALA A C 1
ATOM 2549 O O . ALA A 1 342 ? -11.461 -2.014 27.219 1.00 97.88 342 ALA A O 1
ATOM 2550 N N . ARG A 1 343 ? -12.822 -3.761 26.826 1.00 97.88 343 ARG A N 1
ATOM 2551 C CA . ARG A 1 343 ? -11.800 -4.810 26.773 1.00 97.88 343 ARG A CA 1
ATOM 2552 C C . ARG A 1 343 ? -11.694 -5.336 25.347 1.00 97.88 343 ARG A C 1
ATOM 2554 O O . ARG A 1 343 ? -12.690 -5.794 24.782 1.00 97.88 343 ARG A O 1
ATOM 2561 N N . LEU A 1 344 ? -10.491 -5.273 24.791 1.00 98.38 344 LEU A N 1
ATOM 2562 C CA . LEU A 1 344 ? -10.153 -5.663 23.424 1.00 98.38 344 LEU A CA 1
ATOM 2563 C C . LEU A 1 344 ? -9.416 -7.007 23.464 1.00 98.38 344 LEU A C 1
ATOM 2565 O O . LEU A 1 344 ? -8.204 -7.042 23.668 1.00 98.38 344 LEU A O 1
ATOM 2569 N N . PHE A 1 345 ? -10.146 -8.115 23.346 1.00 98.38 345 PHE A N 1
ATOM 2570 C CA . PHE A 1 345 ? -9.576 -9.461 23.413 1.00 98.38 345 PHE A CA 1
ATOM 2571 C C . PHE A 1 345 ? -8.867 -9.796 22.109 1.00 98.38 345 PHE A C 1
ATOM 2573 O O . PHE A 1 345 ? -9.454 -9.667 21.034 1.00 98.38 345 PHE A O 1
ATOM 2580 N N . VAL A 1 346 ? -7.627 -10.265 22.211 1.00 98.38 346 VAL A N 1
ATOM 2581 C CA . VAL A 1 346 ? -6.765 -10.550 21.059 1.00 98.38 346 VAL A CA 1
ATOM 2582 C C . VAL A 1 346 ? -6.431 -12.032 20.952 1.00 98.38 346 VAL A C 1
ATOM 2584 O O . VAL A 1 346 ? -6.405 -12.750 21.960 1.00 98.38 346 VAL A O 1
ATOM 2587 N N . ARG A 1 347 ? -6.237 -12.492 19.711 1.00 97.75 347 ARG A N 1
ATOM 2588 C CA . ARG A 1 347 ? -5.891 -13.881 19.374 1.00 97.75 347 ARG A CA 1
ATOM 2589 C C . ARG A 1 347 ? -4.445 -14.173 19.738 1.00 97.75 347 ARG A C 1
ATOM 2591 O O . ARG A 1 347 ? -4.129 -15.239 20.256 1.00 97.75 347 ARG A O 1
ATOM 2598 N N . GLU A 1 348 ? -3.566 -13.227 19.449 1.00 96.06 348 GLU A N 1
ATOM 2599 C CA . GLU A 1 348 ? -2.169 -13.268 19.838 1.00 96.06 348 GLU A CA 1
ATOM 2600 C C . GLU A 1 348 ? -2.023 -12.891 21.314 1.00 96.06 348 GLU A C 1
ATOM 2602 O O . GLU A 1 348 ? -2.891 -12.268 21.923 1.00 96.06 348 GLU A O 1
ATOM 2607 N N . GLU A 1 349 ? -0.908 -13.286 21.913 1.00 94.69 349 GLU A N 1
ATOM 2608 C CA . GLU A 1 349 ? -0.553 -12.835 23.254 1.00 94.69 349 GLU A CA 1
ATOM 2609 C C . GLU A 1 349 ? -0.150 -11.342 23.184 1.00 94.69 349 GLU A C 1
ATOM 2611 O O . GLU A 1 349 ? 0.608 -10.987 22.276 1.00 94.69 349 GLU A O 1
ATOM 2616 N N . PRO A 1 350 ? -0.643 -10.454 24.078 1.00 95.56 350 PRO A N 1
ATOM 2617 C CA . PRO A 1 350 ? -0.321 -9.024 24.043 1.00 95.56 350 PRO A CA 1
ATOM 2618 C C . PRO A 1 350 ? 1.168 -8.678 23.880 1.00 95.56 350 PRO A C 1
ATOM 2620 O O . PRO A 1 350 ? 1.497 -7.735 23.163 1.00 95.56 350 PRO A O 1
ATOM 2623 N N . GLY A 1 351 ? 2.075 -9.443 24.494 1.00 93.94 351 GLY A N 1
ATOM 2624 C CA . GLY A 1 351 ? 3.516 -9.384 24.206 1.00 93.94 351 GLY A CA 1
ATOM 2625 C C . GLY A 1 351 ? 4.295 -8.272 24.921 1.00 93.94 351 GLY A C 1
ATOM 2626 O O . GLY A 1 351 ? 5.523 -8.212 24.800 1.00 93.94 351 GLY A O 1
ATOM 2627 N N . PHE A 1 352 ? 3.619 -7.413 25.688 1.00 95.00 352 PHE A N 1
ATOM 2628 C CA . PHE A 1 352 ? 4.234 -6.397 26.543 1.00 95.00 352 PHE A CA 1
ATOM 2629 C C . PHE A 1 352 ? 3.429 -6.172 27.827 1.00 95.00 352 PHE A C 1
ATOM 2631 O O . PHE A 1 352 ? 2.233 -6.447 27.884 1.00 95.00 352 PHE A O 1
ATOM 2638 N N . ALA A 1 353 ? 4.090 -5.663 28.863 1.00 94.06 353 ALA A N 1
ATOM 2639 C CA . ALA A 1 353 ? 3.437 -5.147 30.063 1.00 94.06 353 ALA A CA 1
ATOM 2640 C C . ALA A 1 353 ? 3.448 -3.615 30.038 1.00 94.06 353 ALA A C 1
ATOM 2642 O O . ALA A 1 353 ? 4.396 -3.023 29.523 1.00 94.06 353 ALA A O 1
ATOM 2643 N N . LEU A 1 354 ? 2.421 -2.981 30.603 1.00 93.81 354 LEU A N 1
ATOM 2644 C CA . LEU A 1 354 ? 2.414 -1.535 30.825 1.00 93.81 354 LEU A CA 1
ATOM 2645 C C . LEU A 1 354 ? 2.862 -1.217 32.245 1.00 93.81 354 LEU A C 1
ATOM 2647 O O . LEU A 1 354 ? 2.353 -1.796 33.209 1.00 93.81 354 LEU A O 1
ATOM 2651 N N . GLU A 1 355 ? 3.780 -0.266 32.376 1.00 88.06 355 GLU A N 1
ATOM 2652 C CA . GLU A 1 355 ? 3.982 0.413 33.651 1.00 88.06 355 GLU A CA 1
ATOM 2653 C C . GLU A 1 355 ? 2.715 1.170 34.066 1.00 88.06 355 GLU A C 1
ATOM 2655 O O . GLU A 1 355 ? 1.876 1.528 33.239 1.00 88.06 355 GLU A O 1
ATOM 2660 N N . LYS A 1 356 ? 2.543 1.394 35.374 1.00 79.62 356 LYS A N 1
ATOM 2661 C CA . LYS A 1 356 ? 1.330 2.034 35.897 1.00 79.62 356 LYS A CA 1
ATOM 2662 C C . LYS A 1 356 ? 1.162 3.443 35.317 1.00 79.62 356 LYS A C 1
ATOM 2664 O O . LYS A 1 356 ? 2.061 4.267 35.427 1.00 79.62 356 LYS A O 1
ATOM 2669 N N . GLY A 1 357 ? -0.039 3.734 34.819 1.00 69.50 357 GLY A N 1
ATOM 2670 C CA . GLY A 1 357 ? -0.428 5.053 34.313 1.00 69.50 357 GLY A CA 1
ATOM 2671 C C . GLY A 1 357 ? -0.714 5.051 32.810 1.00 69.50 357 GLY A C 1
ATOM 2672 O O . GLY A 1 357 ? -0.325 4.138 32.091 1.00 69.50 357 GLY A O 1
ATOM 2673 N N . ARG A 1 358 ? -1.426 6.078 32.330 1.00 66.50 358 ARG A N 1
ATOM 2674 C CA . ARG A 1 358 ? -1.825 6.204 30.911 1.00 66.50 358 ARG A CA 1
ATOM 2675 C C . ARG A 1 358 ? -0.646 6.457 29.966 1.00 66.50 358 ARG A C 1
ATOM 2677 O O . ARG A 1 358 ? -0.697 6.040 28.815 1.00 66.50 358 ARG A O 1
ATOM 2684 N N . ASP A 1 359 ? 0.413 7.070 30.482 1.00 83.25 359 ASP A N 1
ATOM 2685 C CA . ASP A 1 359 ? 1.653 7.358 29.751 1.00 83.25 359 ASP A CA 1
ATOM 2686 C C . ASP A 1 359 ? 2.769 6.356 30.086 1.00 83.25 359 ASP A C 1
ATOM 2688 O O . ASP A 1 359 ? 3.935 6.574 29.758 1.00 83.25 359 ASP A O 1
ATOM 2692 N N . GLY A 1 360 ? 2.411 5.256 30.760 1.00 88.25 360 GLY A N 1
ATOM 2693 C CA . GLY A 1 360 ? 3.349 4.232 31.199 1.00 88.25 360 GLY A CA 1
ATOM 2694 C C . GLY A 1 360 ? 4.100 3.592 30.035 1.00 88.25 360 GLY A C 1
ATOM 2695 O O . GLY A 1 360 ? 3.577 3.429 28.931 1.00 88.25 360 GLY A O 1
ATOM 2696 N N . GLU A 1 361 ? 5.344 3.204 30.284 1.00 94.50 361 GLU A N 1
ATOM 2697 C CA . GLU A 1 361 ? 6.177 2.515 29.308 1.00 94.50 361 GLU A CA 1
ATOM 2698 C C . GLU A 1 361 ? 5.619 1.111 29.003 1.00 94.50 361 GLU A C 1
ATOM 2700 O O . GLU A 1 361 ? 5.258 0.352 29.904 1.00 94.50 361 GLU A O 1
ATOM 2705 N N . ALA A 1 362 ? 5.564 0.744 27.721 1.00 95.50 362 ALA A N 1
ATOM 2706 C CA . ALA A 1 362 ? 5.280 -0.614 27.273 1.00 95.50 362 ALA A CA 1
ATOM 2707 C C . ALA A 1 362 ? 6.583 -1.420 27.202 1.00 95.50 362 ALA A C 1
ATOM 2709 O O . ALA A 1 362 ? 7.425 -1.182 26.334 1.00 95.50 362 ALA A O 1
ATOM 2710 N N . ARG A 1 363 ? 6.744 -2.394 28.100 1.00 95.25 363 ARG A N 1
ATOM 2711 C CA . ARG A 1 363 ? 7.927 -3.257 28.193 1.00 95.25 363 ARG A CA 1
ATOM 2712 C C . ARG A 1 363 ? 7.673 -4.604 27.544 1.00 95.25 363 ARG A C 1
ATOM 2714 O O . ARG A 1 363 ? 6.941 -5.435 28.086 1.00 95.25 363 ARG A O 1
ATOM 2721 N N . TYR A 1 364 ? 8.297 -4.834 26.393 1.00 94.31 364 TYR A N 1
ATOM 2722 C CA . TYR A 1 364 ? 8.251 -6.132 25.730 1.00 94.31 364 TYR A CA 1
ATOM 2723 C C . TYR A 1 364 ? 9.178 -7.107 26.460 1.00 94.31 364 TYR A C 1
ATOM 2725 O O . TYR A 1 364 ? 10.345 -6.812 26.700 1.00 94.31 364 TYR A O 1
ATOM 2733 N N . TYR A 1 365 ? 8.677 -8.290 26.806 1.00 92.75 365 TYR A N 1
ATOM 2734 C CA . TYR A 1 365 ? 9.464 -9.330 27.492 1.00 92.75 365 TYR A CA 1
ATOM 2735 C C . TYR A 1 365 ? 10.011 -10.403 26.541 1.00 92.75 365 TYR A C 1
ATOM 2737 O O . TYR A 1 365 ? 10.859 -11.213 26.932 1.00 92.75 365 TYR A O 1
ATOM 2745 N N . GLN A 1 366 ? 9.571 -10.394 25.283 1.00 88.44 366 GLN A N 1
ATOM 2746 C CA . GLN A 1 366 ? 10.128 -11.216 24.209 1.00 88.44 366 GLN A CA 1
ATOM 2747 C C . GLN A 1 366 ? 11.247 -10.465 23.485 1.00 88.44 366 GLN A C 1
ATOM 2749 O O . GLN A 1 366 ? 11.247 -9.236 23.443 1.00 88.44 366 GLN A O 1
ATOM 2754 N N . PHE A 1 367 ? 12.214 -11.199 22.929 1.00 83.88 367 PHE A N 1
ATOM 2755 C CA . PHE A 1 367 ? 13.327 -10.625 22.167 1.00 83.88 367 PHE A CA 1
ATOM 2756 C C . PHE A 1 367 ? 12.811 -9.682 21.055 1.00 83.88 367 PHE A C 1
ATOM 2758 O O . PHE A 1 367 ? 11.854 -10.044 20.372 1.00 83.88 367 PHE A O 1
ATOM 2765 N N . PRO A 1 368 ? 13.405 -8.488 20.849 1.00 87.94 368 PRO A N 1
ATOM 2766 C CA . PRO A 1 368 ? 14.637 -7.965 21.457 1.00 87.94 368 PRO A CA 1
ATOM 2767 C C . PRO A 1 368 ? 14.463 -7.249 22.813 1.00 87.94 368 PRO A C 1
ATOM 2769 O O . PRO A 1 368 ? 15.368 -6.548 23.246 1.00 87.94 368 PRO A O 1
ATOM 2772 N N . ARG A 1 369 ? 13.327 -7.422 23.502 1.00 90.31 369 ARG A N 1
ATOM 2773 C CA . ARG A 1 369 ? 13.020 -6.834 24.824 1.00 90.31 369 ARG A CA 1
ATOM 2774 C C . ARG A 1 369 ? 13.134 -5.312 24.879 1.00 90.31 369 ARG A C 1
ATOM 2776 O O . ARG A 1 369 ? 13.625 -4.729 25.839 1.00 90.31 369 ARG A O 1
ATOM 2783 N N . THR A 1 370 ? 12.688 -4.664 23.813 1.00 92.69 370 THR A N 1
ATOM 2784 C CA . THR A 1 370 ? 12.652 -3.205 23.732 1.00 92.69 370 THR A CA 1
ATOM 2785 C C . THR A 1 370 ? 11.517 -2.639 24.569 1.00 92.69 370 THR A C 1
ATOM 2787 O O . THR A 1 370 ? 10.450 -3.247 24.662 1.00 92.69 370 THR A O 1
ATOM 2790 N N . SER A 1 371 ? 11.695 -1.421 25.057 1.00 94.06 371 SER A N 1
ATOM 2791 C CA . SER A 1 371 ? 10.603 -0.631 25.610 1.00 94.06 371 SER A CA 1
ATOM 2792 C C . SER A 1 371 ? 10.047 0.367 24.601 1.00 94.06 371 SER A C 1
ATOM 2794 O O . SER A 1 371 ? 10.740 0.758 23.655 1.00 94.06 371 SER A O 1
ATOM 2796 N N . LYS A 1 372 ? 8.793 0.778 24.804 1.00 95.31 372 LYS A N 1
ATOM 2797 C CA . LYS A 1 372 ? 8.108 1.793 24.003 1.00 95.31 372 LYS A CA 1
ATOM 2798 C C . LYS A 1 372 ? 7.435 2.834 24.900 1.00 95.31 372 LYS A C 1
ATOM 2800 O O . LYS A 1 372 ? 6.648 2.441 25.761 1.00 95.31 372 LYS A O 1
ATOM 2805 N N . PRO A 1 373 ? 7.710 4.138 24.717 1.00 95.56 373 PRO A N 1
ATOM 2806 C CA . PRO A 1 373 ? 7.083 5.172 25.533 1.00 95.56 373 PRO A CA 1
ATOM 2807 C C . PRO A 1 373 ? 5.584 5.275 25.223 1.00 95.56 373 PRO A C 1
ATOM 2809 O O . PRO A 1 373 ? 5.159 4.983 24.102 1.00 95.56 373 PRO A O 1
ATOM 2812 N N . GLY A 1 374 ? 4.788 5.681 26.213 1.00 94.31 374 GLY A N 1
ATOM 2813 C CA . GLY A 1 374 ? 3.409 6.121 25.995 1.00 94.31 374 GLY A CA 1
ATOM 2814 C C . GLY A 1 374 ? 3.339 7.531 25.380 1.00 94.31 374 GLY A C 1
ATOM 2815 O O . GLY A 1 374 ? 4.377 8.172 25.196 1.00 94.31 374 GLY A O 1
ATOM 2816 N N . PRO A 1 375 ? 2.134 8.030 25.056 1.00 95.31 375 PRO A N 1
ATOM 2817 C CA . PRO A 1 375 ? 0.848 7.338 25.165 1.00 95.31 375 PRO A CA 1
ATOM 2818 C C . PRO A 1 375 ? 0.671 6.239 24.101 1.00 95.31 375 PRO A C 1
ATOM 2820 O O . PRO A 1 375 ? 1.293 6.265 23.038 1.00 95.31 375 PRO A O 1
ATOM 2823 N N . HIS A 1 376 ? -0.208 5.271 24.386 1.00 96.19 376 HIS A N 1
ATOM 2824 C CA . HIS A 1 376 ? -0.495 4.129 23.506 1.00 96.19 376 HIS A CA 1
ATOM 2825 C C . HIS A 1 376 ? -1.883 4.262 22.894 1.00 96.19 376 HIS A C 1
ATOM 2827 O O . HIS A 1 376 ? -2.888 3.907 23.511 1.00 96.19 376 HIS A O 1
ATOM 2833 N N . HIS A 1 377 ? -1.953 4.776 21.673 1.00 96.56 377 HIS A N 1
ATOM 2834 C CA . HIS A 1 377 ? -3.219 4.965 20.973 1.00 96.56 377 HIS A CA 1
ATOM 2835 C C . HIS A 1 377 ? -3.512 3.779 20.079 1.00 96.56 377 HIS A C 1
ATOM 2837 O O . HIS A 1 377 ? -2.631 3.322 19.357 1.00 96.56 377 HIS A O 1
ATOM 2843 N N . PHE A 1 378 ? -4.757 3.326 20.049 1.00 96.94 378 PHE A N 1
ATOM 2844 C CA . PHE A 1 378 ? -5.169 2.298 19.110 1.00 96.94 378 PHE A CA 1
ATOM 2845 C C . PHE A 1 378 ? -6.218 2.799 18.133 1.00 96.94 378 PHE A C 1
ATOM 2847 O O . PHE A 1 378 ? -6.969 3.742 18.390 1.00 96.94 378 PHE A O 1
ATOM 2854 N N . ARG A 1 379 ? -6.295 2.087 17.017 1.00 96.50 379 ARG A N 1
ATOM 2855 C CA . ARG A 1 379 ? -7.413 2.120 16.081 1.00 96.50 379 ARG A CA 1
ATOM 2856 C C . ARG A 1 379 ? -7.720 0.709 15.616 1.00 96.50 379 ARG A C 1
ATOM 2858 O O . ARG A 1 379 ? -6.815 -0.116 15.492 1.00 96.50 379 ARG A O 1
ATOM 2865 N N . ILE A 1 380 ? -8.981 0.460 15.317 1.00 97.12 380 ILE A N 1
ATOM 2866 C CA . ILE A 1 380 ? -9.446 -0.787 14.729 1.00 97.12 380 ILE A CA 1
ATOM 2867 C C . ILE A 1 380 ? -9.734 -0.506 13.259 1.00 97.12 380 ILE A C 1
ATOM 2869 O O . ILE A 1 380 ? -10.503 0.396 12.923 1.00 97.12 380 ILE A O 1
ATOM 2873 N N . ALA A 1 381 ? -9.060 -1.231 12.372 1.00 94.38 381 ALA A N 1
ATOM 2874 C CA . ALA A 1 381 ? -9.213 -1.048 10.937 1.00 94.38 381 ALA A CA 1
ATOM 2875 C C . ALA A 1 381 ? -10.566 -1.607 10.470 1.00 94.38 381 ALA A C 1
ATOM 2877 O O . ALA A 1 381 ? -10.929 -2.739 10.793 1.00 94.38 381 ALA A O 1
ATOM 2878 N N . ARG A 1 382 ? -11.325 -0.801 9.717 1.00 94.69 382 ARG A N 1
ATOM 2879 C CA . ARG A 1 382 ? -12.697 -1.121 9.298 1.00 94.69 382 ARG A CA 1
ATOM 2880 C C . ARG A 1 382 ? -12.912 -0.844 7.816 1.00 94.69 382 ARG A C 1
ATOM 2882 O O . ARG A 1 382 ? -12.324 0.089 7.263 1.00 94.69 382 ARG A O 1
ATOM 2889 N N . ILE A 1 383 ? -13.804 -1.640 7.236 1.00 96.38 383 ILE A N 1
ATOM 2890 C CA . ILE A 1 383 ? -14.420 -1.405 5.933 1.00 96.38 383 ILE A CA 1
ATOM 2891 C C . ILE A 1 383 ? -15.924 -1.201 6.164 1.00 96.38 383 ILE A C 1
ATOM 2893 O O . ILE A 1 383 ? -16.520 -1.907 6.979 1.00 96.38 383 ILE A O 1
ATOM 2897 N N . ALA A 1 384 ? -16.519 -0.221 5.488 1.00 96.00 384 ALA A N 1
ATOM 2898 C CA . ALA A 1 384 ? -17.944 0.109 5.536 1.00 96.00 384 ALA A CA 1
ATOM 2899 C C . ALA A 1 384 ? -18.530 0.192 4.114 1.00 96.00 384 ALA A C 1
ATOM 2901 O O . ALA A 1 384 ? -17.781 0.415 3.160 1.00 96.00 384 ALA A O 1
ATOM 2902 N N . ARG A 1 385 ? -19.845 -0.010 3.973 1.00 94.69 385 ARG A N 1
ATOM 2903 C CA . ARG A 1 385 ? -20.580 -0.031 2.693 1.00 94.69 385 ARG A CA 1
ATOM 2904 C C . ARG A 1 385 ? -21.848 0.795 2.761 1.00 94.69 385 ARG A C 1
ATOM 2906 O O . ARG A 1 385 ? -22.311 1.030 3.902 1.00 94.69 385 ARG A O 1
#

Secondary structure (DSSP, 8-state):
-EEEEEEEETTEEEEEEE-TTSSTTTEEEEEEEEEEEE-SS-EEEEEEEEEEESSEEEEEEEPPTT----EEESS--EEPPS-SS-TT----TT--GGGS-HHHHGGGG-EEEEEEEESS-EEEEE---SSS--EEEEE-S-SSEEEEEEEE--TTS-BTB-TTS---EEEEEEEEE-SSSPPEEEEEEEEEEESSSSSPPSEEEEEP--TTEEEEEEEETTEEEEEEEESSTTS-EEEE-TTS-EEEE-SSEEEE-SS-EEEESSSEEEETTS-EEE----EEEEEEEE---BTTBSEEEEESSPPTTGGGGTTPEEEEEPTTS-EEEEEEEEEEEETTEEEEEESS---EEEPSSTT--EEE-STT--EE-S--EEEE--EE-

pLDDT: mean 92.15, std 9.46, range [43.19, 98.75]